Protein AF-A0A970IH38-F1 (afdb_monomer_lite)

Foldseek 3Di:
DVVVVVVVLVVLLCVLVVCVVVVHAAEAEEEDDADALVVCVVLVHHSQLNDDDPDLVSLVVQLPDVSSLVVLLVVLLCVCVSHVSRAAYEYELDDRHDDDLLSSLVSCCSRVQVSCVVVVDDHAYEYEQVVHAPVNNCVRPVVSHPDLRYAYEEAQQQADLLAQLAACVCVVVVSCVVHDLVSHAYAYEYHDLADQQFAADDLLSLLSNLVNQDDPRYPYYDYDYPPDDFAADDWWDDDPLAPDGGSCVLNVRVVVSNVVCNVPSPDDPVVQLVVQCVVLNVQQSVLLRLLRHLLSNLSNLLCQAADDRHSQCAHNLFCQHQPPGHQALQSQLPGAGRPPQFEGYLLRVLVCVVVVHDRTGCYLVNSLVSLVVSLVSLVVSLVSSQVSAPPVDDGHSRVVSSLSSLLSNLSSLLSSLSNQLSNLLSNCQAPVDVVSLVSSLVSLVSSLVSLVSSLVSQVNTTDWDQDPSNRDTDTSVVCSVSSVVNSVVSVPRHHPDDPPPPDDD

Sequence (505 aa):
SAQEIERFGEVFRFIFHYAKNLGIRTYLITWNLRISPAIARGLGLPAELGRQSHDPRSIALRQHQDIVKEYFREAIKTLLLAYPDLTGLGTSNSEELVGSPEEREEWVADTYLEAIRELGVYVPFIHRTNMSNGIIAKRLFLDKYPTEEKYISWKYSNAHMYSHPEPQFEALWHPWDGMDMTQTRVLYTVRNDDFHNLRGGDPAFISAYIKGMKKPYVHGFYWGSDGYLWAGEWQHVPHKHVEWDYAFQKHWMQFETLGRLSYNPDLDESLWLAKHRERYGAAAGEPVYRALQAGTRILCAANRQHWLNYDYQWHPESLLSATTGFKTIREFMDCPAMPGVGTLGIRETVDLRLSGGDVTGETPDDIFRSIEADLDVIATGIASIETGASSLGLHGELLCTLEDIRAWRELGGYYLCKFRAAMDLVRYERTGEPDTREAALRQLGNALIHWRALSAIGASHYLPYRMSRVGMTFGWSYYIDEVENDIRIAERIEPLIAPAGGAGG

Structure (mmCIF, N/CA/C/O backbone):
data_AF-A0A970IH38-F1
#
_entry.id   AF-A0A970IH38-F1
#
loop_
_atom_site.group_PDB
_atom_site.id
_atom_site.type_symbol
_atom_site.label_atom_id
_atom_site.label_alt_id
_atom_site.label_comp_id
_atom_site.label_asym_id
_atom_site.label_entity_id
_atom_site.label_seq_id
_atom_site.pdbx_PDB_ins_code
_atom_site.Cartn_x
_atom_site.Cartn_y
_atom_site.Cartn_z
_atom_site.occupancy
_atom_site.B_iso_or_equiv
_atom_site.auth_seq_id
_atom_site.auth_comp_id
_atom_site.auth_asym_id
_atom_site.auth_atom_id
_atom_site.pdbx_PDB_model_num
ATOM 1 N N . SER A 1 1 ? -12.305 -20.746 26.129 1.00 77.88 1 SER A N 1
ATOM 2 C CA . SER A 1 1 ? -12.719 -21.136 27.497 1.00 77.88 1 SER A CA 1
ATOM 3 C C . SER A 1 1 ? -13.131 -19.890 28.282 1.00 77.88 1 SER A C 1
ATOM 5 O O . SER A 1 1 ? -12.880 -18.788 27.806 1.00 77.88 1 SER A O 1
ATOM 7 N N . ALA A 1 2 ? -13.757 -20.021 29.461 1.00 86.00 2 ALA A N 1
ATOM 8 C CA . ALA A 1 2 ? -14.059 -18.859 30.314 1.00 86.00 2 ALA A CA 1
ATOM 9 C C . ALA A 1 2 ? -12.784 -18.075 30.692 1.00 86.00 2 ALA A C 1
ATOM 11 O O . ALA A 1 2 ? -12.772 -16.851 30.623 1.00 86.00 2 ALA A O 1
ATOM 12 N N . GLN A 1 3 ? -11.688 -18.793 30.960 1.00 91.56 3 GLN A N 1
ATOM 13 C CA . GLN A 1 3 ? -10.368 -18.212 31.232 1.00 91.56 3 GLN A CA 1
ATOM 14 C C . GLN A 1 3 ? -9.832 -17.379 30.062 1.00 91.56 3 GLN A C 1
ATOM 16 O O . GLN A 1 3 ? -9.239 -16.328 30.270 1.00 91.56 3 GLN A O 1
ATOM 21 N N . GLU A 1 4 ? -10.040 -17.814 28.815 1.00 91.88 4 GLU A N 1
ATOM 22 C CA . GLU A 1 4 ? -9.621 -17.020 27.655 1.00 91.88 4 GLU A CA 1
ATOM 23 C C . GLU A 1 4 ? -10.426 -15.726 27.521 1.00 91.88 4 GLU A C 1
ATOM 25 O O . GLU A 1 4 ? -9.841 -14.693 27.211 1.00 91.88 4 GLU A O 1
ATOM 30 N N . ILE A 1 5 ? -11.740 -15.765 27.773 1.00 88.56 5 ILE A N 1
ATOM 31 C CA . ILE A 1 5 ? -12.598 -14.570 27.742 1.00 88.56 5 ILE A CA 1
ATOM 32 C C . ILE A 1 5 ? -12.146 -13.573 28.811 1.00 88.56 5 ILE A C 1
ATOM 34 O O . ILE A 1 5 ? -12.000 -12.391 28.514 1.00 88.56 5 ILE A O 1
ATOM 38 N N . GLU A 1 6 ? -11.882 -14.050 30.027 1.00 92.88 6 GLU A N 1
ATOM 39 C CA . GLU A 1 6 ? -11.371 -13.224 31.121 1.00 92.88 6 GLU A CA 1
ATOM 40 C C . GLU A 1 6 ? -10.017 -12.604 30.766 1.00 92.88 6 GLU A C 1
ATOM 42 O O . GLU A 1 6 ? -9.873 -11.383 30.814 1.00 92.88 6 GLU A O 1
ATOM 47 N N . ARG A 1 7 ? -9.072 -13.419 30.279 1.00 96.00 7 ARG A N 1
ATOM 48 C CA . ARG A 1 7 ? -7.750 -12.959 29.838 1.00 96.00 7 ARG A CA 1
ATOM 49 C C . ARG A 1 7 ? -7.844 -11.887 28.753 1.00 96.00 7 ARG A C 1
ATOM 51 O O . ARG A 1 7 ? -7.168 -10.868 28.835 1.00 96.00 7 ARG A O 1
ATOM 58 N N . PHE A 1 8 ? -8.670 -12.086 27.723 1.00 94.00 8 PHE A N 1
ATOM 59 C CA . PHE A 1 8 ? -8.866 -11.064 26.690 1.00 94.00 8 PHE A CA 1
ATOM 60 C C . PHE A 1 8 ? -9.560 -9.818 27.250 1.00 94.00 8 PHE A C 1
ATOM 62 O O . PHE A 1 8 ? -9.194 -8.702 26.885 1.00 94.00 8 PHE A O 1
ATOM 69 N N . GLY A 1 9 ? -10.504 -9.992 28.177 1.00 94.81 9 GLY A N 1
ATOM 70 C CA . GLY A 1 9 ? -11.103 -8.909 28.949 1.00 94.81 9 GLY A CA 1
ATOM 71 C C . GLY A 1 9 ? -10.053 -8.024 29.620 1.00 94.81 9 GLY A C 1
ATOM 72 O O . GLY A 1 9 ? -10.069 -6.808 29.437 1.00 94.81 9 GLY A O 1
ATOM 73 N N . GLU A 1 10 ? -9.111 -8.626 30.343 1.00 96.31 10 GLU A N 1
ATOM 74 C CA . GLU A 1 10 ? -8.001 -7.923 30.996 1.00 96.31 10 GLU A CA 1
ATOM 75 C C . GLU A 1 10 ? -7.076 -7.229 29.995 1.00 96.31 10 GLU A C 1
ATOM 77 O O . GLU A 1 10 ? -6.758 -6.054 30.175 1.00 96.31 10 GLU A O 1
ATOM 82 N N . VAL A 1 11 ? -6.701 -7.913 28.910 1.00 96.25 11 VAL A N 1
ATOM 83 C CA . VAL A 1 11 ? -5.833 -7.351 27.864 1.00 96.25 11 VAL A CA 1
ATOM 84 C C . VAL A 1 11 ? -6.448 -6.097 27.246 1.00 96.25 11 VAL A C 1
ATOM 86 O O . VAL A 1 11 ? -5.781 -5.069 27.161 1.00 96.25 11 VAL A O 1
ATOM 89 N N . PHE A 1 12 ? -7.720 -6.135 26.845 1.00 96.56 12 PHE A N 1
ATOM 90 C CA . PHE A 1 12 ? -8.360 -4.971 26.227 1.00 96.56 12 PHE A CA 1
ATOM 91 C C . PHE A 1 12 ? -8.585 -3.829 27.222 1.00 96.56 12 PHE A C 1
ATOM 93 O O . PHE A 1 12 ? -8.362 -2.673 26.865 1.00 96.56 12 PHE A O 1
ATOM 100 N N . ARG A 1 13 ? -8.933 -4.125 28.485 1.00 97.31 13 ARG A N 1
ATOM 101 C CA . ARG A 1 13 ? -8.986 -3.090 29.535 1.00 97.31 13 ARG A CA 1
ATOM 102 C C . ARG A 1 13 ? -7.627 -2.424 29.716 1.00 97.31 13 ARG A C 1
ATOM 104 O O . ARG A 1 13 ? -7.567 -1.199 29.751 1.00 97.31 13 ARG A O 1
ATOM 111 N N . PHE A 1 14 ? -6.550 -3.209 29.772 1.00 97.75 14 PHE A N 1
ATOM 112 C CA . PHE A 1 14 ? -5.192 -2.683 29.864 1.00 97.75 14 PHE A CA 1
ATOM 113 C C . PHE A 1 14 ? -4.844 -1.799 28.663 1.00 97.75 14 PHE A C 1
ATOM 115 O O . PHE A 1 14 ? -4.412 -0.669 28.864 1.00 97.75 14 PHE A O 1
ATOM 122 N N . ILE A 1 15 ? -5.074 -2.268 27.430 1.00 96.69 15 ILE A N 1
ATOM 123 C CA . ILE A 1 15 ? -4.755 -1.514 26.206 1.00 96.69 15 ILE A CA 1
ATOM 124 C C . ILE A 1 15 ? -5.479 -0.167 26.190 1.00 96.69 15 ILE A C 1
ATOM 126 O O . ILE A 1 15 ? -4.840 0.865 25.986 1.00 96.69 15 ILE A O 1
ATOM 130 N N . PHE A 1 16 ? -6.795 -0.158 26.418 1.00 98.06 16 PHE A N 1
ATOM 131 C CA . PHE A 1 16 ? -7.580 1.074 26.361 1.00 98.06 16 PHE A CA 1
ATOM 132 C C . PHE A 1 16 ? -7.209 2.040 27.487 1.00 98.06 16 PHE A C 1
ATOM 134 O O . PHE A 1 16 ? -7.007 3.227 27.230 1.00 98.06 16 PHE A O 1
ATOM 141 N N . HIS A 1 17 ? -7.034 1.531 28.709 1.00 98.12 17 HIS A N 1
ATOM 142 C CA . HIS A 1 17 ? -6.626 2.342 29.851 1.00 98.12 17 HIS A CA 1
ATOM 143 C C . HIS A 1 17 ? -5.226 2.943 29.661 1.00 98.12 17 HIS A C 1
ATOM 145 O O . HIS A 1 17 ? -5.011 4.138 29.869 1.00 98.12 17 HIS A O 1
ATOM 151 N N . TYR A 1 18 ? -4.266 2.130 29.218 1.00 98.19 18 TYR A N 1
ATOM 152 C CA . TYR A 1 18 ? -2.896 2.569 28.984 1.00 98.19 18 TYR A CA 1
ATOM 153 C C . TYR A 1 18 ? -2.820 3.602 27.855 1.00 98.19 18 TYR A C 1
ATOM 155 O O . TYR A 1 18 ? -2.196 4.648 28.025 1.00 98.19 18 TYR A O 1
ATOM 163 N N . ALA A 1 19 ? -3.521 3.367 26.741 1.00 98.19 19 ALA A N 1
ATOM 164 C CA . ALA A 1 19 ? -3.612 4.323 25.641 1.00 98.19 19 ALA A CA 1
ATOM 165 C C . ALA A 1 19 ? -4.193 5.668 26.104 1.00 98.19 19 ALA A C 1
ATOM 167 O O . ALA A 1 19 ? -3.610 6.716 25.827 1.00 98.19 19 ALA A O 1
ATOM 168 N N . LYS A 1 20 ? -5.279 5.646 26.887 1.00 97.69 20 LYS A N 1
ATOM 169 C CA . LYS A 1 20 ? -5.891 6.853 27.455 1.00 97.69 20 LYS A CA 1
ATOM 170 C C . LYS A 1 20 ? -4.908 7.651 28.316 1.00 97.69 20 LYS A C 1
ATOM 172 O O . LYS A 1 20 ? -4.823 8.867 28.157 1.00 97.69 20 LYS A O 1
ATOM 177 N N . ASN A 1 21 ? -4.127 6.983 29.169 1.00 98.00 21 ASN A N 1
ATOM 178 C CA . ASN A 1 21 ? -3.109 7.632 30.009 1.00 98.00 21 ASN A CA 1
ATOM 179 C C . ASN A 1 21 ? -1.966 8.268 29.195 1.00 98.00 21 ASN A C 1
ATOM 181 O O . ASN A 1 21 ? -1.299 9.176 29.687 1.00 98.00 21 ASN A O 1
ATOM 185 N N . LEU A 1 22 ? -1.761 7.825 27.952 1.00 97.81 22 LEU A N 1
ATOM 186 C CA . LEU A 1 22 ? -0.812 8.406 26.998 1.00 97.81 22 LEU A CA 1
ATOM 187 C C . LEU A 1 22 ? -1.441 9.469 26.080 1.00 97.81 22 LEU A C 1
ATOM 189 O O . LEU A 1 22 ? -0.765 9.987 25.194 1.00 97.81 22 LEU A O 1
ATOM 193 N N . GLY A 1 23 ? -2.729 9.786 26.247 1.00 97.44 23 GLY A N 1
ATOM 194 C CA . GLY A 1 23 ? -3.457 10.687 25.347 1.00 97.44 23 GLY A CA 1
ATOM 195 C C . GLY A 1 23 ? -3.765 10.080 23.971 1.00 97.44 23 GLY A C 1
ATOM 196 O O . GLY A 1 23 ? -4.094 10.810 23.038 1.00 97.44 23 GLY A O 1
ATOM 197 N N . ILE A 1 24 ? -3.674 8.754 23.828 1.00 97.50 24 ILE A N 1
ATOM 198 C CA . ILE A 1 24 ? -3.978 8.022 22.596 1.00 97.50 24 ILE A CA 1
ATOM 199 C C . ILE A 1 24 ? -5.442 7.588 22.622 1.00 97.50 24 ILE A C 1
ATOM 201 O O . ILE A 1 24 ? -5.897 6.891 23.529 1.00 97.50 24 ILE A O 1
ATOM 205 N N . ARG A 1 25 ? -6.182 7.970 21.583 1.00 96.81 25 ARG A N 1
ATOM 206 C CA . ARG A 1 25 ? -7.590 7.603 21.418 1.00 96.81 25 ARG A CA 1
ATOM 207 C C . ARG A 1 25 ? -7.702 6.278 20.683 1.00 96.81 25 ARG A C 1
ATOM 209 O O . ARG A 1 25 ? -7.132 6.117 19.608 1.00 96.81 25 ARG A O 1
ATOM 216 N N . THR A 1 26 ? -8.456 5.345 21.248 1.00 97.69 26 THR A N 1
ATOM 217 C CA . THR A 1 26 ? -8.621 3.997 20.694 1.00 97.69 26 THR A CA 1
ATOM 218 C C . THR A 1 26 ? -9.992 3.838 20.054 1.00 97.69 26 THR A C 1
ATOM 220 O O . THR A 1 26 ? -11.013 4.196 20.640 1.00 97.69 26 THR A O 1
ATOM 223 N N . TYR A 1 27 ? -10.008 3.302 18.836 1.00 97.44 27 TYR A N 1
ATOM 224 C CA . TYR A 1 27 ? -11.228 3.011 18.091 1.00 97.44 27 TYR A CA 1
ATOM 225 C C . TYR A 1 27 ? -11.288 1.522 17.779 1.00 97.44 27 TYR A C 1
ATOM 227 O O . TYR A 1 27 ? -10.298 0.943 17.330 1.00 97.44 27 TYR A O 1
ATOM 235 N N . LEU A 1 28 ? -12.457 0.915 17.975 1.00 96.69 28 LEU A N 1
ATOM 236 C CA . LEU A 1 28 ? -12.734 -0.443 17.517 1.00 96.69 28 LEU A CA 1
ATOM 237 C C . LEU A 1 28 ? -13.631 -0.371 16.281 1.00 96.69 28 LEU A C 1
ATOM 239 O O . LEU A 1 28 ? -14.754 0.122 16.358 1.00 96.69 28 LEU A O 1
ATOM 243 N N . ILE A 1 29 ? -13.119 -0.843 15.141 1.00 95.12 29 ILE A N 1
ATOM 244 C CA . ILE A 1 29 ? -13.827 -0.816 13.857 1.00 95.12 29 ILE A CA 1
ATOM 245 C C . ILE A 1 29 ? -14.214 -2.237 13.448 1.00 95.12 29 ILE A C 1
ATOM 247 O O . ILE A 1 29 ? -13.352 -3.111 13.362 1.00 95.12 29 ILE A O 1
ATOM 251 N N . THR A 1 30 ? -15.496 -2.460 13.165 1.00 94.25 30 THR A N 1
ATOM 252 C CA . THR A 1 30 ? -16.046 -3.771 12.788 1.00 94.25 30 THR A CA 1
ATOM 253 C C . THR A 1 30 ? -16.505 -3.837 11.327 1.00 94.25 30 THR A C 1
ATOM 255 O O . THR A 1 30 ? -16.752 -2.824 10.671 1.00 94.25 30 THR A O 1
ATOM 258 N N . TRP A 1 31 ? -16.650 -5.064 10.825 1.00 92.00 31 TRP A N 1
ATOM 259 C CA . TRP A 1 31 ? -17.312 -5.383 9.557 1.00 92.00 31 TRP A CA 1
ATOM 260 C C . TRP A 1 31 ? -18.603 -6.155 9.830 1.00 92.00 31 TRP A C 1
ATOM 262 O O . TRP A 1 31 ? -18.696 -6.875 10.826 1.00 92.00 31 TRP A O 1
ATOM 272 N N . ASN A 1 32 ? -19.575 -6.039 8.928 1.00 93.69 32 ASN A N 1
ATOM 273 C CA . ASN A 1 32 ? -20.896 -6.648 9.046 1.00 93.69 32 ASN A CA 1
ATOM 274 C C . ASN A 1 32 ? -21.276 -7.434 7.776 1.00 93.69 32 ASN A C 1
ATOM 276 O O . ASN A 1 32 ? -20.867 -7.098 6.677 1.00 93.69 32 ASN A O 1
ATOM 280 N N . LEU A 1 33 ? -22.083 -8.483 7.837 1.00 92.25 33 LEU A N 1
ATOM 281 C CA . LEU A 1 33 ? -22.626 -9.141 9.013 1.00 92.25 33 LEU A CA 1
ATOM 282 C C . LEU A 1 33 ? -21.925 -10.492 9.180 1.00 92.25 33 LEU A C 1
ATOM 284 O O . LEU A 1 33 ? -22.239 -11.465 8.488 1.00 92.25 33 LEU A O 1
ATOM 288 N N . ARG A 1 34 ? -20.996 -10.556 10.142 1.00 90.94 34 ARG A N 1
ATOM 289 C CA . ARG A 1 34 ? -20.313 -11.795 10.532 1.00 90.94 34 ARG A CA 1
ATOM 290 C C . ARG A 1 34 ? -20.699 -12.215 11.945 1.00 90.94 34 ARG A C 1
ATOM 292 O O . ARG A 1 34 ? -20.423 -11.510 12.909 1.00 90.94 34 ARG A O 1
ATOM 299 N N . ILE A 1 35 ? -21.280 -13.405 12.056 1.00 93.44 35 ILE A N 1
ATOM 300 C CA . ILE A 1 35 ? -21.461 -14.143 13.312 1.00 93.44 35 ILE A CA 1
ATOM 301 C C . ILE A 1 35 ? -20.767 -15.498 13.184 1.00 93.44 35 ILE A C 1
ATOM 303 O O . ILE A 1 35 ? -20.595 -15.999 12.078 1.00 93.44 35 ILE A O 1
ATOM 307 N N . SER A 1 36 ? -20.367 -16.104 14.300 1.00 94.38 36 SER A N 1
ATOM 308 C CA . SER A 1 36 ? -19.770 -17.444 14.290 1.00 94.38 36 SER A CA 1
ATOM 309 C C . SER A 1 36 ? -20.845 -18.539 14.329 1.00 94.38 36 SER A C 1
ATOM 311 O O . SER A 1 36 ? -21.964 -18.288 14.791 1.00 94.38 36 SER A O 1
ATOM 313 N N . PRO A 1 37 ? -20.526 -19.796 13.958 1.00 96.31 37 PRO A N 1
ATOM 314 C CA . PRO A 1 37 ? -21.461 -20.911 14.117 1.00 96.31 37 PRO A CA 1
ATOM 315 C C . PRO A 1 37 ? -21.884 -21.136 15.575 1.00 96.31 37 PRO A C 1
ATOM 317 O O . PRO A 1 37 ? -22.966 -21.657 15.836 1.00 96.31 37 PRO A O 1
ATOM 320 N N . ALA A 1 38 ? -21.032 -20.761 16.536 1.00 95.12 38 ALA A N 1
ATOM 321 C CA . ALA A 1 38 ? -21.354 -20.826 17.958 1.00 95.12 38 ALA A CA 1
ATOM 322 C C . ALA A 1 38 ? -22.383 -19.760 18.359 1.00 95.12 38 ALA A C 1
ATOM 324 O O . ALA A 1 38 ? -23.325 -20.089 19.076 1.00 95.12 38 ALA A O 1
ATOM 325 N N . ILE A 1 39 ? -22.246 -18.529 17.849 1.00 95.81 39 ILE A N 1
ATOM 326 C CA . ILE A 1 39 ? -23.234 -17.459 18.050 1.00 95.81 39 ILE A CA 1
ATOM 327 C C . ILE A 1 39 ? -24.571 -17.867 17.430 1.00 95.81 39 ILE A C 1
ATOM 329 O O . ILE A 1 39 ? -25.583 -17.820 18.115 1.00 95.81 39 ILE A O 1
ATOM 333 N N . ALA A 1 40 ? -24.574 -18.355 16.183 1.00 96.94 40 ALA A N 1
ATOM 334 C CA . ALA A 1 40 ? -25.799 -18.808 15.524 1.00 96.94 40 ALA A CA 1
ATOM 335 C C . ALA A 1 40 ? -26.553 -19.852 16.370 1.00 96.94 40 ALA A C 1
ATOM 337 O O . ALA A 1 40 ? -27.727 -19.657 16.674 1.00 96.94 40 ALA A O 1
ATOM 338 N N . ARG A 1 41 ? -25.862 -20.896 16.858 1.00 97.50 41 ARG A N 1
ATOM 339 C CA . ARG A 1 41 ? -26.472 -21.888 17.766 1.00 97.50 41 ARG A CA 1
ATOM 340 C C . ARG A 1 41 ? -26.983 -21.273 19.067 1.00 97.50 41 ARG A C 1
ATOM 342 O O . ARG A 1 41 ? -28.055 -21.652 19.524 1.00 97.50 41 ARG A O 1
ATOM 349 N N . GLY A 1 42 ? -26.225 -20.350 19.661 1.00 96.75 42 GLY A N 1
ATOM 350 C CA . GLY A 1 42 ? -26.616 -19.657 20.892 1.00 96.75 42 GLY A CA 1
ATOM 351 C C . GLY A 1 42 ? -27.890 -18.823 20.738 1.00 96.75 42 GLY A C 1
ATOM 352 O O . GLY A 1 42 ? -28.660 -18.715 21.685 1.00 96.75 42 GLY A O 1
ATOM 353 N N . LEU A 1 43 ? -28.148 -18.307 19.534 1.00 97.06 43 LEU A N 1
ATOM 354 C CA . LEU A 1 43 ? -29.373 -17.586 19.177 1.00 97.06 43 LEU A CA 1
ATOM 355 C C . LEU A 1 43 ? -30.524 -18.515 18.744 1.00 97.06 43 LEU A C 1
ATOM 357 O O . LEU A 1 43 ? -31.567 -18.033 18.312 1.00 97.06 43 LEU A O 1
ATOM 361 N N . GLY A 1 44 ? -30.346 -19.841 18.816 1.00 96.88 44 GLY A N 1
ATOM 362 C CA . GLY A 1 44 ? -31.341 -20.818 18.360 1.00 96.88 44 GLY A CA 1
ATOM 363 C C . GLY A 1 44 ? -31.420 -20.978 16.836 1.00 96.88 44 GLY A C 1
ATOM 364 O O . GLY A 1 44 ? -32.397 -21.523 16.328 1.00 96.88 44 GLY A O 1
ATOM 365 N N . LEU A 1 45 ? -30.406 -20.516 16.099 1.00 96.56 45 LEU A N 1
ATOM 366 C CA . LEU A 1 45 ? -30.333 -20.586 14.640 1.00 96.56 45 LEU A CA 1
ATOM 367 C C . LEU A 1 45 ? -29.460 -21.765 14.160 1.00 96.56 45 LEU A C 1
ATOM 369 O O . LEU A 1 45 ? -28.571 -22.224 14.888 1.00 96.56 45 LEU A O 1
ATOM 373 N N . PRO A 1 46 ? -29.641 -22.237 12.908 1.00 95.88 46 PRO A N 1
ATOM 374 C CA . PRO A 1 46 ? -28.737 -23.210 12.297 1.00 95.88 46 PRO A CA 1
ATOM 375 C C . PRO A 1 46 ? -27.285 -22.715 12.283 1.00 95.88 46 PRO A C 1
ATOM 377 O O . PRO A 1 46 ? -27.004 -21.575 11.907 1.00 95.88 46 PRO A O 1
ATOM 380 N N . ALA A 1 47 ? -26.343 -23.586 12.651 1.00 96.25 47 ALA A N 1
ATOM 381 C CA . ALA A 1 47 ? -24.920 -23.248 12.753 1.00 96.25 47 ALA A CA 1
ATOM 382 C C . ALA A 1 47 ? -24.319 -22.780 11.412 1.00 96.25 47 ALA A C 1
ATOM 384 O O . ALA A 1 47 ? -23.360 -22.008 11.388 1.00 96.25 47 ALA A O 1
ATOM 385 N N . GLU A 1 48 ? -24.886 -23.247 10.301 1.00 93.88 48 GLU A N 1
ATOM 386 C CA . GLU A 1 48 ? -24.543 -22.903 8.923 1.00 93.88 48 GLU A CA 1
ATOM 387 C C . GLU A 1 48 ? -24.681 -21.405 8.649 1.00 93.88 48 GLU A C 1
ATOM 389 O O . GLU A 1 48 ? -23.890 -20.866 7.878 1.00 93.88 48 GLU A O 1
ATOM 394 N N . LEU A 1 49 ? -25.620 -20.718 9.315 1.00 92.81 49 LEU A N 1
ATOM 395 C CA . LEU A 1 49 ? -25.784 -19.270 9.174 1.00 92.81 49 LEU A CA 1
ATOM 396 C C . LEU A 1 49 ? -24.591 -18.486 9.733 1.00 92.81 49 LEU A C 1
ATOM 398 O O . LEU A 1 49 ? -24.410 -17.330 9.375 1.00 92.81 49 LEU A O 1
ATOM 402 N N . GLY A 1 50 ? -23.762 -19.098 10.582 1.00 92.44 50 GLY A N 1
ATOM 403 C CA . GLY A 1 50 ? -22.523 -18.496 11.073 1.00 92.44 50 GLY A CA 1
ATOM 404 C C . GLY A 1 50 ? -21.277 -18.839 10.257 1.00 92.44 50 GLY A C 1
ATOM 405 O O . GLY A 1 50 ? -20.169 -18.545 10.699 1.00 92.44 50 GLY A O 1
ATOM 406 N N . ARG A 1 51 ? -21.403 -19.517 9.109 1.00 91.50 51 ARG A N 1
ATOM 407 C CA . ARG A 1 51 ? -20.261 -19.753 8.212 1.00 91.50 51 ARG A CA 1
ATOM 408 C C . ARG A 1 51 ? -20.087 -18.563 7.272 1.00 91.50 51 ARG A C 1
ATOM 410 O O . ARG A 1 51 ? -21.068 -18.010 6.780 1.00 91.50 51 ARG A O 1
ATOM 417 N N . GLN A 1 52 ? -18.832 -18.214 6.993 1.00 87.75 52 GLN A N 1
ATOM 418 C CA . GLN A 1 52 ? -18.508 -17.242 5.952 1.00 87.75 52 GLN A CA 1
ATOM 419 C C . GLN A 1 52 ? -19.113 -17.698 4.619 1.00 87.75 52 GLN A C 1
ATOM 421 O O . GLN A 1 52 ? -19.029 -18.874 4.260 1.00 87.75 52 GLN A O 1
ATOM 426 N N . SER A 1 53 ? -19.728 -16.765 3.898 1.00 85.31 53 SER A N 1
ATOM 427 C CA . SER A 1 53 ? -20.380 -17.035 2.620 1.00 85.31 53 SER A CA 1
ATOM 428 C C . SER A 1 53 ? -20.275 -15.824 1.708 1.00 85.31 53 SER A C 1
ATOM 430 O O . SER A 1 53 ? -20.423 -14.693 2.165 1.00 85.31 53 SER A O 1
ATOM 432 N N . HIS A 1 54 ? -20.058 -16.083 0.420 1.00 85.75 54 HIS A N 1
ATOM 433 C CA . HIS A 1 54 ? -20.136 -15.085 -0.648 1.00 85.75 54 HIS A CA 1
ATOM 434 C C . HIS A 1 54 ? -21.445 -15.195 -1.449 1.00 85.75 54 HIS A C 1
ATOM 436 O O . HIS A 1 54 ? -21.653 -14.421 -2.377 1.00 85.75 54 HIS A O 1
ATOM 442 N N . ASP A 1 55 ? -22.326 -16.147 -1.113 1.00 90.56 55 ASP A N 1
ATOM 443 C CA . ASP A 1 55 ? -23.640 -16.280 -1.748 1.00 90.56 55 ASP A CA 1
ATOM 444 C C . ASP A 1 55 ? -24.632 -15.276 -1.136 1.00 90.56 55 ASP A C 1
ATOM 446 O O . ASP A 1 55 ? -24.943 -15.381 0.058 1.00 90.56 55 ASP A O 1
ATOM 450 N N . PRO A 1 56 ? -25.193 -14.344 -1.932 1.00 92.00 56 PRO A N 1
ATOM 451 C CA . PRO A 1 56 ? -26.110 -13.338 -1.417 1.00 92.00 56 PRO A CA 1
ATOM 452 C C . PRO A 1 56 ? -27.349 -13.914 -0.733 1.00 92.00 56 PRO A C 1
ATOM 454 O O . PRO A 1 56 ? -27.849 -13.323 0.220 1.00 92.00 56 PRO A O 1
ATOM 457 N N . ARG A 1 57 ? -27.831 -15.086 -1.168 1.00 91.62 57 ARG A N 1
ATOM 458 C CA . ARG A 1 57 ? -29.006 -15.730 -0.561 1.00 91.62 57 ARG A CA 1
ATOM 459 C C . ARG A 1 57 ? -28.699 -16.196 0.858 1.00 91.62 57 ARG A C 1
ATOM 461 O O . ARG A 1 57 ? -29.453 -15.904 1.781 1.00 91.62 57 ARG A O 1
ATOM 468 N N . SER A 1 58 ? -27.562 -16.862 1.047 1.00 90.25 58 SER A N 1
ATOM 469 C CA . SER A 1 58 ? -27.063 -17.252 2.369 1.00 90.25 58 SER A CA 1
ATOM 470 C C . SER A 1 58 ? -26.838 -16.052 3.302 1.00 90.25 58 SER A C 1
ATOM 472 O O . SER A 1 58 ? -27.140 -16.144 4.494 1.00 90.25 58 SER A O 1
ATOM 474 N N . ILE A 1 59 ? -26.341 -14.927 2.776 1.00 94.44 59 ILE A N 1
ATOM 475 C CA . ILE A 1 59 ? -26.161 -13.686 3.546 1.00 94.44 59 ILE A CA 1
ATOM 476 C C . ILE A 1 59 ? -27.514 -13.098 3.972 1.00 94.44 59 ILE A C 1
ATOM 478 O O . ILE A 1 59 ? -27.724 -12.824 5.156 1.00 94.44 59 ILE A O 1
ATOM 482 N N . ALA A 1 60 ? -28.464 -12.987 3.040 1.00 94.56 60 ALA A N 1
ATOM 483 C CA . ALA A 1 60 ? -29.799 -12.458 3.311 1.00 94.56 60 ALA A CA 1
ATOM 484 C C . ALA A 1 60 ? -30.522 -13.234 4.429 1.00 94.56 60 ALA A C 1
ATOM 486 O O . ALA A 1 60 ? -31.147 -12.628 5.300 1.00 94.56 60 ALA A O 1
ATOM 487 N N . LEU A 1 61 ? -30.377 -14.567 4.466 1.00 93.75 61 LEU A N 1
ATOM 488 C CA . LEU A 1 61 ? -31.019 -15.422 5.474 1.00 93.75 61 LEU A CA 1
ATOM 489 C C . LEU A 1 61 ? -30.675 -15.056 6.922 1.00 93.75 61 LEU A C 1
ATOM 491 O O . LEU A 1 61 ? -31.509 -15.296 7.793 1.00 93.75 61 LEU A O 1
ATOM 495 N N . ARG A 1 62 ? -29.479 -14.510 7.191 1.00 93.06 62 ARG A N 1
ATOM 496 C CA . ARG A 1 62 ? -29.086 -14.028 8.531 1.00 93.06 62 ARG A CA 1
ATOM 497 C C . ARG A 1 62 ? -29.292 -12.527 8.713 1.00 93.06 62 ARG A C 1
ATOM 499 O O . ARG A 1 62 ? -29.625 -12.103 9.812 1.00 93.06 62 ARG A O 1
ATOM 506 N N . GLN A 1 63 ? -29.127 -11.733 7.655 1.00 95.38 63 GLN A N 1
ATOM 507 C CA . GLN A 1 63 ? -29.325 -10.280 7.689 1.00 95.38 63 GLN A CA 1
ATOM 508 C C . GLN A 1 63 ? -30.743 -9.886 8.109 1.00 95.38 63 GLN A C 1
ATOM 510 O O . GLN A 1 63 ? -30.909 -8.933 8.869 1.00 95.38 63 GLN A O 1
ATOM 515 N N . HIS A 1 64 ? -31.749 -10.636 7.653 1.00 94.31 64 HIS A N 1
ATOM 516 C CA . HIS A 1 64 ? -33.160 -10.363 7.938 1.00 94.31 64 HIS A CA 1
ATOM 517 C C . HIS A 1 64 ? -33.693 -11.056 9.204 1.00 94.31 64 HIS A C 1
ATOM 519 O O . HIS A 1 64 ? -34.900 -11.083 9.418 1.00 94.31 64 HIS A O 1
ATOM 525 N N . GLN A 1 65 ? -32.825 -11.630 10.043 1.00 95.44 65 GLN A N 1
ATOM 526 C CA . GLN A 1 65 ? -33.237 -12.195 11.330 1.00 95.44 65 GLN A CA 1
ATOM 527 C C . GLN A 1 65 ? -33.218 -11.106 12.403 1.00 95.44 65 GLN A C 1
ATOM 529 O O . GLN A 1 65 ? -32.147 -10.608 12.760 1.00 95.44 65 GLN A O 1
ATOM 534 N N . ASP A 1 66 ? -34.375 -10.791 12.984 1.00 96.88 66 ASP A N 1
ATOM 535 C CA . ASP A 1 66 ? -34.468 -9.785 14.052 1.00 96.88 66 ASP A CA 1
ATOM 536 C C . ASP A 1 66 ? -33.606 -10.151 15.264 1.00 96.88 66 ASP A C 1
ATOM 538 O O . ASP A 1 66 ? -32.928 -9.293 15.823 1.00 96.88 66 ASP A O 1
ATOM 542 N N . ILE A 1 67 ? -33.527 -11.442 15.609 1.00 97.94 67 ILE A N 1
ATOM 543 C CA . ILE A 1 67 ? -32.673 -11.916 16.707 1.00 97.94 67 ILE A CA 1
ATOM 544 C C . ILE A 1 67 ? -31.180 -11.645 16.456 1.00 97.94 67 ILE A C 1
ATOM 546 O O . ILE A 1 67 ? -30.416 -11.448 17.399 1.00 97.94 67 ILE A O 1
ATOM 550 N N . VAL A 1 68 ? -30.743 -11.597 15.193 1.00 97.38 68 VAL A N 1
ATOM 551 C CA . VAL A 1 68 ? -29.356 -11.253 14.852 1.00 97.38 68 VAL A CA 1
ATOM 552 C C . VAL A 1 68 ? -29.130 -9.752 15.013 1.00 97.38 68 VAL A C 1
ATOM 554 O O . VAL A 1 68 ? -28.110 -9.365 15.577 1.00 97.38 68 VAL A O 1
ATOM 557 N N . LYS A 1 69 ? -30.077 -8.904 14.587 1.00 97.69 69 LYS A N 1
ATOM 558 C CA . LYS A 1 69 ? -30.009 -7.456 14.849 1.00 97.69 69 LYS A CA 1
ATOM 559 C C . LYS A 1 69 ? -29.966 -7.174 16.354 1.00 97.69 69 LYS A C 1
ATOM 561 O O . LYS A 1 69 ? -29.102 -6.427 16.805 1.00 97.69 69 LYS A O 1
ATOM 566 N N . GLU A 1 70 ? -30.831 -7.832 17.125 1.00 98.25 70 GLU A N 1
ATOM 567 C CA . GLU A 1 70 ? -30.868 -7.737 18.589 1.00 98.25 70 GLU A CA 1
ATOM 568 C C . GLU A 1 70 ? -29.529 -8.135 19.217 1.00 98.25 70 GLU A C 1
ATOM 570 O O . GLU A 1 70 ? -28.974 -7.395 20.025 1.00 98.25 70 GLU A O 1
ATOM 575 N N . TYR A 1 71 ? -28.953 -9.260 18.779 1.00 98.12 71 TYR A N 1
ATOM 576 C CA . TYR A 1 71 ? -27.638 -9.706 19.233 1.00 98.12 71 TYR A CA 1
ATOM 577 C C . TYR A 1 71 ? -26.553 -8.644 19.016 1.00 98.12 71 TYR A C 1
ATOM 579 O O . TYR A 1 71 ? -25.764 -8.389 19.923 1.00 98.12 71 TYR A O 1
ATOM 587 N N . PHE A 1 72 ? -26.502 -8.007 17.840 1.00 98.06 72 PHE A N 1
ATOM 588 C CA . PHE A 1 72 ? -25.537 -6.933 17.588 1.00 98.06 72 PHE A CA 1
ATOM 589 C C . PHE A 1 72 ? -25.811 -5.707 18.461 1.00 98.06 72 PHE A C 1
ATOM 591 O O . PHE A 1 72 ? -24.861 -5.149 19.012 1.00 98.06 72 PHE A O 1
ATOM 598 N N . ARG A 1 73 ? -27.083 -5.323 18.637 1.00 98.38 73 ARG A N 1
ATOM 599 C CA . ARG A 1 73 ? -27.480 -4.214 19.514 1.00 98.38 73 ARG A CA 1
ATOM 600 C C . ARG A 1 73 ? -26.963 -4.452 20.939 1.00 98.38 73 ARG A C 1
ATOM 602 O O . ARG A 1 73 ? -26.222 -3.628 21.471 1.00 98.38 73 ARG A O 1
ATOM 609 N N . GLU A 1 74 ? -27.233 -5.622 21.516 1.00 98.44 74 GLU A N 1
ATOM 610 C CA . GLU A 1 74 ? -26.757 -6.011 22.852 1.00 98.44 74 GLU A CA 1
ATOM 611 C C . GLU A 1 74 ? -25.234 -6.174 22.941 1.00 98.44 74 GLU A C 1
ATOM 613 O O . GLU A 1 74 ? -24.625 -5.777 23.937 1.00 98.44 74 GLU A O 1
ATOM 618 N N . ALA A 1 75 ? -24.581 -6.705 21.904 1.00 97.44 75 ALA A N 1
ATOM 619 C CA . ALA A 1 75 ? -23.127 -6.851 21.873 1.00 97.44 75 ALA A CA 1
ATOM 620 C C . ALA A 1 75 ? -22.416 -5.490 21.898 1.00 97.44 75 ALA A C 1
ATOM 622 O O . ALA A 1 75 ? -21.428 -5.324 22.613 1.00 97.44 75 ALA A O 1
ATOM 623 N N . ILE A 1 76 ? -22.936 -4.502 21.164 1.00 98.00 76 ILE A N 1
ATOM 624 C CA . ILE A 1 76 ? -22.407 -3.132 21.146 1.00 98.00 76 ILE A CA 1
ATOM 625 C C . ILE A 1 76 ? -22.612 -2.469 22.506 1.00 98.00 76 ILE A C 1
ATOM 627 O O . ILE A 1 76 ? -21.673 -1.875 23.043 1.00 98.00 76 ILE A O 1
ATOM 631 N N . LYS A 1 77 ? -23.802 -2.621 23.105 1.00 98.38 77 LYS A N 1
ATOM 632 C CA . LYS A 1 77 ? -24.062 -2.092 24.448 1.00 98.38 77 LYS A CA 1
ATOM 633 C C . LYS A 1 77 ? -23.120 -2.705 25.482 1.00 98.38 77 LYS A C 1
ATOM 635 O O . LYS A 1 77 ? -22.484 -1.991 26.255 1.00 98.38 77 LYS A O 1
ATOM 640 N N . THR A 1 78 ? -22.968 -4.026 25.435 1.00 97.06 78 THR A N 1
ATOM 641 C CA . THR A 1 78 ? -22.069 -4.777 26.317 1.00 97.06 78 THR A CA 1
ATOM 642 C C . THR A 1 78 ? -20.615 -4.346 26.140 1.00 97.06 78 THR A C 1
ATOM 644 O O . THR A 1 78 ? -19.924 -4.154 27.136 1.00 97.06 78 THR A O 1
ATOM 647 N N . LEU A 1 79 ? -20.145 -4.144 24.904 1.00 96.81 79 LEU A N 1
ATOM 648 C CA . LEU A 1 79 ? -18.791 -3.661 24.619 1.00 96.81 79 LEU A CA 1
ATOM 649 C C . LEU A 1 79 ? -18.531 -2.309 25.298 1.00 96.81 79 LEU A C 1
ATOM 651 O O . LEU A 1 79 ? -17.542 -2.159 26.013 1.00 96.81 79 LEU A O 1
ATOM 655 N N . LEU A 1 80 ? -19.426 -1.340 25.107 1.00 96.88 80 LEU A N 1
ATOM 656 C CA . LEU A 1 80 ? -19.260 0.009 25.652 1.00 96.88 80 LEU A CA 1
ATOM 657 C C . LEU A 1 80 ? -19.306 0.030 27.186 1.00 96.88 80 LEU A C 1
ATOM 659 O O . LEU A 1 80 ? -18.529 0.744 27.815 1.00 96.88 80 LEU A O 1
ATOM 663 N N . LEU A 1 81 ? -20.163 -0.793 27.797 1.00 96.38 81 LEU A N 1
ATOM 664 C CA . LEU A 1 81 ? -20.236 -0.929 29.254 1.00 96.38 81 LEU A CA 1
ATOM 665 C C . LEU A 1 81 ? -19.020 -1.667 29.840 1.00 96.38 81 LEU A C 1
ATOM 667 O O . LEU A 1 81 ? -18.555 -1.326 30.926 1.00 96.38 81 LEU A O 1
ATOM 671 N N . ALA A 1 82 ? -18.493 -2.673 29.136 1.00 95.38 82 ALA A N 1
ATOM 672 C CA . ALA A 1 82 ? -17.360 -3.474 29.599 1.00 95.38 82 ALA A CA 1
ATOM 673 C C . ALA A 1 82 ? -16.011 -2.743 29.497 1.00 95.38 82 ALA A C 1
ATOM 675 O O . ALA A 1 82 ? -15.081 -3.068 30.246 1.00 95.38 82 ALA A O 1
ATOM 676 N N . TYR A 1 83 ? -15.901 -1.773 28.583 1.00 97.00 83 TYR A N 1
ATOM 677 C CA . TYR A 1 83 ? -14.666 -1.053 28.274 1.00 97.00 83 TYR A CA 1
ATOM 678 C C . TYR A 1 83 ? -14.876 0.471 28.283 1.00 97.00 83 TYR A C 1
ATOM 680 O O . TYR A 1 83 ? -14.818 1.103 27.231 1.00 97.00 83 TYR A O 1
ATOM 688 N N . PRO A 1 84 ? -15.052 1.100 29.460 1.00 95.56 84 PRO A N 1
ATOM 689 C CA . PRO A 1 84 ? -15.333 2.538 29.561 1.00 95.56 84 PRO A CA 1
ATOM 690 C C . PRO A 1 84 ? -14.191 3.449 29.072 1.00 95.56 84 PRO A C 1
ATOM 692 O O . PRO A 1 84 ? -14.414 4.633 28.831 1.00 95.56 84 PRO A O 1
ATOM 695 N N . ASP A 1 85 ? -12.970 2.919 28.931 1.00 97.62 85 ASP A N 1
ATOM 696 C CA . ASP A 1 85 ? -11.818 3.648 28.382 1.00 97.62 85 ASP A CA 1
ATOM 697 C C . ASP A 1 85 ? -11.668 3.496 26.852 1.00 97.62 85 ASP A C 1
ATOM 699 O O . ASP A 1 85 ? -10.810 4.153 26.256 1.00 97.62 85 ASP A O 1
ATOM 703 N N . LEU A 1 86 ? -12.500 2.674 26.192 1.00 97.94 86 LEU A N 1
ATOM 704 C CA . LEU A 1 86 ? -12.578 2.638 24.729 1.00 97.94 86 LEU A CA 1
ATOM 705 C C . LEU A 1 86 ? -13.108 3.985 24.232 1.00 97.94 86 LEU A C 1
ATOM 707 O O . LEU A 1 86 ? -14.195 4.416 24.607 1.00 97.94 86 LEU A O 1
ATOM 711 N N . THR A 1 87 ? -12.338 4.664 23.382 1.00 97.81 87 THR A N 1
ATOM 712 C CA . THR A 1 87 ? -12.661 6.049 23.025 1.00 97.81 87 THR A CA 1
ATOM 713 C C . THR A 1 87 ? -13.756 6.165 21.979 1.00 97.81 87 THR A C 1
ATOM 715 O O . THR A 1 87 ? -14.514 7.124 22.027 1.00 97.81 87 THR A O 1
ATOM 718 N N . GLY A 1 88 ? -13.821 5.259 21.008 1.00 97.56 88 GLY A N 1
ATOM 719 C CA . GLY A 1 88 ? -14.776 5.363 19.914 1.00 97.56 88 GLY A CA 1
ATOM 720 C C . GLY A 1 88 ? -15.029 4.043 19.207 1.00 97.56 88 GLY A C 1
ATOM 721 O O . GLY A 1 88 ? -14.323 3.050 19.402 1.00 97.56 88 GLY A O 1
ATOM 722 N N . LEU A 1 89 ? -16.044 4.052 18.353 1.00 97.75 89 LEU A N 1
ATOM 723 C CA . LEU A 1 89 ? -16.416 2.919 17.517 1.00 97.75 89 LEU A CA 1
ATOM 724 C C . LEU A 1 89 ? -16.291 3.278 16.043 1.00 97.75 89 LEU A C 1
ATOM 726 O O . LEU A 1 89 ? -16.216 4.438 15.647 1.00 97.75 89 LEU A O 1
ATOM 730 N N . GLY A 1 90 ? -16.286 2.259 15.208 1.00 96.81 90 GLY A N 1
ATOM 731 C CA . GLY A 1 90 ? -16.510 2.431 13.793 1.00 96.81 90 GLY A CA 1
ATOM 732 C C . GLY A 1 90 ? -17.071 1.170 13.183 1.00 96.81 90 GLY A C 1
ATOM 733 O O . GLY A 1 90 ? -17.003 0.083 13.757 1.00 96.81 90 GLY A O 1
ATOM 734 N N . THR A 1 91 ? -17.637 1.313 11.999 1.00 96.19 91 THR A N 1
ATOM 735 C CA . THR A 1 91 ? -18.155 0.162 11.276 1.00 96.19 91 THR A CA 1
ATOM 736 C C . THR A 1 91 ? -18.205 0.419 9.778 1.00 96.19 91 THR A C 1
ATOM 738 O O . THR A 1 91 ? -17.863 1.506 9.308 1.00 96.19 91 THR A O 1
ATOM 741 N N . SER A 1 92 ? -18.609 -0.597 9.027 1.00 93.44 92 SER A N 1
ATOM 742 C CA . SER A 1 92 ? -18.999 -0.484 7.623 1.00 93.44 92 SER A CA 1
ATOM 743 C C . SER A 1 92 ? -20.251 -1.313 7.372 1.00 93.44 92 SER A C 1
ATOM 745 O O . SER A 1 92 ? -20.445 -2.348 8.009 1.00 93.44 92 SER A O 1
ATOM 747 N N . ASN A 1 93 ? -21.075 -0.926 6.404 1.00 92.06 93 ASN A N 1
ATOM 748 C CA . ASN A 1 93 ? -22.209 -1.738 5.950 1.00 92.06 93 ASN A CA 1
ATOM 749 C C . ASN A 1 93 ? -21.775 -2.853 4.959 1.00 92.06 93 ASN A C 1
ATOM 751 O O . ASN A 1 93 ? -22.459 -3.157 3.982 1.00 92.06 93 ASN A O 1
ATOM 755 N N . SER A 1 94 ? -20.602 -3.445 5.205 1.00 89.38 94 SER A N 1
ATOM 756 C CA . SER A 1 94 ? -19.928 -4.451 4.379 1.00 89.38 94 SER A CA 1
ATOM 757 C C . SER A 1 94 ? -19.084 -5.383 5.271 1.00 89.38 94 SER A C 1
ATOM 759 O O . SER A 1 94 ? -18.837 -5.067 6.433 1.00 89.38 94 SER A O 1
ATOM 761 N N . GLU A 1 95 ? -18.621 -6.564 4.852 1.00 86.50 95 GLU A N 1
ATOM 762 C CA . GLU A 1 95 ? -18.608 -7.166 3.507 1.00 86.50 95 GLU A CA 1
ATOM 763 C C . GLU A 1 95 ? -19.742 -8.180 3.252 1.00 86.50 95 GLU A C 1
ATOM 765 O O . GLU A 1 95 ? -19.909 -8.646 2.131 1.00 86.50 95 GLU A O 1
ATOM 770 N N . GLU A 1 96 ? -20.526 -8.522 4.274 1.00 92.88 96 GLU A N 1
ATOM 771 C CA . GLU A 1 96 ? -21.573 -9.553 4.237 1.00 92.88 96 GLU A CA 1
ATOM 772 C C . GLU A 1 96 ? -22.938 -8.957 4.601 1.00 92.88 96 GLU A C 1
ATOM 774 O O . GLU A 1 96 ? -23.662 -9.471 5.451 1.00 92.88 96 GLU A O 1
ATOM 779 N N . LEU A 1 97 ? -23.268 -7.839 3.964 1.00 94.06 97 LEU A N 1
ATOM 780 C CA . LEU A 1 97 ? -24.611 -7.275 3.902 1.00 94.06 97 LEU A CA 1
ATOM 781 C C . LEU A 1 97 ? -24.978 -7.138 2.421 1.00 94.06 97 LEU A C 1
ATOM 783 O O . LEU A 1 97 ? -24.155 -6.711 1.611 1.00 94.06 97 LEU A O 1
ATOM 787 N N . VAL A 1 98 ? -26.198 -7.520 2.063 1.00 94.62 98 VAL A N 1
ATOM 788 C CA . VAL A 1 98 ? -26.712 -7.564 0.688 1.00 94.62 98 VAL A CA 1
ATOM 789 C C . VAL A 1 98 ? -27.960 -6.702 0.541 1.00 94.62 98 VAL A C 1
ATOM 791 O O . VAL A 1 98 ? -28.549 -6.283 1.536 1.00 94.62 98 VAL A O 1
ATOM 794 N N . GLY A 1 99 ? -28.348 -6.437 -0.706 1.00 93.75 99 GLY A N 1
ATOM 795 C CA . GLY A 1 99 ? -29.463 -5.552 -1.032 1.00 93.75 99 GLY A CA 1
ATOM 796 C C . GLY A 1 99 ? -29.006 -4.165 -1.482 1.00 93.75 99 GLY A C 1
ATOM 797 O O . GLY A 1 99 ? -27.842 -3.957 -1.850 1.00 93.75 99 GLY A O 1
ATOM 798 N N . SER A 1 100 ? -29.935 -3.215 -1.481 1.00 95.12 100 SER A N 1
ATOM 799 C CA . SER A 1 100 ? -29.668 -1.822 -1.836 1.00 95.12 100 SER A CA 1
ATOM 800 C C . SER A 1 100 ? -28.689 -1.165 -0.846 1.00 95.12 100 SER A C 1
ATOM 802 O O . SER A 1 100 ? -28.483 -1.655 0.269 1.00 95.12 100 SER A O 1
ATOM 804 N N . PRO A 1 101 ? -28.016 -0.062 -1.223 1.00 94.00 101 PRO A N 1
ATOM 805 C CA . PRO A 1 101 ? -27.257 0.744 -0.268 1.00 94.00 101 PRO A CA 1
ATOM 806 C C . PRO A 1 101 ? -28.084 1.139 0.966 1.00 94.00 101 PRO A C 1
ATOM 808 O O . PRO A 1 101 ? -27.561 1.090 2.075 1.00 94.00 101 PRO A O 1
ATOM 811 N N . GLU A 1 102 ? -29.362 1.477 0.782 1.00 96.06 102 GLU A N 1
ATOM 812 C CA . GLU A 1 102 ? -30.301 1.801 1.854 1.00 96.06 102 GLU A CA 1
ATOM 813 C C . GLU A 1 102 ? -30.540 0.621 2.796 1.00 96.06 102 GLU A C 1
ATOM 815 O O . GLU A 1 102 ? -30.346 0.779 3.993 1.00 96.06 102 GLU A O 1
ATOM 820 N N . GLU A 1 103 ? -30.871 -0.567 2.280 1.00 95.88 103 GLU A N 1
ATOM 821 C CA . GLU A 1 103 ? -31.157 -1.753 3.108 1.00 95.88 103 GLU A CA 1
ATOM 822 C C . GLU A 1 103 ? -29.958 -2.146 3.984 1.00 95.88 103 GLU A C 1
ATOM 824 O O . GLU A 1 103 ? -30.108 -2.547 5.142 1.00 95.88 103 GLU A O 1
ATOM 829 N N . ARG A 1 104 ? -28.743 -2.024 3.438 1.00 96.12 104 ARG A N 1
ATOM 830 C CA . ARG A 1 104 ? -27.504 -2.326 4.168 1.00 96.12 104 ARG A CA 1
ATOM 831 C C . ARG A 1 104 ? -27.220 -1.291 5.251 1.00 96.12 104 ARG A C 1
ATOM 833 O O . ARG A 1 104 ? -26.758 -1.647 6.332 1.00 96.12 104 ARG A O 1
ATOM 840 N N . GLU A 1 105 ? -27.490 -0.023 4.969 1.00 96.88 105 GLU A N 1
ATOM 841 C CA . GLU A 1 105 ? -27.283 1.069 5.916 1.00 96.88 105 GLU A CA 1
ATOM 842 C C . GLU A 1 105 ? -28.356 1.102 7.014 1.00 96.88 105 GLU A C 1
ATOM 844 O O . GLU A 1 105 ? -28.040 1.334 8.178 1.00 96.88 105 GLU A O 1
ATOM 849 N N . GLU A 1 106 ? -29.609 0.788 6.682 1.00 96.94 106 GLU A N 1
ATOM 850 C CA . GLU A 1 106 ? -30.693 0.600 7.650 1.00 96.94 106 GLU A CA 1
ATOM 851 C C . GLU A 1 106 ? -30.349 -0.493 8.659 1.00 96.94 106 GLU A C 1
ATOM 853 O O . GLU A 1 106 ? -30.553 -0.303 9.852 1.00 96.94 106 GLU A O 1
ATOM 858 N N . TRP A 1 107 ? -29.728 -1.593 8.222 1.00 97.56 107 TRP A N 1
ATOM 859 C CA . TRP A 1 107 ? -29.251 -2.619 9.150 1.00 97.56 107 TRP A CA 1
ATOM 860 C C . TRP A 1 107 ? -28.228 -2.066 10.158 1.00 97.56 107 TRP A C 1
ATOM 862 O O . TRP A 1 107 ? -28.272 -2.412 11.341 1.00 97.56 107 TRP A O 1
ATOM 872 N N . VAL A 1 108 ? -27.316 -1.190 9.718 1.00 97.12 108 VAL A N 1
ATOM 873 C CA . VAL A 1 108 ? -26.326 -0.546 10.599 1.00 97.12 108 VAL A CA 1
ATOM 874 C C . VAL A 1 108 ? -26.996 0.458 11.540 1.00 97.12 108 VAL A C 1
ATOM 876 O O . VAL A 1 108 ? -26.635 0.524 12.716 1.00 97.12 108 VAL A O 1
ATOM 879 N N . ALA A 1 109 ? -28.002 1.197 11.069 1.00 97.56 109 ALA A N 1
ATOM 880 C CA . ALA A 1 109 ? -28.796 2.087 11.909 1.00 97.56 109 ALA A CA 1
ATOM 881 C C . ALA A 1 109 ? -29.575 1.303 12.987 1.00 97.56 109 ALA A C 1
ATOM 883 O O . ALA A 1 109 ? -29.430 1.588 14.174 1.00 97.56 109 ALA A O 1
ATOM 884 N N . ASP A 1 110 ? -30.291 0.247 12.599 1.00 97.94 110 ASP A N 1
ATOM 885 C CA . ASP A 1 110 ? -31.095 -0.609 13.485 1.00 97.94 110 ASP A CA 1
ATOM 886 C C . ASP A 1 110 ? -30.276 -1.338 14.563 1.00 97.94 110 ASP A C 1
ATOM 888 O O . ASP A 1 110 ? -30.845 -1.916 15.494 1.00 97.94 110 ASP A O 1
ATOM 892 N N . THR A 1 111 ? -28.949 -1.375 14.424 1.00 97.94 111 THR A N 1
ATOM 893 C CA . THR A 1 111 ? -28.034 -2.068 15.338 1.00 97.94 111 THR A CA 1
ATOM 894 C C . THR A 1 111 ? -27.113 -1.092 16.065 1.00 97.94 111 THR A C 1
ATOM 896 O O . THR A 1 111 ? -27.246 -0.902 17.270 1.00 97.94 111 THR A O 1
ATOM 899 N N . TYR A 1 112 ? -26.193 -0.429 15.366 1.00 98.00 112 TYR A N 1
ATOM 900 C CA . TYR A 1 112 ? -25.213 0.458 15.994 1.00 98.00 112 TYR A CA 1
ATOM 901 C C . TYR A 1 112 ? -25.851 1.749 16.500 1.00 98.00 112 TYR A C 1
ATOM 903 O O . TYR A 1 112 ? -25.647 2.111 17.659 1.00 98.00 112 TYR A O 1
ATOM 911 N N . LEU A 1 113 ? -26.625 2.443 15.658 1.00 97.62 113 LEU A N 1
ATOM 912 C CA . LEU A 1 113 ? -27.201 3.737 16.034 1.00 97.62 113 LEU A CA 1
ATOM 913 C C . LEU A 1 113 ? -28.213 3.579 17.175 1.00 97.62 113 LEU A C 1
ATOM 915 O O . LEU A 1 113 ? -28.144 4.333 18.147 1.00 97.62 113 LEU A O 1
ATOM 919 N N . GLU A 1 114 ? -29.095 2.583 17.095 1.00 98.12 114 GLU A N 1
ATOM 920 C CA . GLU A 1 114 ? -30.073 2.324 18.156 1.00 98.12 114 GLU A CA 1
ATOM 921 C C . GLU A 1 114 ? -29.407 1.879 19.470 1.00 98.12 114 GLU A C 1
ATOM 923 O O . GLU A 1 114 ? -29.743 2.427 20.516 1.00 98.12 114 GLU A O 1
ATOM 928 N N . ALA A 1 115 ? -28.379 1.016 19.446 1.00 98.25 115 ALA A N 1
ATOM 929 C CA . ALA A 1 115 ? -27.631 0.652 20.660 1.00 98.25 115 ALA A CA 1
ATOM 930 C C . ALA A 1 115 ? -27.051 1.876 21.390 1.00 98.25 115 ALA A C 1
ATOM 932 O O . ALA A 1 115 ? -27.110 1.979 22.617 1.00 98.25 115 ALA A O 1
ATOM 933 N N . ILE A 1 116 ? -26.479 2.812 20.631 1.00 97.44 116 ILE A N 1
ATOM 934 C CA . ILE A 1 116 ? -25.841 4.014 21.178 1.00 97.44 116 ILE A CA 1
ATOM 935 C C . ILE A 1 116 ? -26.890 4.993 21.716 1.00 97.44 116 ILE A C 1
ATOM 937 O O . ILE A 1 116 ? -26.678 5.601 22.767 1.00 97.44 116 ILE A O 1
ATOM 941 N N . ARG A 1 117 ? -28.035 5.117 21.037 1.00 96.50 117 ARG A N 1
ATOM 942 C CA . ARG A 1 117 ? -29.172 5.924 21.502 1.00 96.50 117 ARG A CA 1
ATOM 943 C C . ARG A 1 117 ? -29.784 5.376 22.782 1.00 96.50 117 ARG A C 1
ATOM 945 O O . ARG A 1 117 ? -30.010 6.153 23.704 1.00 96.50 117 ARG A O 1
ATOM 952 N N . GLU A 1 118 ? -30.007 4.066 22.851 1.00 97.56 118 GLU A N 1
ATOM 953 C CA . GLU A 1 118 ? -30.539 3.390 24.038 1.00 97.56 118 GLU A CA 1
ATOM 954 C C . GLU A 1 118 ? -29.626 3.568 25.256 1.00 97.56 118 GLU A C 1
ATOM 956 O O . GLU A 1 118 ? -30.112 3.806 26.359 1.00 97.56 118 GLU A O 1
ATOM 961 N N . LEU A 1 119 ? -28.303 3.489 25.066 1.00 96.50 119 LEU A N 1
ATOM 962 C CA . LEU A 1 119 ? -27.345 3.730 26.147 1.00 96.50 119 LEU A CA 1
ATOM 963 C C . LEU A 1 119 ? -27.203 5.206 26.532 1.00 96.50 119 LEU A C 1
ATOM 965 O O . LEU A 1 119 ? -26.798 5.495 27.657 1.00 96.50 119 LEU A O 1
ATOM 969 N N . GLY A 1 120 ? -27.474 6.136 25.614 1.00 95.00 120 GLY A N 1
ATOM 970 C CA . GLY A 1 120 ? -27.329 7.572 25.861 1.00 95.00 120 GLY A CA 1
ATOM 971 C C . GLY A 1 120 ? -25.885 8.010 26.143 1.00 95.00 120 GLY A C 1
ATOM 972 O O . GLY A 1 120 ? -25.663 8.954 26.901 1.00 95.00 120 GLY A O 1
ATOM 973 N N . VAL A 1 121 ? -24.896 7.319 25.567 1.00 92.56 121 VAL A N 1
ATOM 974 C CA . VAL A 1 121 ? -23.465 7.578 25.800 1.00 92.56 121 VAL A CA 1
ATOM 975 C C . VAL A 1 121 ? -22.842 8.445 24.706 1.00 92.56 121 VAL A C 1
ATOM 977 O O . VAL A 1 121 ? -23.186 8.347 23.528 1.00 92.56 121 VAL A O 1
ATOM 980 N N . TYR A 1 122 ? -21.862 9.270 25.083 1.00 95.62 122 TYR A N 1
ATOM 981 C CA . TYR A 1 122 ? -21.014 9.967 24.117 1.00 95.62 122 TYR A CA 1
ATOM 982 C C . TYR A 1 122 ? -19.960 9.003 23.566 1.00 95.62 122 TYR A C 1
ATOM 984 O O . TYR A 1 122 ? -19.036 8.618 24.281 1.00 95.62 122 TYR A O 1
ATOM 992 N N . VAL A 1 123 ? -20.088 8.627 22.292 1.00 96.88 123 VAL A N 1
ATOM 993 C CA . VAL A 1 123 ? -19.133 7.749 21.603 1.00 96.88 123 VAL A CA 1
ATOM 994 C C . VAL A 1 123 ? -18.817 8.327 20.221 1.00 96.88 123 VAL A C 1
ATOM 996 O O . VAL A 1 123 ? -19.689 8.345 19.356 1.00 96.88 123 VAL A O 1
ATOM 999 N N . PRO A 1 124 ? -17.596 8.824 19.989 1.00 97.50 124 PRO A N 1
ATOM 1000 C CA . PRO A 1 124 ? -17.079 9.158 18.669 1.00 97.50 124 PRO A CA 1
ATOM 1001 C C . PRO A 1 124 ? -17.203 8.002 17.671 1.00 97.50 124 PRO A C 1
ATOM 1003 O O . PRO A 1 124 ? -16.995 6.844 18.046 1.00 97.50 124 PRO A O 1
ATOM 1006 N N . PHE A 1 125 ? -17.499 8.304 16.403 1.00 98.06 125 PHE A N 1
ATOM 1007 C CA . PHE A 1 125 ? -17.788 7.272 15.401 1.00 98.06 125 PHE A CA 1
ATOM 1008 C C . PHE A 1 125 ? -17.044 7.442 14.076 1.00 98.06 125 PHE A C 1
ATOM 1010 O O . PHE A 1 125 ? -16.977 8.538 13.525 1.00 98.06 125 PHE A O 1
ATOM 1017 N N . ILE A 1 126 ? -16.553 6.338 13.511 1.00 97.69 126 ILE A N 1
ATOM 1018 C CA . ILE A 1 126 ? -15.972 6.282 12.163 1.00 97.69 126 ILE A CA 1
ATOM 1019 C C . ILE A 1 126 ? -16.834 5.374 11.281 1.00 97.69 126 ILE A C 1
ATOM 1021 O O . ILE A 1 126 ? -16.786 4.149 11.395 1.00 97.69 126 ILE A O 1
ATOM 1025 N N . HIS A 1 127 ? -17.599 5.964 10.365 1.00 96.75 127 HIS A N 1
ATOM 1026 C CA . HIS A 1 127 ? -18.389 5.221 9.389 1.00 96.75 127 HIS A CA 1
ATOM 1027 C C . HIS A 1 127 ? -17.588 5.024 8.098 1.00 96.75 127 HIS A C 1
ATOM 1029 O O . HIS A 1 127 ? -17.410 5.947 7.300 1.00 96.75 127 HIS A O 1
ATOM 1035 N N . ARG A 1 128 ? -17.064 3.817 7.885 1.00 94.50 128 ARG A N 1
ATOM 1036 C CA . ARG A 1 128 ? -16.265 3.482 6.702 1.00 94.50 128 ARG A CA 1
ATOM 1037 C C . ARG A 1 128 ? -17.167 3.223 5.503 1.00 94.50 128 ARG A C 1
ATOM 1039 O O . ARG A 1 128 ? -18.093 2.422 5.586 1.00 94.50 128 ARG A O 1
ATOM 1046 N N . THR A 1 129 ? -16.838 3.824 4.362 1.00 88.44 129 THR A N 1
ATOM 1047 C CA . THR A 1 129 ? -17.636 3.700 3.132 1.00 88.44 129 THR A CA 1
ATOM 1048 C C . THR A 1 129 ? -17.069 2.698 2.119 1.00 88.44 129 THR A C 1
ATOM 1050 O O . THR A 1 129 ? -17.467 2.677 0.957 1.00 88.44 129 THR A O 1
ATOM 1053 N N . ASN A 1 130 ? -16.160 1.814 2.545 1.00 80.69 130 ASN A N 1
ATOM 1054 C CA . ASN A 1 130 ? -15.638 0.741 1.696 1.00 80.69 130 ASN A CA 1
ATOM 1055 C C . ASN A 1 130 ? -16.774 -0.204 1.251 1.00 80.69 130 ASN A C 1
ATOM 1057 O O . ASN A 1 130 ? -17.426 -0.814 2.099 1.00 80.69 130 ASN A O 1
ATOM 1061 N N . MET A 1 131 ? -16.981 -0.330 -0.068 1.00 76.12 131 MET A N 1
ATOM 1062 C CA . MET A 1 131 ? -18.113 -1.049 -0.693 1.00 76.12 131 MET A CA 1
ATOM 1063 C C . MET A 1 131 ? -19.503 -0.504 -0.305 1.00 76.12 131 MET A C 1
ATOM 1065 O O . MET A 1 131 ? -20.511 -1.214 -0.355 1.00 76.12 131 MET A O 1
ATOM 1069 N N . SER A 1 132 ? -19.547 0.773 0.072 1.00 80.38 132 SER A N 1
ATOM 1070 C CA . SER A 1 132 ? -20.720 1.483 0.576 1.00 80.38 132 SER A CA 1
ATOM 1071 C C . SER A 1 132 ? -21.002 2.750 -0.239 1.00 80.38 132 SER A C 1
ATOM 1073 O O . SER A 1 132 ? -20.327 3.033 -1.226 1.00 80.38 132 SER A O 1
ATOM 1075 N N . ASN A 1 133 ? -21.984 3.537 0.199 1.00 87.81 133 ASN A N 1
ATOM 1076 C CA . ASN A 1 133 ? -22.317 4.840 -0.354 1.00 87.81 133 ASN A CA 1
ATOM 1077 C C . ASN A 1 133 ? -22.279 5.904 0.757 1.00 87.81 133 ASN A C 1
ATOM 1079 O O . ASN A 1 133 ? -23.056 5.842 1.710 1.00 87.81 133 ASN A O 1
ATOM 1083 N N . GLY A 1 134 ? -21.384 6.889 0.629 1.00 89.00 134 GLY A N 1
ATOM 1084 C CA . GLY A 1 134 ? -21.201 7.937 1.637 1.00 89.00 134 GLY A CA 1
ATOM 1085 C C . GLY A 1 134 ? -22.418 8.841 1.832 1.00 89.00 134 GLY A C 1
ATOM 1086 O O . GLY A 1 134 ? -22.686 9.249 2.958 1.00 89.00 134 GLY A O 1
ATOM 1087 N N . ILE A 1 135 ? -23.185 9.114 0.773 1.00 91.94 135 ILE A N 1
ATOM 1088 C CA . ILE A 1 135 ? -24.405 9.937 0.828 1.00 91.94 135 ILE A CA 1
ATOM 1089 C C . ILE A 1 135 ? -25.475 9.219 1.650 1.00 91.94 135 ILE A C 1
ATOM 1091 O O . ILE A 1 135 ? -26.109 9.816 2.520 1.00 91.94 135 ILE A O 1
ATOM 1095 N N . ILE A 1 136 ? -25.638 7.917 1.412 1.00 93.62 136 ILE A N 1
ATOM 1096 C CA . ILE A 1 136 ? -26.594 7.084 2.144 1.00 93.62 136 ILE A CA 1
ATOM 1097 C C . ILE A 1 136 ? -26.175 6.935 3.607 1.00 93.62 136 ILE A C 1
ATOM 1099 O O . ILE A 1 136 ? -27.004 7.164 4.487 1.00 93.62 136 ILE A O 1
ATOM 1103 N N . ALA A 1 137 ? -24.892 6.667 3.870 1.00 93.62 137 ALA A N 1
ATOM 1104 C CA . ALA A 1 137 ? -24.352 6.611 5.227 1.00 93.62 137 ALA A CA 1
ATOM 1105 C C . ALA A 1 137 ? -24.532 7.935 5.981 1.00 93.62 137 ALA A C 1
ATOM 1107 O O . ALA A 1 137 ? -24.915 7.956 7.152 1.00 93.62 137 ALA A O 1
ATOM 1108 N N . LYS A 1 138 ? -24.334 9.072 5.303 1.00 93.44 138 LYS A N 1
ATOM 1109 C CA . LYS A 1 138 ? -24.611 10.380 5.895 1.00 93.44 138 LYS A CA 1
ATOM 1110 C C . LYS A 1 138 ? -26.086 10.520 6.275 1.00 93.44 138 LYS A C 1
ATOM 1112 O O . LYS A 1 138 ? -26.394 10.744 7.443 1.00 93.44 138 LYS A O 1
ATOM 1117 N N . ARG A 1 139 ? -26.984 10.320 5.308 1.00 93.88 139 ARG A N 1
ATOM 1118 C CA . ARG A 1 139 ? -28.432 10.526 5.458 1.00 93.88 139 ARG A CA 1
ATOM 1119 C C . ARG A 1 139 ? -29.070 9.595 6.491 1.00 93.88 139 ARG A C 1
ATOM 1121 O O . ARG A 1 139 ? -29.934 10.016 7.261 1.00 93.88 139 ARG A O 1
ATOM 1128 N N . LEU A 1 140 ? -28.727 8.308 6.460 1.00 95.94 140 LEU A N 1
ATOM 1129 C CA . LEU A 1 140 ? -29.405 7.294 7.270 1.00 95.94 140 LEU A CA 1
ATOM 1130 C C . LEU A 1 140 ? -28.748 7.076 8.633 1.00 95.94 140 LEU A C 1
ATOM 1132 O O . LEU A 1 140 ? -29.475 6.723 9.562 1.00 95.94 140 LEU A O 1
ATOM 1136 N N . PHE A 1 141 ? -27.447 7.347 8.771 1.00 96.00 141 PHE A N 1
ATOM 1137 C CA . PHE A 1 141 ? -26.699 7.110 10.004 1.00 96.00 141 PHE A CA 1
ATOM 1138 C C . PHE A 1 141 ? -26.108 8.391 10.600 1.00 96.00 141 PHE A C 1
ATOM 1140 O O . PHE A 1 141 ? -26.498 8.788 11.698 1.00 96.00 141 PHE A O 1
ATOM 1147 N N . LEU A 1 142 ? -25.186 9.068 9.907 1.00 95.44 142 LEU A N 1
ATOM 1148 C CA . LEU A 1 142 ? -24.393 10.141 10.526 1.00 95.44 142 LEU A CA 1
ATOM 1149 C C . LEU A 1 142 ? -25.233 11.360 10.913 1.00 95.44 142 LEU A C 1
ATOM 1151 O O . LEU A 1 142 ? -25.084 11.850 12.028 1.00 95.44 142 LEU A O 1
ATOM 1155 N N . ASP A 1 143 ? -26.156 11.823 10.073 1.00 94.94 143 ASP A N 1
ATOM 1156 C CA . ASP A 1 143 ? -27.025 12.970 10.393 1.00 94.94 143 ASP A CA 1
ATOM 1157 C C . ASP A 1 143 ? -27.925 12.692 11.605 1.00 94.94 143 ASP A C 1
ATOM 1159 O O . ASP A 1 143 ? -28.341 13.602 12.317 1.00 94.94 143 ASP A O 1
ATOM 1163 N N . LYS A 1 144 ? -28.175 11.411 11.879 1.00 96.06 144 LYS A N 1
ATOM 1164 C CA . LYS A 1 144 ? -28.989 10.923 12.991 1.00 96.06 144 LYS A CA 1
ATOM 1165 C C . LYS A 1 144 ? -28.171 10.561 14.236 1.00 96.06 144 LYS A C 1
ATOM 1167 O O . LYS A 1 144 ? -28.762 10.298 15.289 1.00 96.06 144 LYS A O 1
ATOM 1172 N N . TYR A 1 145 ? -26.845 10.516 14.116 1.00 97.00 145 TYR A N 1
ATOM 1173 C CA . TYR A 1 145 ? -25.929 10.087 15.166 1.00 97.00 145 TYR A CA 1
ATOM 1174 C C . TYR A 1 145 ? -25.779 11.167 16.254 1.00 97.00 145 TYR A C 1
ATOM 1176 O O . TYR A 1 145 ? -25.586 12.337 15.909 1.00 97.00 145 TYR A O 1
ATOM 1184 N N . PRO A 1 146 ? -25.841 10.809 17.554 1.00 94.38 146 PRO A N 1
ATOM 1185 C CA . PRO A 1 146 ? -26.071 11.763 18.647 1.00 94.38 146 PRO A CA 1
ATOM 1186 C C . PRO A 1 146 ? -24.872 12.652 19.015 1.00 94.38 146 PRO A C 1
ATOM 1188 O O . PRO A 1 146 ? -24.996 13.493 19.902 1.00 94.38 146 PRO A O 1
ATOM 1191 N N . THR A 1 147 ? -23.714 12.482 18.373 1.00 90.81 147 THR A N 1
ATOM 1192 C CA . THR A 1 147 ? -22.510 13.284 18.638 1.00 90.81 147 THR A CA 1
ATOM 1193 C C . THR A 1 147 ? -22.022 14.004 17.381 1.00 90.81 147 THR A C 1
ATOM 1195 O O . THR A 1 147 ? -22.250 13.554 16.258 1.00 90.81 147 THR A O 1
ATOM 1198 N N . GLU A 1 148 ? -21.313 15.117 17.573 1.00 90.69 148 GLU A N 1
ATOM 1199 C CA . GLU A 1 148 ? -20.628 15.861 16.499 1.00 90.69 148 GLU A CA 1
ATOM 1200 C C . GLU A 1 148 ? -19.306 15.205 16.076 1.00 90.69 148 GLU A C 1
ATOM 1202 O O . GLU A 1 148 ? -18.740 15.480 15.013 1.00 90.69 148 GLU A O 1
ATOM 1207 N N . GLU A 1 149 ? -18.771 14.328 16.923 1.00 95.44 149 GLU A N 1
ATOM 1208 C CA . GLU A 1 149 ? -17.527 13.632 16.650 1.00 95.44 149 GLU A CA 1
ATOM 1209 C C . GLU A 1 149 ? -17.759 12.342 15.872 1.00 95.44 149 GLU A C 1
ATOM 1211 O O . GLU A 1 149 ? -17.580 11.228 16.358 1.00 95.44 149 GLU A O 1
ATOM 1216 N N . LYS A 1 150 ? -18.170 12.526 14.626 1.00 96.44 150 LYS A N 1
ATOM 1217 C CA . LYS A 1 150 ? -18.479 11.457 13.690 1.00 96.44 150 LYS A CA 1
ATOM 1218 C C . LYS A 1 150 ? -17.832 11.748 12.347 1.00 96.44 150 LYS A C 1
ATOM 1220 O O . LYS A 1 150 ? -17.813 12.895 11.903 1.00 96.44 150 LYS A O 1
ATOM 1225 N N . TYR A 1 151 ? -17.294 10.712 11.720 1.00 97.25 151 TYR A N 1
ATOM 1226 C CA . TYR A 1 151 ? -16.498 10.837 10.508 1.00 97.25 151 TYR A CA 1
ATOM 1227 C C . TYR A 1 151 ? -16.966 9.850 9.445 1.00 97.25 151 TYR A C 1
ATOM 1229 O O . TYR A 1 151 ? -17.228 8.685 9.747 1.00 97.25 151 TYR A O 1
ATOM 1237 N N . ILE A 1 152 ? -16.989 10.289 8.189 1.00 96.31 152 ILE A N 1
ATOM 1238 C CA . ILE A 1 152 ? -16.940 9.381 7.042 1.00 96.31 152 ILE A CA 1
ATOM 1239 C C . ILE A 1 152 ? -15.487 8.964 6.849 1.00 96.31 152 ILE A C 1
ATOM 1241 O O . ILE A 1 152 ? -14.601 9.818 6.849 1.00 96.31 152 ILE A O 1
ATOM 1245 N N . SER A 1 153 ? -15.225 7.674 6.637 1.00 96.19 153 SER A N 1
ATOM 1246 C CA . SER A 1 153 ? -13.912 7.234 6.173 1.00 96.19 153 SER A CA 1
ATOM 1247 C C . SER A 1 153 ? -13.921 6.712 4.750 1.00 96.19 153 SER A C 1
ATOM 1249 O O . SER A 1 153 ? -14.710 5.829 4.416 1.00 96.19 153 SER A O 1
ATOM 1251 N N . TRP A 1 154 ? -13.000 7.238 3.941 1.00 95.50 154 TRP A N 1
ATOM 1252 C CA . TRP A 1 154 ? -12.885 6.991 2.506 1.00 95.50 154 TRP A CA 1
ATOM 1253 C C . TRP A 1 154 ? -11.420 6.768 2.100 1.00 95.50 154 TRP A C 1
ATOM 1255 O O . TRP A 1 154 ? -10.521 7.338 2.715 1.00 95.50 154 TRP A O 1
ATOM 1265 N N . LYS A 1 155 ? -11.151 5.911 1.109 1.00 94.88 155 LYS A N 1
ATOM 1266 C CA . LYS A 1 155 ? -9.779 5.534 0.718 1.00 94.88 155 LYS A CA 1
ATOM 1267 C C . LYS A 1 155 ? -9.138 6.599 -0.176 1.00 94.88 155 LYS A C 1
ATOM 1269 O O . LYS A 1 155 ? -9.548 6.729 -1.319 1.00 94.88 155 LYS A O 1
ATOM 1274 N N . TYR A 1 156 ? -8.097 7.283 0.305 1.00 96.31 156 TYR A N 1
ATOM 1275 C CA . TYR A 1 156 ? -7.443 8.366 -0.451 1.00 96.31 156 TYR A CA 1
ATOM 1276 C C . TYR A 1 156 ? -6.732 7.885 -1.727 1.00 96.31 156 TYR A C 1
ATOM 1278 O O . TYR A 1 156 ? -6.823 8.526 -2.767 1.00 96.31 156 TYR A O 1
ATOM 1286 N N . SER A 1 157 ? -6.066 6.730 -1.655 1.00 96.25 157 SER A N 1
ATOM 1287 C CA . SER A 1 157 ? -5.230 6.143 -2.718 1.00 96.25 157 SER A CA 1
ATOM 1288 C C . SER A 1 157 ? -5.573 4.673 -2.992 1.00 96.25 157 SER A C 1
ATOM 1290 O O . SER A 1 157 ? -4.724 3.867 -3.365 1.00 96.25 157 SER A O 1
ATOM 1292 N N . ASN A 1 158 ? -6.833 4.291 -2.766 1.00 94.81 158 ASN A N 1
ATOM 1293 C CA . ASN A 1 158 ? -7.256 2.891 -2.721 1.00 94.81 158 ASN A CA 1
ATOM 1294 C C . ASN A 1 158 ? -6.395 2.016 -1.790 1.00 94.81 158 ASN A C 1
ATOM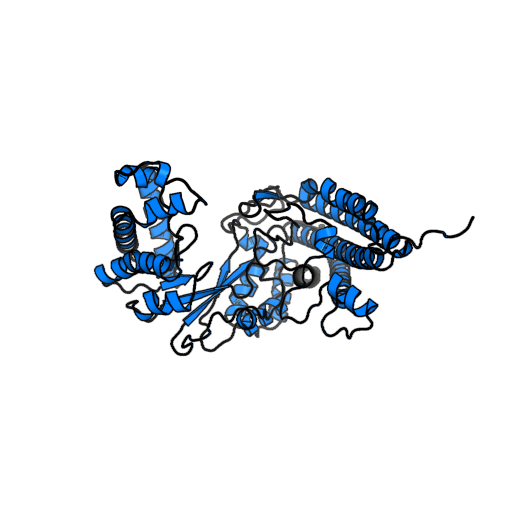 1296 O O . ASN A 1 158 ? -6.445 2.204 -0.574 1.00 94.81 158 ASN A O 1
ATOM 1300 N N . ALA A 1 159 ? -5.710 1.008 -2.342 1.00 94.69 159 ALA A N 1
ATOM 1301 C CA . ALA A 1 159 ? -4.832 0.084 -1.634 1.00 94.69 159 ALA A CA 1
ATOM 1302 C C . ALA A 1 159 ? -3.345 0.500 -1.679 1.00 94.69 159 ALA A C 1
ATOM 1304 O O . ALA A 1 159 ? -2.552 -0.034 -0.909 1.00 94.69 159 ALA A O 1
ATOM 1305 N N . HIS A 1 160 ? -2.985 1.472 -2.527 1.00 96.38 160 HIS A N 1
ATOM 1306 C CA . HIS A 1 160 ? -1.600 1.733 -2.929 1.00 96.38 160 HIS A CA 1
ATOM 1307 C C . HIS A 1 160 ? -1.179 3.169 -2.613 1.00 96.38 160 HIS A C 1
ATOM 1309 O O . HIS A 1 160 ? -1.237 4.058 -3.472 1.00 96.38 160 HIS A O 1
ATOM 1315 N N . MET A 1 161 ? -0.765 3.428 -1.369 1.00 96.50 161 MET A N 1
ATOM 1316 C CA . MET A 1 161 ? -0.265 4.751 -0.986 1.00 96.50 161 MET A CA 1
ATOM 1317 C C . MET A 1 161 ? 1.018 5.128 -1.722 1.00 96.50 161 MET A C 1
ATOM 1319 O O . MET A 1 161 ? 1.207 6.307 -2.003 1.00 96.50 161 MET A O 1
ATOM 1323 N N . TYR A 1 162 ? 1.888 4.166 -2.037 1.00 97.50 162 TYR A N 1
ATOM 1324 C CA . TYR A 1 162 ? 3.156 4.413 -2.718 1.00 97.50 162 TYR A CA 1
ATOM 1325 C C . TYR A 1 162 ? 2.946 4.389 -4.231 1.00 97.50 162 TYR A C 1
ATOM 1327 O O . TYR A 1 162 ? 3.379 3.476 -4.926 1.00 97.50 162 TYR A O 1
ATOM 1335 N N . SER A 1 163 ? 2.224 5.389 -4.737 1.00 96.75 163 SER A N 1
ATOM 1336 C CA . SER A 1 163 ? 1.874 5.527 -6.155 1.00 96.75 163 SER A CA 1
ATOM 1337 C C . SER A 1 163 ? 2.093 6.956 -6.655 1.00 96.75 163 SER A C 1
ATOM 1339 O O . SER A 1 163 ? 3.069 7.244 -7.354 1.00 96.75 163 SER A O 1
ATOM 1341 N N . HIS A 1 164 ? 1.230 7.878 -6.233 1.00 97.56 164 HIS A N 1
ATOM 1342 C CA . HIS A 1 164 ? 1.316 9.308 -6.515 1.00 97.56 164 HIS A CA 1
ATOM 1343 C C . HIS A 1 164 ? 0.984 10.108 -5.243 1.00 97.56 164 HIS A C 1
ATOM 1345 O O . HIS A 1 164 ? 0.078 9.704 -4.510 1.00 97.56 164 HIS A O 1
ATOM 1351 N N . PRO A 1 165 ? 1.676 11.230 -4.953 1.00 96.94 165 PRO A N 1
ATOM 1352 C CA . PRO A 1 165 ? 1.391 12.043 -3.770 1.00 96.94 165 PRO A CA 1
ATOM 1353 C C . PRO A 1 165 ? -0.009 12.688 -3.812 1.00 96.94 165 PRO A C 1
ATOM 1355 O O . PRO A 1 165 ? -0.610 12.947 -2.778 1.00 96.94 165 PRO A O 1
ATOM 1358 N N . GLU A 1 166 ? -0.555 12.916 -5.005 1.00 96.88 166 GLU A N 1
ATOM 1359 C CA . GLU A 1 166 ? -1.858 13.562 -5.205 1.00 96.88 166 GLU A CA 1
ATOM 1360 C C . GLU A 1 166 ? -2.773 12.690 -6.086 1.00 96.88 166 GLU A C 1
ATOM 1362 O O . GLU A 1 166 ? -2.958 12.987 -7.270 1.00 96.88 166 GLU A O 1
ATOM 1367 N N . PRO A 1 167 ? -3.290 11.555 -5.580 1.00 97.19 167 PRO A N 1
ATOM 1368 C CA . PRO A 1 167 ? -4.232 10.722 -6.320 1.00 97.19 167 PRO A CA 1
ATOM 1369 C C . PRO A 1 167 ? -5.524 11.490 -6.639 1.00 97.19 167 PRO A C 1
ATOM 1371 O O . PRO A 1 167 ? -6.086 12.174 -5.785 1.00 97.19 167 PRO A O 1
ATOM 1374 N N . GLN A 1 168 ? -6.045 11.323 -7.858 1.00 97.00 168 GLN A N 1
ATOM 1375 C CA . GLN A 1 168 ? -7.235 12.047 -8.336 1.00 97.00 168 GLN A CA 1
ATOM 1376 C C . GLN A 1 168 ? -8.552 11.277 -8.151 1.00 97.00 168 GLN A C 1
ATOM 1378 O O . GLN A 1 168 ? -9.586 11.659 -8.692 1.00 97.00 168 GLN A O 1
ATOM 1383 N N . PHE A 1 169 ? -8.554 10.196 -7.370 1.00 96.31 169 PHE A N 1
ATOM 1384 C CA . PHE A 1 169 ? -9.708 9.299 -7.238 1.00 96.31 169 PHE A CA 1
ATOM 1385 C C . PHE A 1 169 ? -10.981 9.973 -6.733 1.00 96.31 169 PHE A C 1
ATOM 1387 O O . PHE A 1 169 ? -12.079 9.591 -7.123 1.00 96.31 169 PHE A O 1
ATOM 1394 N N . GLU A 1 170 ? -10.850 10.994 -5.892 1.00 93.56 170 GLU A N 1
ATOM 1395 C CA . GLU A 1 170 ? -12.013 11.735 -5.421 1.00 93.56 170 GLU A CA 1
ATOM 1396 C C . GLU A 1 170 ? -12.660 12.532 -6.558 1.00 93.56 170 GLU A C 1
ATOM 1398 O O . GLU A 1 170 ? -13.878 12.518 -6.703 1.00 93.56 170 GLU A O 1
ATOM 1403 N N . ALA A 1 171 ? -11.844 13.172 -7.400 1.00 94.56 171 ALA A N 1
ATOM 1404 C CA . ALA A 1 171 ? -12.327 13.882 -8.577 1.00 94.56 171 ALA A CA 1
ATOM 1405 C C . ALA A 1 171 ? -12.907 12.918 -9.623 1.00 94.56 171 ALA A C 1
ATOM 1407 O O . ALA A 1 171 ? -13.854 13.274 -10.307 1.00 94.56 171 ALA A O 1
ATOM 1408 N N . LEU A 1 172 ? -12.361 11.702 -9.731 1.00 95.81 172 LEU A N 1
ATOM 1409 C CA . LEU A 1 172 ? -12.797 10.697 -10.704 1.00 95.81 172 LEU A CA 1
ATOM 1410 C C . LEU A 1 172 ? -14.076 9.956 -10.297 1.00 95.81 172 LEU A C 1
ATOM 1412 O O . LEU A 1 172 ? -14.854 9.565 -11.163 1.00 95.81 172 LEU A O 1
ATOM 1416 N N . TRP A 1 173 ? -14.273 9.683 -9.005 1.00 92.94 173 TRP A N 1
ATOM 1417 C CA . TRP A 1 173 ? -15.412 8.880 -8.537 1.00 92.94 173 TRP A CA 1
ATOM 1418 C C . TRP A 1 173 ? -16.535 9.701 -7.932 1.00 92.94 173 TRP A C 1
ATOM 1420 O O . TRP A 1 173 ? -17.561 9.124 -7.577 1.00 92.94 173 TRP A O 1
ATOM 1430 N N . HIS A 1 174 ? -16.343 11.012 -7.793 1.00 92.50 174 HIS A N 1
ATOM 1431 C CA . HIS A 1 174 ? -17.378 11.923 -7.323 1.00 92.50 174 HIS A CA 1
ATOM 1432 C C . HIS A 1 174 ? -18.068 11.454 -6.019 1.00 92.50 174 HIS A C 1
ATOM 1434 O O . HIS A 1 174 ? -19.296 11.495 -5.915 1.00 92.50 174 HIS A O 1
ATOM 1440 N N . PRO A 1 175 ? -17.322 10.986 -4.989 1.00 90.44 175 PRO A N 1
ATOM 1441 C CA . PRO A 1 175 ? -17.921 10.362 -3.804 1.00 90.44 175 PRO A CA 1
ATOM 1442 C C . PRO A 1 175 ? -18.737 11.344 -2.946 1.00 90.44 175 PRO A C 1
ATOM 1444 O O . PRO A 1 175 ? -19.455 10.917 -2.039 1.00 90.44 175 PRO A O 1
ATOM 1447 N N . TRP A 1 176 ? -18.609 12.645 -3.220 1.00 90.75 176 TRP A N 1
ATOM 1448 C CA . TRP A 1 176 ? -19.218 13.744 -2.477 1.00 90.75 176 TRP A CA 1
ATOM 1449 C C . TRP A 1 176 ? -20.344 14.453 -3.240 1.00 90.75 176 TRP A C 1
ATOM 1451 O O . TRP A 1 176 ? -20.911 15.407 -2.711 1.00 90.75 176 TRP A O 1
ATOM 1461 N N . ASP A 1 177 ? -20.678 14.033 -4.462 1.00 91.44 177 ASP A N 1
ATOM 1462 C CA . ASP A 1 177 ? -21.699 14.712 -5.264 1.00 91.44 177 ASP A CA 1
ATOM 1463 C C . ASP A 1 177 ? -23.052 14.730 -4.537 1.00 91.44 177 ASP A C 1
ATOM 1465 O O . ASP A 1 177 ? -23.587 13.700 -4.132 1.00 91.44 177 ASP A O 1
ATOM 1469 N N . GLY A 1 178 ? -23.608 15.928 -4.335 1.00 88.44 178 GLY A N 1
ATOM 1470 C CA . GLY A 1 178 ? -24.850 16.120 -3.579 1.00 88.44 178 GLY A CA 1
ATOM 1471 C C . GLY A 1 178 ? -24.708 16.042 -2.052 1.00 88.44 178 GLY A C 1
ATOM 1472 O O . GLY A 1 178 ? -25.719 16.104 -1.353 1.00 88.44 178 GLY A O 1
ATOM 1473 N N . MET A 1 179 ? -23.489 15.931 -1.515 1.00 91.31 179 MET A N 1
ATOM 1474 C CA . MET A 1 179 ? -23.205 15.962 -0.080 1.00 91.31 179 MET A CA 1
ATOM 1475 C C . MET A 1 179 ? -22.785 17.364 0.382 1.00 91.31 179 MET A C 1
ATOM 1477 O O . MET A 1 179 ? -21.898 17.984 -0.203 1.00 91.31 179 MET A O 1
ATOM 1481 N N . ASP A 1 180 ? -23.365 17.854 1.481 1.00 91.50 180 ASP A N 1
ATOM 1482 C CA . ASP A 1 180 ? -22.871 19.071 2.134 1.00 91.50 180 ASP A CA 1
ATOM 1483 C C . ASP A 1 180 ? -21.566 18.781 2.892 1.00 91.50 180 ASP A C 1
ATOM 1485 O O . ASP A 1 180 ? -21.558 18.256 4.013 1.00 91.50 180 ASP A O 1
ATOM 1489 N N . MET A 1 181 ? -20.446 19.134 2.263 1.00 93.38 181 MET A N 1
ATOM 1490 C CA . MET A 1 181 ? -19.111 18.960 2.834 1.00 93.38 181 MET A CA 1
ATOM 1491 C C . MET A 1 181 ? -18.767 19.997 3.909 1.00 93.38 181 MET A C 1
ATOM 1493 O O . MET A 1 181 ? -17.788 19.809 4.623 1.00 93.38 181 MET A O 1
ATOM 1497 N N . THR A 1 182 ? -19.563 21.057 4.090 1.00 92.19 182 THR A N 1
ATOM 1498 C CA . THR A 1 182 ? -19.353 22.023 5.186 1.00 92.19 182 THR A CA 1
ATOM 1499 C C . THR A 1 182 ? -19.769 21.456 6.545 1.00 92.19 182 THR A C 1
ATOM 1501 O O . THR A 1 182 ? -19.260 21.885 7.578 1.00 92.19 182 THR A O 1
ATOM 1504 N N . GLN A 1 183 ? -20.644 20.446 6.535 1.00 90.06 183 GLN A N 1
ATOM 1505 C CA . GLN A 1 183 ? -21.133 19.730 7.717 1.00 90.06 183 GLN A CA 1
ATOM 1506 C C . GLN A 1 183 ? -20.640 18.278 7.785 1.00 90.06 183 GLN A C 1
ATOM 1508 O O . GLN A 1 183 ? -21.127 17.484 8.592 1.00 90.06 183 GLN A O 1
ATOM 1513 N N . THR A 1 184 ? -19.705 17.894 6.916 1.00 93.50 184 THR A N 1
ATOM 1514 C CA . THR A 1 184 ? -19.196 16.523 6.841 1.00 93.50 184 THR A CA 1
ATOM 1515 C C . THR A 1 184 ? -17.729 16.493 7.220 1.00 93.50 184 THR A C 1
ATOM 1517 O O . THR A 1 184 ? -16.931 17.291 6.742 1.00 93.50 184 THR A O 1
ATOM 1520 N N . ARG A 1 185 ? -17.366 15.538 8.076 1.00 96.62 185 ARG A N 1
ATOM 1521 C CA . ARG A 1 185 ? -15.997 15.345 8.551 1.00 96.62 185 ARG A CA 1
ATOM 1522 C C . ARG A 1 185 ? -15.453 14.054 7.958 1.00 96.62 185 ARG A C 1
ATOM 1524 O O . ARG A 1 185 ? -16.070 13.002 8.112 1.00 96.62 185 ARG A O 1
ATOM 1531 N N . VAL A 1 186 ? -14.307 14.121 7.292 1.00 96.69 186 VAL A N 1
ATOM 1532 C CA . VAL A 1 186 ? -13.691 12.973 6.614 1.00 96.69 186 VAL A CA 1
ATOM 1533 C C . VAL A 1 186 ? -12.403 12.555 7.318 1.00 96.69 186 VAL A C 1
ATOM 1535 O O . VAL A 1 186 ? -11.577 13.397 7.670 1.00 96.69 186 VAL A O 1
ATOM 1538 N N . LEU A 1 187 ? -12.218 11.244 7.487 1.00 97.38 187 LEU A N 1
ATOM 1539 C CA . LEU A 1 187 ? -10.933 10.618 7.798 1.00 97.38 187 LEU A CA 1
ATOM 1540 C C . LEU A 1 187 ? -10.500 9.739 6.632 1.00 97.38 187 LEU A C 1
ATOM 1542 O O . LEU A 1 187 ? -11.151 8.733 6.338 1.00 97.38 187 LEU A O 1
ATOM 1546 N N . TYR A 1 188 ? -9.383 10.050 5.987 1.00 97.56 188 TYR A N 1
ATOM 1547 C CA . TYR A 1 188 ? -8.899 9.163 4.937 1.00 97.56 188 TYR A CA 1
ATOM 1548 C C . TYR A 1 188 ? -8.444 7.813 5.509 1.00 97.56 188 TYR A C 1
ATOM 1550 O O . TYR A 1 188 ? -7.721 7.742 6.499 1.00 97.56 188 TYR A O 1
ATOM 1558 N N . THR A 1 189 ? -8.854 6.722 4.867 1.00 95.94 189 THR A N 1
ATOM 1559 C CA . THR A 1 189 ? -8.153 5.442 4.979 1.00 95.94 189 THR A CA 1
ATOM 1560 C C . THR A 1 189 ? -6.957 5.496 4.036 1.00 95.94 189 THR A C 1
ATOM 1562 O O . THR A 1 189 ? -7.133 5.689 2.832 1.00 95.94 189 THR A O 1
ATOM 1565 N N . VAL A 1 190 ? -5.758 5.273 4.560 1.00 96.75 190 VAL A N 1
ATOM 1566 C CA . VAL A 1 190 ? -4.535 5.118 3.770 1.00 96.75 190 VAL A CA 1
ATOM 1567 C C . VAL A 1 190 ? -4.047 3.689 3.908 1.00 96.75 190 VAL A C 1
ATOM 1569 O O . VAL A 1 190 ? -3.952 3.159 5.016 1.00 96.75 190 VAL A O 1
ATOM 1572 N N . ARG A 1 191 ? -3.744 3.066 2.774 1.00 94.56 191 ARG A N 1
ATOM 1573 C CA . ARG A 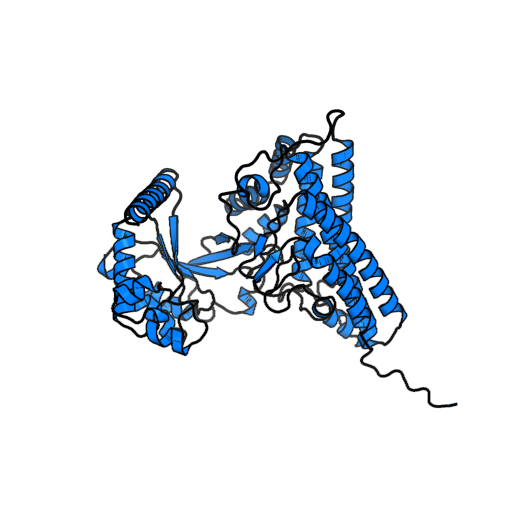1 191 ? -3.314 1.677 2.703 1.00 94.56 191 ARG A CA 1
ATOM 1574 C C . ARG A 1 191 ? -1.906 1.581 2.148 1.00 94.56 191 ARG A C 1
ATOM 1576 O O . ARG A 1 191 ? -1.640 2.135 1.091 1.00 94.56 191 ARG A O 1
ATOM 1583 N N . ASN A 1 192 ? -1.028 0.911 2.884 1.00 94.56 192 ASN A N 1
ATOM 1584 C CA . ASN A 1 192 ? 0.199 0.354 2.336 1.00 94.56 192 ASN A CA 1
ATOM 1585 C C . ASN A 1 192 ? -0.051 -1.134 2.108 1.00 94.56 192 ASN A C 1
ATOM 1587 O O . ASN A 1 192 ? 0.233 -1.932 2.993 1.00 94.56 192 ASN A O 1
ATOM 1591 N N . ASP A 1 193 ? -0.611 -1.475 0.954 1.00 94.25 193 ASP A N 1
ATOM 1592 C CA . ASP A 1 193 ? -0.638 -2.847 0.442 1.00 94.25 193 ASP A CA 1
ATOM 1593 C C . ASP A 1 193 ? 0.387 -2.978 -0.709 1.00 94.25 193 ASP A C 1
ATOM 1595 O O . ASP A 1 193 ? 0.169 -3.695 -1.685 1.00 94.25 193 ASP A O 1
ATOM 1599 N N . ASP A 1 194 ? 1.487 -2.215 -0.611 1.00 95.00 194 ASP A N 1
ATOM 1600 C CA . ASP A 1 194 ? 2.512 -2.079 -1.647 1.00 95.00 194 ASP A CA 1
ATOM 1601 C C . ASP A 1 194 ? 3.743 -2.948 -1.364 1.00 95.00 194 ASP A C 1
ATOM 1603 O O . ASP A 1 194 ? 4.215 -3.663 -2.252 1.00 95.00 194 ASP A O 1
ATOM 1607 N N . PHE A 1 195 ? 4.271 -2.868 -0.134 1.00 94.44 195 PHE A N 1
ATOM 1608 C CA . PHE A 1 195 ? 5.446 -3.625 0.306 1.00 94.44 195 PHE A CA 1
ATOM 1609 C C . PHE A 1 195 ? 5.549 -3.753 1.834 1.00 94.44 195 PHE A C 1
ATOM 1611 O O . PHE A 1 195 ? 5.206 -2.825 2.584 1.00 94.44 195 PHE A O 1
ATOM 1618 N N . HIS A 1 196 ? 6.078 -4.894 2.290 1.00 91.88 196 HIS A N 1
ATOM 1619 C CA . HIS A 1 196 ? 6.248 -5.233 3.708 1.00 91.88 196 HIS A CA 1
ATOM 1620 C C . HIS A 1 196 ? 7.569 -5.936 4.044 1.00 91.88 196 HIS A C 1
ATOM 1622 O O . HIS A 1 196 ? 8.019 -5.827 5.183 1.00 91.88 196 HIS A O 1
ATOM 1628 N N . ASN A 1 197 ? 8.219 -6.625 3.098 1.00 93.50 197 ASN A N 1
ATOM 1629 C CA . ASN A 1 197 ? 9.511 -7.243 3.391 1.00 93.50 197 ASN A CA 1
ATOM 1630 C C . ASN A 1 197 ? 10.617 -6.184 3.431 1.00 93.50 197 ASN A C 1
ATOM 1632 O O . ASN A 1 197 ? 11.373 -6.141 4.396 1.00 93.50 197 ASN A O 1
ATOM 1636 N N . LEU A 1 198 ? 10.722 -5.317 2.425 1.00 95.69 198 LEU A N 1
ATOM 1637 C CA . LEU A 1 198 ? 11.846 -4.383 2.320 1.00 95.69 198 LEU A CA 1
ATOM 1638 C C . LEU A 1 198 ? 11.689 -3.149 3.224 1.00 95.69 198 LEU A C 1
ATOM 1640 O O . LEU A 1 198 ? 10.604 -2.577 3.356 1.00 95.69 198 LEU A O 1
ATOM 1644 N N . ARG A 1 199 ? 12.793 -2.674 3.820 1.00 96.12 199 ARG A N 1
ATOM 1645 C CA . ARG A 1 199 ? 12.859 -1.316 4.395 1.00 96.12 199 ARG A CA 1
ATOM 1646 C C . ARG A 1 199 ? 12.706 -0.278 3.287 1.00 96.12 199 ARG A C 1
ATOM 1648 O O . ARG A 1 199 ? 13.239 -0.453 2.199 1.00 96.12 199 ARG A O 1
ATOM 1655 N N . GLY A 1 200 ? 12.035 0.831 3.570 1.00 96.19 200 GLY A N 1
ATOM 1656 C CA . GLY A 1 200 ? 11.850 1.912 2.604 1.00 96.19 200 GLY A CA 1
ATOM 1657 C C . GLY A 1 200 ? 11.205 3.138 3.235 1.00 96.19 200 GLY A C 1
ATOM 1658 O O . GLY A 1 200 ? 10.754 3.103 4.380 1.00 96.19 200 GLY A O 1
ATOM 1659 N N . GLY A 1 201 ? 11.157 4.226 2.480 1.00 95.56 201 GLY A N 1
ATOM 1660 C CA . GLY A 1 201 ? 10.538 5.480 2.876 1.00 95.56 201 GLY A CA 1
ATOM 1661 C C . GLY A 1 201 ? 11.071 6.644 2.051 1.00 95.56 201 GLY A C 1
ATOM 1662 O O . GLY A 1 201 ? 12.260 6.718 1.761 1.00 95.56 201 GLY A O 1
ATOM 1663 N N . ASP A 1 202 ? 10.195 7.588 1.719 1.00 98.00 202 ASP A N 1
ATOM 1664 C CA . ASP A 1 202 ? 10.587 8.854 1.104 1.00 98.00 202 ASP A CA 1
ATOM 1665 C C . ASP A 1 202 ? 9.882 10.020 1.816 1.00 98.00 202 ASP A C 1
ATOM 1667 O O . ASP A 1 202 ? 8.688 10.238 1.593 1.00 98.00 202 ASP A O 1
ATOM 1671 N N . PRO A 1 203 ? 10.575 10.776 2.695 1.00 98.19 203 PRO A N 1
ATOM 1672 C CA . PRO A 1 203 ? 9.960 11.883 3.417 1.00 98.19 203 PRO A CA 1
ATOM 1673 C C . PRO A 1 203 ? 9.431 12.983 2.493 1.00 98.19 203 PRO A C 1
ATOM 1675 O O . PRO A 1 203 ? 8.443 13.628 2.838 1.00 98.19 203 PRO A O 1
ATOM 1678 N N . ALA A 1 204 ? 10.039 13.186 1.318 1.00 98.12 204 ALA A N 1
ATOM 1679 C CA . ALA A 1 204 ? 9.555 14.162 0.347 1.00 98.12 204 ALA A CA 1
ATOM 1680 C C . ALA A 1 204 ? 8.219 13.709 -0.258 1.00 98.12 204 ALA A C 1
ATOM 1682 O O . ALA A 1 204 ? 7.270 14.493 -0.308 1.00 98.12 204 ALA A O 1
ATOM 1683 N N . PHE A 1 205 ? 8.108 12.424 -0.619 1.00 98.44 205 PHE A N 1
ATOM 1684 C CA . PHE A 1 205 ? 6.843 11.827 -1.052 1.00 98.44 205 PHE A CA 1
ATOM 1685 C C . PHE A 1 205 ? 5.772 11.935 0.038 1.00 98.44 205 PHE A C 1
ATOM 1687 O O . PHE A 1 205 ? 4.675 12.413 -0.232 1.00 98.44 205 PHE A O 1
ATOM 1694 N N . ILE A 1 206 ? 6.086 11.542 1.280 1.00 98.25 206 ILE A N 1
ATOM 1695 C CA . ILE A 1 206 ? 5.129 11.604 2.395 1.00 98.25 206 ILE A CA 1
ATOM 1696 C C . ILE A 1 206 ? 4.700 13.053 2.667 1.00 98.25 206 ILE A C 1
ATOM 1698 O O . ILE A 1 206 ? 3.513 13.299 2.858 1.00 98.25 206 ILE A O 1
ATOM 1702 N N . SER A 1 207 ? 5.619 14.023 2.631 1.00 98.50 207 SER A N 1
ATOM 1703 C CA . SER A 1 207 ? 5.293 15.451 2.763 1.00 98.50 207 SER A CA 1
ATOM 1704 C C . SER A 1 207 ? 4.285 15.895 1.701 1.00 98.50 207 SER A C 1
ATOM 1706 O O . SER A 1 207 ? 3.241 16.459 2.042 1.00 98.50 207 SER A O 1
ATOM 1708 N N . ALA A 1 208 ? 4.559 15.595 0.427 1.00 98.50 208 ALA A N 1
ATOM 1709 C CA . ALA A 1 208 ? 3.663 15.918 -0.680 1.00 98.50 208 ALA A CA 1
ATOM 1710 C C . ALA A 1 208 ? 2.306 15.208 -0.540 1.00 98.50 208 ALA A C 1
ATOM 1712 O O . ALA A 1 208 ? 1.265 15.833 -0.715 1.00 98.50 208 ALA A O 1
ATOM 1713 N N . TYR A 1 209 ? 2.307 13.943 -0.119 1.00 98.19 209 TYR A N 1
ATOM 1714 C CA . TYR A 1 209 ? 1.104 13.139 0.083 1.00 98.19 209 TYR A CA 1
ATOM 1715 C C . TYR A 1 209 ? 0.199 13.681 1.199 1.00 98.19 209 TYR A C 1
ATOM 1717 O O . TYR A 1 209 ? -1.012 13.807 1.023 1.00 98.19 209 TYR A O 1
ATOM 1725 N N . ILE A 1 210 ? 0.775 14.094 2.333 1.00 97.94 210 ILE A N 1
ATOM 1726 C CA . ILE A 1 210 ? 0.020 14.749 3.412 1.00 97.94 210 ILE A CA 1
ATOM 1727 C C . ILE A 1 210 ? -0.519 16.113 2.966 1.00 97.94 210 ILE A C 1
ATOM 1729 O O . ILE A 1 210 ? -1.661 16.458 3.281 1.00 97.94 210 ILE A O 1
ATOM 1733 N N . LYS A 1 211 ? 0.263 16.890 2.208 1.00 97.81 211 LYS A N 1
ATOM 1734 C CA . LYS A 1 211 ? -0.197 18.169 1.644 1.00 97.81 211 LYS A CA 1
ATOM 1735 C C . LYS A 1 211 ? -1.358 17.966 0.668 1.00 97.81 211 LYS A C 1
ATOM 1737 O O . LYS A 1 211 ? -2.342 18.696 0.767 1.00 97.81 211 LYS A O 1
ATOM 1742 N N . GLY A 1 212 ? -1.293 16.940 -0.179 1.00 96.62 212 GLY A N 1
ATOM 1743 C CA . GLY A 1 212 ? -2.351 16.564 -1.119 1.00 96.62 212 GLY A CA 1
ATOM 1744 C C . GLY A 1 212 ? -3.672 16.160 -0.452 1.00 96.62 212 GLY A C 1
ATOM 1745 O O . GLY A 1 212 ? -4.743 16.311 -1.042 1.00 96.62 212 GLY A O 1
ATOM 1746 N N . MET A 1 213 ? -3.638 15.677 0.795 1.00 96.25 213 MET A N 1
ATOM 1747 C CA . MET A 1 213 ? -4.852 15.360 1.560 1.00 96.25 213 MET A CA 1
ATOM 1748 C C . MET A 1 213 ? -5.576 16.596 2.098 1.00 96.25 213 MET A C 1
ATOM 1750 O O . MET A 1 213 ? -6.742 16.495 2.489 1.00 96.25 213 MET A O 1
ATOM 1754 N N . LYS A 1 214 ? -4.905 17.750 2.183 1.00 94.12 214 LYS A N 1
ATOM 1755 C CA . LYS A 1 214 ? -5.410 18.905 2.926 1.00 94.12 214 LYS A CA 1
ATOM 1756 C C . LYS A 1 214 ? -6.621 19.527 2.233 1.00 94.12 214 LYS A C 1
ATOM 1758 O O . LYS A 1 214 ? -6.499 20.217 1.225 1.00 94.12 214 LYS A O 1
ATOM 1763 N N . LYS A 1 215 ? -7.797 19.339 2.833 1.00 94.94 215 LYS A N 1
ATOM 1764 C CA . LYS A 1 215 ? -9.070 19.944 2.413 1.00 94.94 215 LYS A CA 1
ATOM 1765 C C . LYS A 1 215 ? -9.856 20.406 3.644 1.00 94.94 215 LYS A C 1
ATOM 1767 O O . LYS A 1 215 ? -9.653 19.831 4.713 1.00 94.94 215 LYS A O 1
ATOM 1772 N N . PRO A 1 216 ? -10.765 21.397 3.534 1.00 95.62 216 PRO A N 1
ATOM 1773 C CA . PRO A 1 216 ? -11.470 21.957 4.695 1.00 95.62 216 PRO A CA 1
ATOM 1774 C C . PRO A 1 216 ? -12.245 20.934 5.537 1.00 95.62 216 PRO A C 1
ATOM 1776 O O . PRO A 1 216 ? -12.373 21.106 6.743 1.00 95.62 216 PRO A O 1
ATOM 1779 N N . TYR A 1 217 ? -12.736 19.867 4.906 1.00 95.38 217 TYR A N 1
ATOM 1780 C CA . TYR A 1 217 ? -13.531 18.812 5.538 1.00 95.38 217 TYR A CA 1
ATOM 1781 C C . TYR A 1 217 ? -12.710 17.588 5.982 1.00 95.38 217 TYR A C 1
ATOM 1783 O O . TYR A 1 217 ? -13.266 16.639 6.536 1.00 95.38 217 TYR A O 1
ATOM 1791 N N . VAL A 1 218 ? -11.397 17.557 5.728 1.00 96.75 218 VAL A N 1
ATOM 1792 C CA . VAL A 1 218 ? -10.524 16.433 6.103 1.00 96.75 218 VAL A CA 1
ATOM 1793 C C . VAL A 1 218 ? -9.953 16.686 7.494 1.00 96.75 218 VAL A C 1
ATOM 1795 O O . VAL A 1 218 ? -9.220 17.645 7.714 1.00 96.75 218 VAL A O 1
ATOM 1798 N N . HIS A 1 219 ? -10.271 15.799 8.435 1.00 95.94 219 HIS A N 1
ATOM 1799 C CA . HIS A 1 219 ? -9.859 15.900 9.840 1.00 95.94 219 HIS A CA 1
ATOM 1800 C C . HIS A 1 219 ? -8.673 15.002 10.202 1.00 95.94 219 HIS A C 1
ATOM 1802 O O . HIS A 1 219 ? -8.235 15.000 11.351 1.00 95.94 219 HIS A O 1
ATOM 1808 N N . GLY A 1 220 ? -8.160 14.232 9.246 1.00 96.00 220 GLY A N 1
ATOM 1809 C CA . GLY A 1 220 ? -7.020 13.349 9.440 1.00 96.00 220 GLY A CA 1
ATOM 1810 C C . GLY A 1 220 ? -7.096 12.119 8.551 1.00 96.00 220 GLY A C 1
ATOM 1811 O O . GLY A 1 220 ? -7.895 12.038 7.616 1.00 96.00 220 GLY A O 1
ATOM 1812 N N . PHE A 1 221 ? -6.261 11.143 8.870 1.00 97.06 221 PHE A N 1
ATOM 1813 C CA . PHE A 1 221 ? -6.244 9.846 8.219 1.00 97.06 221 PHE A CA 1
ATOM 1814 C C . PHE A 1 221 ? -5.816 8.777 9.219 1.00 97.06 221 PHE A C 1
ATOM 1816 O O . PHE A 1 221 ? -5.244 9.080 10.266 1.00 97.06 221 PHE A O 1
ATOM 1823 N N . TYR A 1 222 ? -6.068 7.522 8.880 1.00 95.69 222 TYR A N 1
ATOM 1824 C CA . TYR A 1 222 ? -5.407 6.397 9.520 1.00 95.69 222 TYR A CA 1
ATOM 1825 C C . TYR A 1 222 ? -4.716 5.553 8.460 1.00 95.69 222 TYR A C 1
ATOM 1827 O O . TYR A 1 222 ? -5.220 5.369 7.350 1.00 95.69 222 TYR A O 1
ATOM 1835 N N . TRP A 1 223 ? -3.538 5.065 8.820 1.00 95.38 223 TRP A N 1
ATOM 1836 C CA . TRP A 1 223 ? -2.676 4.273 7.962 1.00 95.38 223 TRP A CA 1
ATOM 1837 C C . TRP A 1 223 ? -2.682 2.816 8.410 1.00 95.38 223 TRP A C 1
ATOM 1839 O O . TRP A 1 223 ? -2.712 2.531 9.607 1.00 95.38 223 TRP A O 1
ATOM 1849 N N . GLY A 1 224 ? -2.685 1.897 7.452 1.00 92.44 224 GLY A N 1
ATOM 1850 C CA . GLY A 1 224 ? -2.741 0.465 7.707 1.00 92.44 224 GLY A CA 1
ATOM 1851 C C . GLY A 1 224 ? -2.400 -0.361 6.481 1.00 92.44 224 GLY A C 1
ATOM 1852 O O . GLY A 1 224 ? -2.199 0.169 5.395 1.00 92.44 224 GLY A O 1
ATOM 1853 N N . SER A 1 225 ? -2.402 -1.670 6.667 1.00 88.19 225 SER A N 1
ATOM 1854 C CA . SER A 1 225 ? -2.208 -2.689 5.634 1.00 88.19 225 SER A CA 1
ATOM 1855 C C . SER A 1 225 ? -3.240 -3.803 5.813 1.00 88.19 225 SER A C 1
ATOM 1857 O O . SER A 1 225 ? -3.901 -3.889 6.856 1.00 88.19 225 SER A O 1
ATOM 1859 N N . ASP A 1 226 ? -3.463 -4.624 4.789 1.00 84.00 226 ASP A N 1
ATOM 1860 C CA . ASP A 1 226 ? -4.214 -5.871 4.914 1.00 84.00 226 ASP A CA 1
ATOM 1861 C C . ASP A 1 226 ? -3.275 -7.001 5.281 1.00 84.00 226 ASP A C 1
ATOM 1863 O O . ASP A 1 226 ? -2.302 -7.280 4.590 1.00 84.00 226 ASP A O 1
ATOM 1867 N N . GLY A 1 227 ? -3.608 -7.718 6.349 1.00 79.00 227 GLY A N 1
ATOM 1868 C CA . GLY A 1 227 ? -2.928 -8.968 6.669 1.00 79.00 227 GLY A CA 1
ATOM 1869 C C . GLY A 1 227 ? -1.468 -8.842 7.114 1.00 79.00 227 GLY A C 1
ATOM 1870 O O . GLY A 1 227 ? -0.835 -9.880 7.292 1.00 79.00 227 GLY A O 1
ATOM 1871 N N . TYR A 1 228 ? -0.943 -7.634 7.352 1.00 86.88 228 TYR A N 1
ATOM 1872 C CA . TYR A 1 228 ? 0.391 -7.437 7.924 1.00 86.88 228 TYR A CA 1
ATOM 1873 C C . TYR A 1 228 ? 0.314 -6.869 9.347 1.00 86.88 228 TYR A C 1
ATOM 1875 O O . TYR A 1 228 ? -0.290 -5.825 9.592 1.00 86.88 228 TYR A O 1
ATOM 1883 N N . LEU A 1 229 ? 0.900 -7.593 10.306 1.00 87.56 229 LEU A N 1
ATOM 1884 C CA . LEU A 1 229 ? 0.847 -7.274 11.732 1.00 87.56 229 LEU A CA 1
ATOM 1885 C C . LEU A 1 229 ? 2.170 -6.674 12.197 1.00 87.56 229 LEU A C 1
ATOM 1887 O O . LEU A 1 229 ? 3.199 -7.340 12.171 1.00 87.56 229 LEU A O 1
ATOM 1891 N N . TRP A 1 230 ? 2.121 -5.448 12.718 1.00 89.44 230 TRP A N 1
ATOM 1892 C CA . TRP A 1 230 ? 3.330 -4.743 13.155 1.00 89.44 230 TRP A CA 1
ATOM 1893 C C . TRP A 1 230 ? 3.808 -5.099 14.563 1.00 89.44 230 TRP A C 1
ATOM 1895 O O . TRP A 1 230 ? 4.925 -4.754 14.942 1.00 89.44 230 TRP A O 1
ATOM 1905 N N . ALA A 1 231 ? 2.966 -5.783 15.341 1.00 88.75 231 ALA A N 1
ATOM 1906 C CA . ALA A 1 231 ? 3.223 -6.160 16.732 1.00 88.75 231 ALA A CA 1
ATOM 1907 C C . ALA A 1 231 ? 4.157 -7.381 16.879 1.00 88.75 231 ALA A C 1
ATOM 1909 O O . ALA A 1 231 ? 4.130 -8.064 17.898 1.00 88.75 231 ALA A O 1
ATOM 1910 N N . GLY A 1 232 ? 4.982 -7.644 15.866 1.00 91.00 232 GLY A N 1
ATOM 1911 C CA . GLY A 1 232 ? 6.078 -8.608 15.884 1.00 91.00 232 GLY A CA 1
ATOM 1912 C C . GLY A 1 232 ? 6.846 -8.567 14.564 1.00 91.00 232 GLY A C 1
ATOM 1913 O O . GLY A 1 232 ? 6.349 -8.019 13.579 1.00 91.00 232 GLY A O 1
ATOM 1914 N N . GLU A 1 233 ? 8.060 -9.104 14.550 1.00 89.75 233 GLU A N 1
ATOM 1915 C CA . GLU A 1 233 ? 8.794 -9.436 13.329 1.00 89.75 233 GLU A CA 1
ATOM 1916 C C . GLU A 1 233 ? 8.529 -10.902 12.962 1.00 89.75 233 GLU A C 1
ATOM 1918 O O . GLU A 1 233 ? 8.926 -11.818 13.680 1.00 89.75 233 GLU A O 1
ATOM 1923 N N . TRP A 1 234 ? 7.830 -11.116 11.846 1.00 88.06 234 TRP A N 1
ATOM 1924 C CA . TRP A 1 234 ? 7.383 -12.444 11.400 1.00 88.06 234 TRP A CA 1
ATOM 1925 C C . TRP A 1 234 ? 7.960 -12.852 10.043 1.00 88.06 234 TRP A C 1
ATOM 1927 O O . TRP A 1 234 ? 7.797 -14.000 9.635 1.00 88.06 234 TRP A O 1
ATOM 1937 N N . GLN A 1 235 ? 8.572 -11.911 9.322 1.00 89.56 235 GLN A N 1
ATOM 1938 C CA . GLN A 1 235 ? 9.023 -12.099 7.946 1.00 89.56 235 GLN A CA 1
ATOM 1939 C C . GLN A 1 235 ? 10.535 -12.240 7.856 1.00 89.56 235 GLN A C 1
ATOM 1941 O O . GLN A 1 235 ? 11.009 -12.892 6.937 1.00 89.56 235 GLN A O 1
ATOM 1946 N N . HIS A 1 236 ? 11.314 -11.664 8.770 1.00 91.50 236 HIS A N 1
ATOM 1947 C CA . HIS A 1 236 ? 12.771 -11.800 8.742 1.00 91.50 236 HIS A CA 1
ATOM 1948 C C . HIS A 1 236 ? 13.209 -13.187 9.238 1.00 91.50 236 HIS A C 1
ATOM 1950 O O . HIS A 1 236 ? 12.692 -13.701 10.232 1.00 91.50 236 HIS A O 1
ATOM 1956 N N . VAL A 1 237 ? 14.181 -13.803 8.564 1.00 90.31 237 VAL A N 1
ATOM 1957 C CA . VAL A 1 237 ? 14.766 -15.083 8.993 1.00 90.31 237 VAL A CA 1
ATOM 1958 C C . VAL A 1 237 ? 15.458 -14.893 10.348 1.00 90.31 237 VAL A C 1
ATOM 1960 O O . VAL A 1 237 ? 16.319 -14.021 10.462 1.00 90.31 237 VAL A O 1
ATOM 1963 N N . PRO A 1 238 ? 15.159 -15.708 11.379 1.00 85.75 238 PRO A N 1
ATOM 1964 C CA . PRO A 1 238 ? 15.819 -15.583 12.674 1.00 85.75 238 PRO A CA 1
ATOM 1965 C C . PRO A 1 238 ? 17.345 -15.668 12.548 1.00 85.75 238 PRO A C 1
ATOM 1967 O O . PRO A 1 238 ? 17.897 -16.703 12.170 1.00 85.75 238 PRO A O 1
ATOM 1970 N N . HIS A 1 239 ? 18.034 -14.576 12.875 1.00 83.62 239 HIS A N 1
ATOM 1971 C CA . HIS A 1 239 ? 19.485 -14.478 12.765 1.00 83.62 239 HIS A CA 1
ATOM 1972 C C . HIS A 1 239 ? 20.066 -13.542 13.830 1.00 83.62 239 HIS A C 1
ATOM 1974 O O . HIS A 1 239 ? 19.396 -12.644 14.326 1.00 83.62 239 HIS A O 1
ATOM 1980 N N . LYS A 1 240 ? 21.356 -13.704 14.149 1.00 80.19 240 LYS A N 1
ATOM 1981 C CA . LYS A 1 240 ? 22.070 -12.897 15.158 1.00 80.19 240 LYS A CA 1
ATOM 1982 C C . LYS A 1 240 ? 22.168 -11.397 14.843 1.00 80.19 240 LYS A C 1
ATOM 1984 O O . LYS A 1 240 ? 22.535 -10.640 15.727 1.00 80.19 240 LYS A O 1
ATOM 1989 N N . HIS A 1 241 ? 21.911 -10.991 13.599 1.00 79.56 241 HIS A N 1
ATOM 1990 C CA . HIS A 1 241 ? 21.945 -9.582 13.175 1.00 79.56 241 HIS A CA 1
ATOM 1991 C C . HIS A 1 241 ? 20.589 -8.880 13.348 1.00 79.56 241 HIS A C 1
ATOM 1993 O O . HIS A 1 241 ? 20.478 -7.691 13.063 1.00 79.56 241 HIS A O 1
ATOM 1999 N N . VAL A 1 242 ? 19.546 -9.627 13.730 1.00 84.69 242 VAL A N 1
ATOM 2000 C CA . VAL A 1 242 ? 18.210 -9.086 13.978 1.00 84.69 242 VAL A CA 1
ATOM 2001 C C . VAL A 1 242 ? 18.207 -8.516 15.389 1.00 84.69 242 VAL A C 1
ATOM 2003 O O . VAL A 1 242 ? 18.243 -9.256 16.368 1.00 84.69 242 VAL A O 1
ATOM 2006 N N . GLU A 1 243 ? 18.207 -7.190 15.476 1.00 85.94 243 GLU A N 1
ATOM 2007 C CA . GLU A 1 243 ? 18.292 -6.426 16.730 1.00 85.94 243 GLU A CA 1
ATOM 2008 C C . GLU A 1 243 ? 16.957 -5.740 17.078 1.00 85.94 243 GLU A C 1
ATOM 2010 O O . GLU A 1 243 ? 16.911 -4.788 17.855 1.00 85.94 243 GLU A O 1
ATOM 2015 N N . TRP A 1 244 ? 15.858 -6.202 16.476 1.00 90.44 244 TRP A N 1
ATOM 2016 C CA . TRP A 1 244 ? 14.507 -5.686 16.681 1.00 90.44 244 TRP A CA 1
ATOM 2017 C C . TRP A 1 244 ? 13.516 -6.822 16.940 1.00 90.44 244 TRP A C 1
ATOM 2019 O O . TRP A 1 244 ? 13.655 -7.916 16.397 1.00 90.44 244 TRP A O 1
ATOM 2029 N N . ASP A 1 245 ? 12.484 -6.532 17.729 1.00 91.06 245 ASP A N 1
ATOM 2030 C CA . ASP A 1 245 ? 11.421 -7.482 18.077 1.00 91.06 245 ASP A CA 1
ATOM 2031 C C . ASP A 1 245 ? 10.153 -7.251 17.243 1.00 91.06 245 ASP A C 1
ATOM 2033 O O . ASP A 1 245 ? 9.355 -8.163 17.019 1.00 91.06 245 ASP A O 1
ATOM 2037 N N . TYR A 1 246 ? 9.953 -6.013 16.783 1.00 94.06 246 TYR A N 1
ATOM 2038 C CA . TYR A 1 246 ? 8.728 -5.575 16.128 1.00 94.06 246 TYR A CA 1
ATOM 2039 C C . TYR A 1 246 ? 8.996 -5.038 14.725 1.00 94.06 246 TYR A C 1
ATOM 2041 O O . TYR A 1 246 ? 9.927 -4.258 14.512 1.00 94.06 246 TYR A O 1
ATOM 2049 N N . ALA A 1 247 ? 8.109 -5.348 13.778 1.00 92.50 247 ALA A N 1
ATOM 2050 C CA . ALA A 1 247 ? 8.203 -4.821 12.421 1.00 92.50 247 ALA A CA 1
ATOM 2051 C C . ALA A 1 247 ? 8.243 -3.280 12.382 1.00 92.50 247 ALA A C 1
ATOM 2053 O O . ALA A 1 247 ? 8.972 -2.709 11.577 1.00 92.50 247 ALA A O 1
ATOM 2054 N N . PHE A 1 248 ? 7.553 -2.569 13.284 1.00 92.69 248 PHE A N 1
ATOM 2055 C CA . PHE A 1 248 ? 7.627 -1.099 13.305 1.00 92.69 248 PHE A CA 1
ATOM 2056 C C . PHE A 1 248 ? 9.026 -0.549 13.649 1.00 92.69 248 PHE A C 1
ATOM 2058 O O . PHE A 1 248 ? 9.333 0.586 13.293 1.00 92.69 248 PHE A O 1
ATOM 2065 N N . GLN A 1 249 ? 9.889 -1.328 14.316 1.00 94.00 249 GLN A N 1
ATOM 2066 C CA . GLN A 1 249 ? 11.278 -0.941 14.599 1.00 94.00 249 GLN A CA 1
ATOM 2067 C C . GLN A 1 249 ? 12.174 -1.121 13.369 1.00 94.00 249 GLN A C 1
ATOM 2069 O O . GLN A 1 249 ? 13.052 -0.291 13.123 1.00 94.00 249 GLN A O 1
ATOM 2074 N N . LYS A 1 250 ? 11.931 -2.176 12.583 1.00 93.69 250 LYS A N 1
ATOM 2075 C CA . LYS A 1 250 ? 12.550 -2.381 11.269 1.00 93.69 250 LYS A CA 1
ATOM 2076 C C . LYS A 1 250 ? 12.125 -1.294 10.286 1.00 93.69 250 LYS A C 1
ATOM 2078 O O . LYS A 1 250 ? 12.967 -0.656 9.664 1.00 93.69 250 LYS A O 1
ATOM 2083 N N . HIS A 1 251 ? 10.824 -1.034 10.206 1.00 94.31 251 HIS A N 1
ATOM 2084 C CA . HIS A 1 251 ? 10.217 -0.037 9.324 1.00 94.31 251 HIS A CA 1
ATOM 2085 C C . HIS A 1 251 ? 10.171 1.366 9.951 1.00 94.31 251 HIS A C 1
ATOM 2087 O O . HIS A 1 251 ? 9.324 2.181 9.584 1.00 94.31 251 HIS A O 1
ATOM 2093 N N . TRP A 1 252 ? 11.080 1.675 10.887 1.00 95.44 252 TRP A N 1
ATOM 2094 C CA . TRP A 1 252 ? 11.062 2.915 11.674 1.00 95.44 252 TRP A CA 1
ATOM 2095 C C . TRP A 1 252 ? 10.923 4.174 10.811 1.00 95.44 252 TRP A C 1
ATOM 2097 O O . TRP A 1 252 ? 10.226 5.106 11.203 1.00 95.44 252 TRP A O 1
ATOM 2107 N N . MET A 1 253 ? 11.546 4.188 9.627 1.00 95.56 253 MET A N 1
ATOM 2108 C CA . MET A 1 253 ? 11.507 5.317 8.705 1.00 95.56 253 MET A CA 1
ATOM 2109 C C . MET A 1 253 ? 10.076 5.613 8.240 1.00 95.56 253 MET A C 1
ATOM 2111 O O . MET A 1 253 ? 9.674 6.775 8.240 1.00 95.56 253 MET A O 1
ATOM 2115 N N . GLN A 1 254 ? 9.275 4.594 7.908 1.00 95.44 254 GLN A N 1
ATOM 2116 C CA . GLN A 1 254 ? 7.871 4.774 7.512 1.00 95.44 254 GLN A CA 1
ATOM 2117 C C . GLN A 1 254 ? 7.041 5.313 8.680 1.00 95.44 254 GLN A C 1
ATOM 2119 O O . GLN A 1 254 ? 6.334 6.306 8.528 1.00 95.44 254 GLN A O 1
ATOM 2124 N N . PHE A 1 255 ? 7.170 4.705 9.863 1.00 95.31 255 PHE A N 1
ATOM 2125 C CA . PHE A 1 255 ? 6.415 5.118 11.049 1.00 95.31 255 PHE A CA 1
ATOM 2126 C C . PHE A 1 255 ? 6.774 6.540 11.494 1.00 95.31 255 PHE A C 1
ATOM 2128 O O . PHE A 1 255 ? 5.888 7.339 11.801 1.00 95.31 255 PHE A O 1
ATOM 2135 N N . GLU A 1 256 ? 8.062 6.885 11.506 1.00 96.31 256 GLU A N 1
ATOM 2136 C CA . GLU A 1 256 ? 8.511 8.201 11.948 1.00 96.31 256 GLU A CA 1
ATOM 2137 C C . GLU A 1 256 ? 8.176 9.299 10.929 1.00 96.31 256 GLU A C 1
ATOM 2139 O O . GLU A 1 256 ? 7.747 10.383 11.330 1.00 96.31 256 GLU A O 1
ATOM 2144 N N . THR A 1 257 ? 8.307 9.030 9.625 1.00 97.19 257 THR A N 1
ATOM 2145 C CA . THR A 1 257 ? 7.905 9.992 8.585 1.00 97.19 257 THR A CA 1
ATOM 2146 C C . THR A 1 257 ? 6.402 10.234 8.605 1.00 97.19 257 THR A C 1
ATOM 2148 O O . THR A 1 257 ? 5.992 11.389 8.685 1.00 97.19 257 THR A O 1
ATOM 2151 N N . LEU A 1 258 ? 5.575 9.185 8.640 1.00 96.19 258 LEU A N 1
ATOM 2152 C CA . LEU A 1 258 ? 4.119 9.322 8.737 1.00 96.19 258 LEU A CA 1
ATOM 2153 C C . LEU A 1 258 ? 3.694 10.059 10.012 1.00 96.19 258 LEU A C 1
ATOM 2155 O O . LEU A 1 258 ? 2.858 10.960 9.949 1.00 96.19 258 LEU A O 1
ATOM 2159 N N . GLY A 1 259 ? 4.286 9.732 11.163 1.00 95.69 259 GLY A N 1
ATOM 2160 C CA . GLY A 1 259 ? 3.961 10.380 12.434 1.00 95.69 259 GLY A CA 1
ATOM 2161 C C . GLY A 1 259 ? 4.356 11.859 12.478 1.00 95.69 259 GLY A C 1
ATOM 2162 O O . GLY A 1 259 ? 3.560 12.705 12.874 1.00 95.69 259 GLY A O 1
ATOM 2163 N N . ARG A 1 260 ? 5.573 12.204 12.045 1.00 97.50 260 ARG A N 1
ATOM 2164 C CA . ARG A 1 260 ? 6.061 13.590 12.112 1.00 97.50 260 ARG A CA 1
ATOM 2165 C C . ARG A 1 260 ? 5.492 14.479 11.014 1.00 97.50 260 ARG A C 1
ATOM 2167 O O . ARG A 1 260 ? 5.132 15.618 11.302 1.00 97.50 260 ARG A O 1
ATOM 2174 N N . LEU A 1 261 ? 5.407 13.980 9.781 1.00 97.94 261 LEU A N 1
ATOM 2175 C CA . LEU A 1 261 ? 4.950 14.775 8.638 1.00 97.94 261 LEU A CA 1
ATOM 2176 C C . LEU A 1 261 ? 3.432 14.956 8.622 1.00 97.94 261 LEU A C 1
ATOM 2178 O O . LEU A 1 261 ? 2.961 15.960 8.099 1.00 97.94 261 LEU A O 1
ATOM 2182 N N . SER A 1 262 ? 2.664 14.054 9.247 1.00 96.12 262 SER A N 1
ATOM 2183 C CA . SER A 1 262 ? 1.232 14.295 9.487 1.00 96.12 262 SER A CA 1
ATOM 2184 C C . SER A 1 262 ? 0.977 15.445 10.465 1.00 96.12 262 SER A C 1
ATOM 2186 O O . SER A 1 262 ? -0.047 16.113 10.354 1.00 96.12 262 SER A O 1
ATOM 2188 N N . TYR A 1 263 ? 1.912 15.709 11.386 1.00 95.62 263 TYR A N 1
ATOM 2189 C CA . TYR A 1 263 ? 1.869 16.874 12.272 1.00 95.62 263 TYR A CA 1
ATOM 2190 C C . TYR A 1 263 ? 2.416 18.139 11.594 1.00 95.62 263 TYR A C 1
ATOM 2192 O O . TYR A 1 263 ? 1.779 19.189 11.633 1.00 95.62 263 TYR A O 1
ATOM 2200 N N . ASN A 1 264 ? 3.594 18.047 10.971 1.00 97.62 264 ASN A N 1
ATOM 2201 C CA . ASN A 1 264 ? 4.217 19.144 10.237 1.00 97.62 264 ASN A CA 1
ATOM 2202 C C . ASN A 1 264 ? 4.825 18.631 8.917 1.00 97.62 264 ASN A C 1
ATOM 2204 O O . ASN A 1 264 ? 5.925 18.074 8.942 1.00 97.62 264 ASN A O 1
ATOM 2208 N N . PRO A 1 265 ? 4.166 18.842 7.764 1.00 97.50 265 PRO A N 1
ATOM 2209 C CA . PRO A 1 265 ? 4.669 18.357 6.483 1.00 97.50 265 PRO A CA 1
ATOM 2210 C C . PRO A 1 265 ? 5.835 19.196 5.935 1.00 97.50 265 PRO A C 1
ATOM 2212 O O . PRO A 1 265 ? 6.399 18.830 4.910 1.00 97.50 265 PRO A O 1
ATOM 2215 N N . ASP A 1 266 ? 6.216 20.296 6.587 1.00 98.00 266 ASP A N 1
ATOM 2216 C CA . ASP A 1 266 ? 7.294 21.200 6.159 1.00 98.00 266 ASP A CA 1
ATOM 2217 C C . ASP A 1 266 ? 8.611 20.971 6.924 1.00 98.00 266 ASP A C 1
ATOM 2219 O O . ASP A 1 266 ? 9.485 21.837 6.942 1.00 98.00 266 ASP A O 1
ATOM 2223 N N . LEU A 1 267 ? 8.765 19.821 7.594 1.00 98.19 267 LEU A N 1
ATOM 2224 C CA . LEU A 1 267 ? 10.019 19.470 8.266 1.00 98.19 267 LEU A CA 1
ATOM 2225 C C . LEU A 1 267 ? 11.178 19.362 7.268 1.00 98.19 267 LEU A C 1
ATOM 2227 O O . LEU A 1 267 ? 11.069 18.706 6.233 1.00 98.19 267 LEU A O 1
ATOM 2231 N N . ASP A 1 268 ? 12.301 19.975 7.635 1.00 97.50 268 ASP A N 1
ATOM 2232 C CA . ASP A 1 268 ? 13.502 20.047 6.809 1.00 97.50 268 ASP A CA 1
ATOM 2233 C C . ASP A 1 268 ? 14.192 18.682 6.649 1.00 97.50 268 ASP A C 1
ATOM 2235 O O . ASP A 1 268 ? 14.211 17.852 7.565 1.00 97.50 268 ASP A O 1
ATOM 2239 N N . GLU A 1 269 ? 14.809 18.463 5.486 1.00 97.38 269 GLU A N 1
ATOM 2240 C CA . GLU A 1 269 ? 15.490 17.209 5.166 1.00 97.38 269 GLU A CA 1
ATOM 2241 C C . GLU A 1 269 ? 16.669 16.893 6.103 1.00 97.38 269 GLU A C 1
ATOM 2243 O O . GLU A 1 269 ? 16.965 15.721 6.361 1.00 97.38 269 GLU A O 1
ATOM 2248 N N . SER A 1 270 ? 17.311 17.917 6.672 1.00 98.00 270 SER A N 1
ATOM 2249 C CA . SER A 1 270 ? 18.416 17.750 7.622 1.00 98.00 270 SER A CA 1
ATOM 2250 C C . SER A 1 270 ? 18.048 16.882 8.827 1.00 98.00 270 SER A C 1
ATOM 2252 O O . SER A 1 270 ? 18.916 16.174 9.342 1.00 98.00 270 SER A O 1
ATOM 2254 N N . LEU A 1 271 ? 16.772 16.855 9.237 1.00 98.00 271 LEU A N 1
ATOM 2255 C CA . LEU A 1 271 ? 16.284 15.961 10.287 1.00 98.00 271 LEU A CA 1
ATOM 2256 C C . LEU A 1 271 ? 16.473 14.488 9.901 1.00 98.00 271 LEU A C 1
ATOM 2258 O O . LEU A 1 271 ? 16.959 13.692 10.706 1.00 98.00 271 LEU A O 1
ATOM 2262 N N . TRP A 1 272 ? 16.090 14.118 8.679 1.00 97.81 272 TRP A N 1
ATOM 2263 C CA . TRP A 1 272 ? 16.165 12.737 8.202 1.00 97.81 272 TRP A CA 1
ATOM 2264 C C . TRP A 1 272 ? 17.616 12.309 8.021 1.00 97.81 272 TRP A C 1
ATOM 2266 O O . TRP A 1 272 ? 17.993 11.232 8.482 1.00 97.81 272 TRP A O 1
ATOM 2276 N N . LEU A 1 273 ? 18.451 13.182 7.453 1.00 97.56 273 LEU A N 1
ATOM 2277 C CA . LEU A 1 273 ? 19.889 12.943 7.327 1.00 97.56 273 LEU A CA 1
ATOM 2278 C C . LEU A 1 273 ? 20.557 12.749 8.694 1.00 97.56 273 LEU A C 1
ATOM 2280 O O . LEU A 1 273 ? 21.329 11.806 8.865 1.00 97.56 273 LEU A O 1
ATOM 2284 N N . ALA A 1 274 ? 20.246 13.594 9.682 1.00 97.75 274 ALA A N 1
ATOM 2285 C CA . ALA A 1 274 ? 20.791 13.471 11.033 1.00 97.75 274 ALA A CA 1
ATOM 2286 C C . ALA A 1 274 ? 20.427 12.124 11.674 1.00 97.75 274 ALA A C 1
ATOM 2288 O O . ALA A 1 274 ? 21.303 11.442 12.201 1.00 97.75 274 ALA A O 1
ATOM 2289 N N . LYS A 1 275 ? 19.167 11.696 11.546 1.00 96.62 275 LYS A N 1
ATOM 2290 C CA . LYS A 1 275 ? 18.686 10.409 12.072 1.00 96.62 275 LYS A CA 1
ATOM 2291 C C . LYS A 1 275 ? 19.379 9.206 11.448 1.00 96.62 275 LYS A C 1
ATOM 2293 O O . LYS A 1 275 ? 19.763 8.280 12.156 1.00 96.62 275 LYS A O 1
ATOM 2298 N N . HIS A 1 276 ? 19.574 9.220 10.133 1.00 96.06 276 HIS A N 1
ATOM 2299 C CA . HIS A 1 276 ? 20.274 8.125 9.465 1.00 96.06 276 HIS A CA 1
ATOM 2300 C C . HIS A 1 276 ? 21.767 8.114 9.807 1.00 96.06 276 HIS A C 1
ATOM 2302 O O . HIS A 1 276 ? 22.341 7.041 9.964 1.00 96.06 276 HIS A O 1
ATOM 2308 N N . ARG A 1 277 ? 22.402 9.283 9.971 1.00 95.00 277 ARG A N 1
ATOM 2309 C CA . ARG A 1 277 ? 23.799 9.382 10.433 1.00 95.00 277 ARG A CA 1
ATOM 2310 C C . ARG A 1 277 ? 23.968 8.903 11.872 1.00 95.00 277 ARG A C 1
ATOM 2312 O O . ARG A 1 277 ? 24.973 8.271 12.172 1.00 95.00 277 ARG A O 1
ATOM 2319 N N . GLU A 1 278 ? 23.002 9.179 12.744 1.00 94.25 278 GLU A N 1
ATOM 2320 C CA . GLU A 1 278 ? 22.979 8.657 14.113 1.00 94.25 278 GLU A CA 1
ATOM 2321 C C . GLU A 1 278 ? 22.850 7.129 14.119 1.00 94.25 278 GLU A C 1
ATOM 2323 O O . GLU A 1 278 ? 23.607 6.452 14.809 1.00 94.25 278 GLU A O 1
ATOM 2328 N N . ARG A 1 279 ? 21.939 6.580 13.307 1.00 92.12 279 ARG A N 1
ATOM 2329 C CA . ARG A 1 279 ? 21.624 5.145 13.299 1.00 92.12 279 ARG A CA 1
ATOM 2330 C C . ARG A 1 279 ? 22.649 4.276 12.568 1.00 92.12 279 ARG A C 1
ATOM 2332 O O . ARG A 1 279 ? 22.971 3.192 13.036 1.00 92.12 279 ARG A O 1
ATOM 2339 N N . TYR A 1 280 ? 23.152 4.739 11.425 1.00 91.56 280 TYR A N 1
ATOM 2340 C CA . TYR A 1 280 ? 24.037 3.966 10.541 1.00 91.56 280 TYR A CA 1
ATOM 2341 C C . TYR A 1 280 ? 25.476 4.504 10.499 1.00 91.56 280 TYR A C 1
ATOM 2343 O O . TYR A 1 280 ? 26.330 3.953 9.809 1.00 91.56 280 TYR A O 1
ATOM 2351 N N . GLY A 1 281 ? 25.766 5.575 11.241 1.00 90.75 281 GLY A N 1
ATOM 2352 C CA . GLY A 1 281 ? 27.068 6.234 11.263 1.00 90.75 281 GLY A CA 1
ATOM 2353 C C . GLY A 1 281 ? 27.223 7.315 10.189 1.00 90.75 281 GLY A C 1
ATOM 2354 O O . GLY A 1 281 ? 26.535 7.336 9.167 1.00 90.75 281 GLY A O 1
ATOM 2355 N N . ALA A 1 282 ? 28.172 8.228 10.414 1.00 88.75 282 ALA A N 1
ATOM 2356 C CA . ALA A 1 282 ? 28.370 9.413 9.575 1.00 88.75 282 ALA A CA 1
ATOM 2357 C C . ALA A 1 282 ? 28.686 9.092 8.102 1.00 88.75 282 ALA A C 1
ATOM 2359 O O . ALA A 1 282 ? 28.277 9.848 7.225 1.00 88.75 282 ALA A O 1
ATOM 2360 N N . ALA A 1 283 ? 29.383 7.980 7.836 1.00 89.81 283 ALA A N 1
ATOM 2361 C CA . ALA A 1 283 ? 29.764 7.575 6.483 1.00 89.81 283 ALA A CA 1
ATOM 2362 C C . ALA A 1 283 ? 28.619 6.899 5.707 1.00 89.81 283 ALA A C 1
ATOM 2364 O O . ALA A 1 283 ? 28.470 7.146 4.514 1.00 89.81 283 ALA A O 1
ATOM 2365 N N . ALA A 1 284 ? 27.802 6.070 6.368 1.00 93.62 284 ALA A N 1
ATOM 2366 C CA . ALA A 1 284 ? 26.765 5.276 5.701 1.00 93.62 284 ALA A CA 1
ATOM 2367 C C . ALA A 1 284 ? 25.363 5.901 5.770 1.00 93.62 284 ALA A C 1
ATOM 2369 O O . ALA A 1 284 ? 24.527 5.601 4.923 1.00 93.62 284 ALA A O 1
ATOM 2370 N N . GLY A 1 285 ? 25.093 6.786 6.736 1.00 95.19 285 GLY A N 1
ATOM 2371 C CA . GLY A 1 285 ? 23.747 7.308 6.981 1.00 95.19 285 GLY A CA 1
ATOM 2372 C C . GLY A 1 285 ? 23.102 7.987 5.774 1.00 95.19 285 GLY A C 1
ATOM 2373 O O . GLY A 1 285 ? 21.971 7.672 5.417 1.00 95.19 285 GLY A O 1
ATOM 2374 N N . GLU A 1 286 ? 23.814 8.897 5.114 1.00 97.00 286 GLU A N 1
ATOM 2375 C CA . GLU A 1 286 ? 23.279 9.580 3.932 1.00 97.00 286 GLU A CA 1
ATOM 2376 C C . GLU A 1 286 ? 23.133 8.650 2.713 1.00 97.00 286 GLU A C 1
ATOM 2378 O O . GLU A 1 286 ? 22.042 8.624 2.141 1.00 97.00 286 GLU A O 1
ATOM 2383 N N . PRO A 1 287 ? 24.135 7.827 2.347 1.00 98.00 287 PRO A N 1
ATOM 2384 C CA . PRO A 1 287 ? 23.966 6.797 1.323 1.00 98.00 287 PRO A CA 1
ATOM 2385 C C . PRO A 1 287 ? 22.762 5.872 1.550 1.00 98.00 287 PRO A C 1
ATOM 2387 O O . PRO A 1 287 ? 21.994 5.639 0.618 1.00 98.00 287 PRO A O 1
ATOM 2390 N N . VAL A 1 288 ? 22.556 5.392 2.784 1.00 97.94 288 VAL A N 1
ATOM 2391 C CA . VAL A 1 288 ? 21.396 4.560 3.145 1.00 97.94 288 VAL A CA 1
ATOM 2392 C C . VAL A 1 288 ? 20.096 5.327 2.928 1.00 97.94 288 VAL A C 1
ATOM 2394 O O . VAL A 1 288 ? 19.195 4.824 2.262 1.00 97.94 288 VAL A O 1
ATOM 2397 N N . TYR A 1 289 ? 20.007 6.552 3.452 1.00 98.38 289 TYR A N 1
ATOM 2398 C CA . TYR A 1 289 ? 18.822 7.394 3.303 1.00 98.38 289 TYR A CA 1
ATOM 2399 C C . TYR A 1 289 ? 18.440 7.571 1.829 1.00 98.38 289 TYR A C 1
ATOM 2401 O O . TYR A 1 289 ? 17.319 7.254 1.437 1.00 98.38 289 TYR A O 1
ATOM 2409 N N . ARG A 1 290 ? 19.388 8.007 0.992 1.00 98.62 290 ARG A N 1
ATOM 2410 C CA . ARG A 1 290 ? 19.144 8.268 -0.433 1.00 98.62 290 ARG A CA 1
ATOM 2411 C C . ARG A 1 290 ? 18.736 7.008 -1.196 1.00 98.62 290 ARG A C 1
ATOM 2413 O O . ARG A 1 290 ? 17.812 7.069 -2.006 1.00 98.62 290 ARG A O 1
ATOM 2420 N N . ALA A 1 291 ? 19.385 5.878 -0.921 1.00 98.81 291 ALA A N 1
ATOM 2421 C CA . ALA A 1 291 ? 19.096 4.619 -1.599 1.00 98.81 291 ALA A CA 1
ATOM 2422 C C . ALA A 1 291 ? 17.713 4.049 -1.229 1.00 98.81 291 ALA A C 1
ATOM 2424 O O . ALA A 1 291 ? 16.993 3.579 -2.109 1.00 98.81 291 ALA A O 1
ATOM 2425 N N . LEU A 1 292 ? 17.292 4.146 0.039 1.00 98.62 292 LEU A N 1
ATOM 2426 C CA . LEU A 1 292 ? 15.948 3.727 0.464 1.00 98.62 292 LEU A CA 1
ATOM 2427 C C . LEU A 1 292 ? 14.841 4.616 -0.128 1.00 98.62 292 LEU A C 1
ATOM 2429 O O . LEU A 1 292 ? 13.784 4.104 -0.517 1.00 98.62 292 LEU A O 1
ATOM 2433 N N . GLN A 1 293 ? 15.086 5.929 -0.252 1.00 98.62 293 GLN A N 1
ATOM 2434 C CA . GLN A 1 293 ? 14.167 6.825 -0.964 1.00 98.62 293 GLN A CA 1
ATOM 2435 C C . GLN A 1 293 ? 14.023 6.409 -2.431 1.00 98.62 293 GLN A C 1
ATOM 2437 O O . GLN A 1 293 ? 12.905 6.276 -2.923 1.00 98.62 293 GLN A O 1
ATOM 2442 N N . ALA A 1 294 ? 15.144 6.166 -3.114 1.00 98.88 294 ALA A N 1
ATOM 2443 C CA . ALA A 1 294 ? 15.163 5.752 -4.513 1.00 98.88 294 ALA A CA 1
ATOM 2444 C C . ALA A 1 294 ? 14.409 4.430 -4.742 1.00 98.88 294 ALA A C 1
ATOM 2446 O O . ALA A 1 294 ? 13.563 4.357 -5.628 1.00 98.88 294 ALA A O 1
ATOM 2447 N N . GLY A 1 295 ? 14.609 3.419 -3.885 1.00 98.69 295 GLY A N 1
ATOM 2448 C CA . GLY A 1 295 ? 13.848 2.163 -3.957 1.00 98.69 295 GLY A CA 1
ATOM 2449 C C . GLY A 1 295 ? 12.335 2.372 -3.831 1.00 98.69 295 GLY A C 1
ATOM 2450 O O . GLY A 1 295 ? 11.550 1.826 -4.605 1.00 98.69 295 GLY A O 1
ATOM 2451 N N . THR A 1 296 ? 11.921 3.255 -2.919 1.00 98.38 296 THR A N 1
ATOM 2452 C CA . THR A 1 296 ? 10.503 3.608 -2.739 1.00 98.38 296 THR A CA 1
ATOM 2453 C C . THR A 1 296 ? 9.937 4.325 -3.970 1.00 98.38 296 THR A C 1
ATOM 2455 O O . THR A 1 296 ? 8.823 4.027 -4.399 1.00 98.38 296 THR A O 1
ATOM 2458 N N . ARG A 1 297 ? 10.697 5.247 -4.576 1.00 98.81 297 ARG A N 1
ATOM 2459 C CA . ARG A 1 297 ? 10.276 5.975 -5.786 1.00 98.81 297 ARG A CA 1
ATOM 2460 C C . ARG A 1 297 ? 10.146 5.079 -7.012 1.00 98.81 297 ARG A C 1
ATOM 2462 O O . ARG A 1 297 ? 9.198 5.265 -7.775 1.00 98.81 297 ARG A O 1
ATOM 2469 N N . ILE A 1 298 ? 11.013 4.077 -7.153 1.00 98.88 298 ILE A N 1
ATOM 2470 C CA . ILE A 1 298 ? 10.878 3.029 -8.174 1.00 98.88 298 ILE A CA 1
ATOM 2471 C C . ILE A 1 298 ? 9.526 2.323 -8.033 1.00 98.88 298 ILE A C 1
ATOM 2473 O O . ILE A 1 298 ? 8.819 2.158 -9.027 1.00 98.88 298 ILE A O 1
ATOM 2477 N N . LEU A 1 299 ? 9.128 1.952 -6.810 1.00 98.50 299 LEU A N 1
ATOM 2478 C CA . LEU A 1 299 ? 7.825 1.325 -6.576 1.00 98.50 299 LEU A CA 1
ATOM 2479 C C . LEU A 1 299 ? 6.664 2.272 -6.911 1.00 98.50 299 LEU A C 1
ATOM 2481 O O . LEU A 1 299 ? 5.702 1.856 -7.553 1.00 98.50 299 LEU A O 1
ATOM 2485 N N . CYS A 1 300 ? 6.778 3.557 -6.553 1.00 98.69 300 CYS A N 1
ATOM 2486 C CA . CYS A 1 300 ? 5.802 4.574 -6.948 1.00 98.69 300 CYS A CA 1
ATOM 2487 C C . CYS A 1 300 ? 5.659 4.662 -8.474 1.00 98.69 300 CYS A C 1
ATOM 2489 O O . CYS A 1 300 ? 4.540 4.712 -8.982 1.00 98.69 300 CYS A O 1
ATOM 2491 N N . ALA A 1 301 ? 6.772 4.664 -9.211 1.00 98.75 301 ALA A N 1
ATOM 2492 C CA . ALA A 1 301 ? 6.773 4.684 -10.672 1.00 98.75 301 ALA A CA 1
ATOM 2493 C C . ALA A 1 301 ? 6.138 3.411 -11.261 1.00 98.75 301 ALA A C 1
ATOM 2495 O O . ALA A 1 301 ? 5.314 3.498 -12.172 1.00 98.75 301 ALA A O 1
ATOM 2496 N N . ALA A 1 302 ? 6.437 2.241 -10.687 1.00 98.62 302 ALA A N 1
ATOM 2497 C CA . ALA A 1 302 ? 5.823 0.976 -11.085 1.00 98.62 302 ALA A CA 1
ATOM 2498 C C . ALA A 1 302 ? 4.298 0.988 -10.889 1.00 98.62 302 ALA A C 1
ATOM 2500 O O . ALA A 1 302 ? 3.568 0.627 -11.809 1.00 98.62 302 ALA A O 1
ATOM 2501 N N . ASN A 1 303 ? 3.814 1.473 -9.742 1.00 98.38 303 ASN A N 1
ATOM 2502 C CA . ASN A 1 303 ? 2.383 1.627 -9.478 1.00 98.38 303 ASN A CA 1
ATOM 2503 C C . ASN A 1 303 ? 1.705 2.617 -10.436 1.00 98.38 303 ASN A C 1
ATOM 2505 O O . ASN A 1 303 ? 0.580 2.375 -10.866 1.00 98.38 303 ASN A O 1
ATOM 2509 N N . ARG A 1 304 ? 2.367 3.721 -10.812 1.00 98.12 304 ARG A N 1
ATOM 2510 C CA . ARG A 1 304 ? 1.802 4.644 -11.813 1.00 98.12 304 ARG A CA 1
ATOM 2511 C C . ARG A 1 304 ? 1.700 4.015 -13.198 1.00 98.12 304 ARG A C 1
ATOM 2513 O O . ARG A 1 304 ? 0.718 4.268 -13.887 1.00 98.12 304 ARG A O 1
ATOM 2520 N N . GLN A 1 305 ? 2.666 3.189 -13.596 1.00 98.50 305 GLN A N 1
ATOM 2521 C CA . GLN A 1 305 ? 2.672 2.547 -14.913 1.00 98.50 305 GLN A CA 1
ATOM 2522 C C . GLN A 1 305 ? 1.755 1.318 -15.006 1.00 98.50 305 GLN A C 1
ATOM 2524 O O . GLN A 1 305 ? 1.221 1.049 -16.082 1.00 98.50 305 GLN A O 1
ATOM 2529 N N . HIS A 1 306 ? 1.600 0.575 -13.907 1.00 98.12 306 HIS A N 1
ATOM 2530 C CA . HIS A 1 306 ? 0.796 -0.642 -13.800 1.00 98.12 306 HIS A CA 1
ATOM 2531 C C . HIS A 1 306 ? -0.174 -0.513 -12.626 1.00 98.12 306 HIS A C 1
ATOM 2533 O O . HIS A 1 306 ? 0.181 -0.795 -11.480 1.00 98.12 306 HIS A O 1
ATOM 2539 N N . TRP A 1 307 ? -1.403 -0.087 -12.910 1.00 97.69 307 TRP A N 1
ATOM 2540 C CA . TRP A 1 307 ? -2.374 0.240 -11.876 1.00 97.69 307 TRP A CA 1
ATOM 2541 C C . TRP A 1 307 ? -3.553 -0.728 -11.831 1.00 97.69 307 TRP A C 1
ATOM 2543 O O . TRP A 1 307 ? -4.323 -0.874 -12.780 1.00 97.69 307 TRP A O 1
ATOM 2553 N N . LEU A 1 308 ? -3.775 -1.297 -10.649 1.00 96.38 308 LEU A N 1
ATOM 2554 C CA . LEU A 1 308 ? -5.035 -1.916 -10.250 1.00 96.38 308 LEU A CA 1
ATOM 2555 C C . LEU A 1 308 ? -5.423 -1.346 -8.886 1.00 96.38 308 LEU A C 1
ATOM 2557 O O . LEU A 1 308 ? -4.568 -0.958 -8.100 1.00 96.38 308 LEU A O 1
ATOM 2561 N N . ASN A 1 309 ? -6.722 -1.237 -8.610 1.00 94.31 309 ASN A N 1
ATOM 2562 C CA . ASN A 1 309 ? -7.172 -0.464 -7.452 1.00 94.31 309 ASN A CA 1
ATOM 2563 C C . ASN A 1 309 ? -6.892 -1.165 -6.119 1.00 94.31 309 ASN A C 1
ATOM 2565 O O . ASN A 1 309 ? -6.680 -0.486 -5.116 1.00 94.31 309 ASN A O 1
ATOM 2569 N N . TYR A 1 310 ? -6.989 -2.494 -6.067 1.00 93.38 310 TYR A N 1
ATOM 2570 C CA . TYR A 1 310 ? -7.093 -3.211 -4.800 1.00 93.38 310 TYR A CA 1
ATOM 2571 C C . TYR A 1 310 ? -5.964 -4.217 -4.570 1.00 93.38 310 TYR A C 1
ATOM 2573 O O . TYR A 1 310 ? -5.479 -4.867 -5.489 1.00 93.38 310 TYR A O 1
ATOM 2581 N N . ASP A 1 311 ? -5.649 -4.408 -3.295 1.00 90.00 311 ASP A N 1
ATOM 2582 C CA . ASP A 1 311 ? -4.638 -5.305 -2.727 1.00 90.00 311 ASP A CA 1
ATOM 2583 C C . ASP A 1 311 ? -4.743 -6.766 -3.188 1.00 90.00 311 ASP A C 1
ATOM 2585 O O . ASP A 1 311 ? -3.741 -7.442 -3.402 1.00 90.00 311 ASP A O 1
ATOM 2589 N N . TYR A 1 312 ? -5.959 -7.281 -3.376 1.00 92.25 312 TYR A N 1
ATOM 2590 C CA . TYR A 1 312 ? -6.149 -8.626 -3.929 1.00 92.25 312 TYR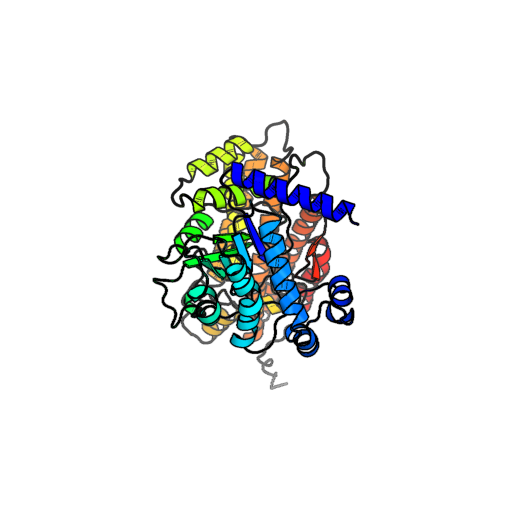 A CA 1
ATOM 2591 C C . TYR A 1 312 ? -5.906 -8.688 -5.446 1.00 92.25 312 TYR A C 1
ATOM 2593 O O . TYR A 1 312 ? -5.749 -9.777 -5.994 1.00 92.25 312 TYR A O 1
ATOM 2601 N N . GLN A 1 313 ? -5.913 -7.555 -6.149 1.00 95.12 313 GLN A N 1
ATOM 2602 C CA . GLN A 1 313 ? -5.698 -7.477 -7.597 1.00 95.12 313 GLN A CA 1
ATOM 2603 C C . GLN A 1 313 ? -4.228 -7.260 -7.948 1.00 95.12 313 GLN A C 1
ATOM 2605 O O . GLN A 1 313 ? -3.807 -7.678 -9.027 1.00 95.12 313 GLN A O 1
ATOM 2610 N N . TRP A 1 314 ? -3.474 -6.605 -7.065 1.00 95.06 314 TRP A N 1
ATOM 2611 C CA . TRP A 1 314 ? -2.097 -6.207 -7.305 1.00 95.06 314 TRP A CA 1
ATOM 2612 C C . TRP A 1 314 ? -1.347 -6.024 -5.992 1.00 95.06 314 TRP A C 1
ATOM 2614 O O . TRP A 1 314 ? -1.790 -5.277 -5.128 1.00 95.06 314 TRP A O 1
ATOM 2624 N N . HIS A 1 315 ? -0.206 -6.696 -5.852 1.00 96.25 315 HIS A N 1
ATOM 2625 C CA . HIS A 1 315 ? 0.756 -6.441 -4.787 1.00 96.25 315 HIS A CA 1
ATOM 2626 C C . HIS A 1 315 ? 2.143 -6.165 -5.398 1.00 96.25 315 HIS A C 1
ATOM 2628 O O . HIS A 1 315 ? 2.829 -7.110 -5.802 1.00 96.25 315 HIS A O 1
ATOM 2634 N N . PRO A 1 316 ? 2.566 -4.892 -5.476 1.00 96.62 316 PRO A N 1
ATOM 2635 C CA . PRO A 1 316 ? 3.791 -4.450 -6.146 1.00 96.62 316 PRO A CA 1
ATOM 2636 C C . PRO A 1 316 ? 5.083 -5.161 -5.728 1.00 96.62 316 PRO A C 1
ATOM 2638 O O . PRO A 1 316 ? 5.916 -5.479 -6.572 1.00 96.62 316 PRO A O 1
ATOM 2641 N N . GLU A 1 317 ? 5.297 -5.451 -4.447 1.00 96.94 317 GLU A N 1
ATOM 2642 C CA . GLU A 1 317 ? 6.547 -6.097 -4.015 1.00 96.94 317 GLU A CA 1
ATOM 2643 C C . GLU A 1 317 ? 6.674 -7.556 -4.505 1.00 96.94 317 GLU A C 1
ATOM 2645 O O . GLU A 1 317 ? 7.785 -8.059 -4.690 1.00 96.94 317 GLU A O 1
ATOM 2650 N N . SER A 1 318 ? 5.544 -8.237 -4.737 1.00 95.88 318 SER A N 1
ATOM 2651 C CA . SER A 1 318 ? 5.507 -9.664 -5.105 1.00 95.88 318 SER A CA 1
ATOM 2652 C C . SER A 1 318 ? 5.057 -9.940 -6.537 1.00 95.88 318 SER A C 1
ATOM 2654 O O . SER A 1 318 ? 5.276 -11.043 -7.035 1.00 95.88 318 SER A O 1
ATOM 2656 N N . LEU A 1 319 ? 4.418 -8.960 -7.177 1.00 97.31 319 LEU A N 1
ATOM 2657 C CA . LEU A 1 319 ? 3.687 -9.077 -8.435 1.00 97.31 319 LEU A CA 1
ATOM 2658 C C . LEU A 1 319 ? 2.513 -10.059 -8.390 1.00 97.31 319 LEU A C 1
ATOM 2660 O O . LEU A 1 319 ? 2.081 -10.559 -9.426 1.00 97.31 319 LEU A O 1
ATOM 2664 N N . LEU A 1 320 ? 1.986 -10.367 -7.208 1.00 96.81 320 LEU A N 1
ATOM 2665 C CA . LEU A 1 320 ? 0.916 -11.349 -7.077 1.00 96.81 320 LEU A CA 1
ATOM 2666 C C . LEU A 1 320 ? -0.469 -10.709 -7.075 1.00 96.81 320 LEU A C 1
ATOM 2668 O O . LEU A 1 320 ? -0.666 -9.554 -6.699 1.00 96.81 320 LEU A O 1
ATOM 2672 N N . SER A 1 321 ? -1.445 -11.521 -7.456 1.00 95.31 321 SER A N 1
ATOM 2673 C CA . SER A 1 321 ? -2.867 -11.225 -7.388 1.00 95.31 321 SER A CA 1
ATOM 2674 C C . SER A 1 321 ? -3.665 -12.488 -7.091 1.00 95.31 321 SER A C 1
ATOM 2676 O O . SER A 1 321 ? -3.276 -13.590 -7.473 1.00 95.31 321 SER A O 1
ATOM 2678 N N . ALA A 1 322 ? -4.810 -12.330 -6.438 1.00 93.88 322 ALA A N 1
ATOM 2679 C CA . ALA A 1 322 ? -5.728 -13.424 -6.150 1.00 93.88 322 ALA A CA 1
ATOM 2680 C C . ALA A 1 322 ? -6.389 -14.004 -7.402 1.00 93.88 322 ALA A C 1
ATOM 2682 O O . ALA A 1 322 ? -6.843 -15.145 -7.387 1.00 93.88 322 ALA A O 1
ATOM 2683 N N . THR A 1 323 ? -6.490 -13.212 -8.472 1.00 87.31 323 THR A N 1
ATOM 2684 C CA . THR A 1 323 ? -7.239 -13.584 -9.675 1.00 87.31 323 THR A CA 1
ATOM 2685 C C . THR A 1 323 ? -6.384 -14.305 -10.707 1.00 87.31 323 THR A C 1
ATOM 2687 O O . THR A 1 323 ? -6.866 -15.258 -11.312 1.00 87.31 323 THR A O 1
ATOM 2690 N N . THR A 1 324 ? -5.141 -13.865 -10.920 1.00 91.69 324 THR A N 1
ATOM 2691 C CA . THR A 1 324 ? -4.260 -14.408 -11.971 1.00 91.69 324 THR A CA 1
ATOM 2692 C C . THR A 1 324 ? -2.957 -14.989 -11.434 1.00 91.69 324 THR A C 1
ATOM 2694 O O . THR A 1 324 ? -2.200 -15.583 -12.192 1.00 91.69 324 THR A O 1
ATOM 2697 N N . GLY A 1 325 ? -2.702 -14.883 -10.129 1.00 95.56 325 GLY A N 1
ATOM 2698 C CA . GLY A 1 325 ? -1.413 -15.240 -9.558 1.00 95.56 325 GLY A CA 1
ATOM 2699 C C . GLY A 1 325 ? -0.358 -14.196 -9.901 1.00 95.56 325 GLY A C 1
ATOM 2700 O O . GLY A 1 325 ? -0.599 -13.001 -9.706 1.00 95.56 325 GLY A O 1
ATOM 2701 N N . PHE A 1 326 ? 0.804 -14.645 -10.374 1.00 97.62 326 PHE A N 1
ATOM 2702 C CA . PHE A 1 326 ? 1.899 -13.771 -10.789 1.00 97.62 326 PHE A CA 1
ATOM 2703 C C . PHE A 1 326 ? 1.525 -12.959 -12.034 1.00 97.62 326 PHE A C 1
ATOM 2705 O O . PHE A 1 326 ? 1.096 -13.525 -13.037 1.00 97.62 326 PHE A O 1
ATOM 2712 N N . LYS A 1 327 ? 1.703 -11.634 -11.982 1.00 97.69 327 LYS A N 1
ATOM 2713 C CA . LYS A 1 327 ? 1.399 -10.736 -13.098 1.00 97.69 327 LYS A CA 1
ATOM 2714 C C . LYS A 1 327 ? 2.357 -10.964 -14.253 1.00 97.69 327 LYS A C 1
ATOM 2716 O O . LYS A 1 327 ? 3.535 -10.619 -14.169 1.00 97.69 327 LYS A O 1
ATOM 2721 N N . THR A 1 328 ? 1.839 -11.513 -15.341 1.00 98.06 328 THR A N 1
ATOM 2722 C CA . THR A 1 328 ? 2.621 -11.900 -16.522 1.00 98.06 328 THR A CA 1
ATOM 2723 C C . THR A 1 328 ? 2.995 -10.703 -17.398 1.00 98.06 328 THR A C 1
ATOM 2725 O O . THR A 1 328 ? 2.427 -9.615 -17.290 1.00 98.06 328 THR A O 1
ATOM 2728 N N . ILE A 1 329 ? 3.919 -10.904 -18.336 1.00 98.44 329 ILE A N 1
ATOM 2729 C CA . ILE A 1 329 ? 4.296 -9.907 -19.342 1.00 98.44 329 ILE A CA 1
ATOM 2730 C C . ILE A 1 329 ? 3.098 -9.436 -20.174 1.00 98.44 329 ILE A C 1
ATOM 2732 O O . ILE A 1 329 ? 3.019 -8.259 -20.513 1.00 98.44 329 ILE A O 1
ATOM 2736 N N . ARG A 1 330 ? 2.123 -10.316 -20.437 1.00 97.12 330 ARG A N 1
ATOM 2737 C CA . ARG A 1 330 ? 0.891 -9.949 -21.148 1.00 97.12 330 ARG A CA 1
ATOM 2738 C C . ARG A 1 330 ? 0.071 -8.941 -20.349 1.00 97.12 330 ARG A C 1
ATOM 2740 O O . ARG A 1 330 ? -0.360 -7.937 -20.897 1.00 97.12 330 ARG A O 1
ATOM 2747 N N . GLU A 1 331 ? -0.080 -9.160 -19.046 1.00 97.50 331 GLU A N 1
ATOM 2748 C CA . GLU A 1 331 ? -0.746 -8.180 -18.182 1.00 97.50 331 GLU A CA 1
ATOM 2749 C C . GLU A 1 331 ? 0.021 -6.853 -18.150 1.00 97.50 331 GLU A C 1
ATOM 2751 O O . GLU A 1 331 ? -0.601 -5.802 -18.135 1.00 97.50 331 GLU A O 1
ATOM 2756 N N . PHE A 1 332 ? 1.355 -6.860 -18.210 1.00 98.38 332 PHE A N 1
ATOM 2757 C CA . PHE A 1 332 ? 2.149 -5.626 -18.280 1.00 98.38 332 PHE A CA 1
ATOM 2758 C C . PHE A 1 332 ? 1.995 -4.862 -19.603 1.00 98.38 332 PHE A C 1
ATOM 2760 O O . PHE A 1 332 ? 2.137 -3.643 -19.606 1.00 98.38 332 PHE A O 1
ATOM 2767 N N . MET A 1 333 ? 1.691 -5.545 -20.710 1.00 98.25 333 MET A N 1
ATOM 2768 C CA . MET A 1 333 ? 1.364 -4.892 -21.984 1.00 98.25 333 MET A CA 1
ATOM 2769 C C . MET A 1 333 ? 0.028 -4.141 -21.913 1.00 98.25 333 MET A C 1
ATOM 2771 O O . MET A 1 333 ? -0.108 -3.078 -22.516 1.00 98.25 333 MET A O 1
ATOM 2775 N N . ASP A 1 334 ? -0.943 -4.702 -21.187 1.00 95.69 334 ASP A N 1
ATOM 2776 C CA . ASP A 1 334 ? -2.354 -4.300 -21.241 1.00 95.69 334 ASP A CA 1
ATOM 2777 C C . ASP A 1 334 ? -2.842 -3.496 -20.029 1.00 95.69 334 ASP A C 1
ATOM 2779 O O . ASP A 1 334 ? -3.884 -2.843 -20.108 1.00 95.69 334 ASP A O 1
ATOM 2783 N N . CYS A 1 335 ? -2.137 -3.557 -18.898 1.00 95.44 335 CYS A N 1
ATOM 2784 C CA . CYS A 1 335 ? -2.576 -2.914 -17.664 1.00 95.44 335 CYS A CA 1
ATOM 2785 C C . CYS A 1 335 ? -2.632 -1.387 -17.834 1.00 95.44 335 CYS A C 1
ATOM 2787 O O . CYS A 1 335 ? -1.688 -0.795 -18.372 1.00 95.44 335 CYS A O 1
ATOM 2789 N N . PRO A 1 336 ? -3.718 -0.729 -17.388 1.00 96.69 336 PRO A N 1
ATOM 2790 C CA . PRO A 1 336 ? -3.799 0.721 -17.431 1.00 96.69 336 PRO A CA 1
ATOM 2791 C C . PRO A 1 336 ? -2.766 1.362 -16.497 1.00 96.69 336 PRO A C 1
ATOM 2793 O O . PRO A 1 336 ? -2.396 0.805 -15.461 1.00 96.69 336 PRO A O 1
ATOM 2796 N N . ALA A 1 337 ? -2.353 2.578 -16.845 1.00 97.94 337 ALA A N 1
ATOM 2797 C CA . ALA A 1 337 ? -1.661 3.457 -15.914 1.00 97.94 337 ALA A CA 1
ATOM 2798 C C . ALA A 1 337 ? -2.632 3.994 -14.844 1.00 97.94 337 ALA A C 1
ATOM 2800 O O . ALA A 1 337 ? -3.858 3.898 -14.969 1.00 97.94 337 ALA A O 1
ATOM 2801 N N . MET A 1 338 ? -2.082 4.573 -13.777 1.00 97.88 338 MET A N 1
ATOM 2802 C CA . MET A 1 338 ? -2.867 5.168 -12.700 1.00 97.88 338 MET A CA 1
ATOM 2803 C C . MET A 1 338 ? -3.746 6.303 -13.250 1.00 97.88 338 MET A C 1
ATOM 2805 O O . MET A 1 338 ? -3.237 7.247 -13.858 1.00 97.88 338 MET A O 1
ATOM 2809 N N . PRO A 1 339 ? -5.073 6.259 -13.040 1.00 97.38 339 PRO A N 1
ATOM 2810 C CA . PRO A 1 339 ? -5.967 7.197 -13.695 1.00 97.38 339 PRO A CA 1
ATOM 2811 C C . PRO A 1 339 ? -5.906 8.587 -13.051 1.00 97.38 339 PRO A C 1
ATOM 2813 O O . PRO A 1 339 ? -5.770 8.742 -11.835 1.00 97.38 339 PRO A O 1
ATOM 2816 N N . GLY A 1 340 ? -6.065 9.611 -13.889 1.00 96.81 340 GLY A N 1
ATOM 2817 C CA . GLY A 1 340 ? -6.212 11.011 -13.482 1.00 96.81 340 GLY A CA 1
ATOM 2818 C C . GLY A 1 340 ? -4.917 11.738 -13.115 1.00 96.81 340 GLY A C 1
ATOM 2819 O O . GLY A 1 340 ? -4.941 12.957 -13.025 1.00 96.81 340 GLY A O 1
ATOM 2820 N N . VAL A 1 341 ? -3.787 11.042 -12.959 1.00 96.69 341 VAL A N 1
ATOM 2821 C CA . VAL A 1 341 ? -2.487 11.673 -12.639 1.00 96.69 341 VAL A CA 1
ATOM 2822 C C . VAL A 1 341 ? -1.656 12.025 -13.880 1.00 96.69 341 VAL A C 1
ATOM 2824 O O . VAL A 1 341 ? -0.546 12.528 -13.756 1.00 96.69 341 VAL A O 1
ATOM 2827 N N . GLY A 1 342 ? -2.198 11.795 -15.080 1.00 96.62 342 GLY A N 1
ATOM 2828 C CA . GLY A 1 342 ? -1.556 12.157 -16.348 1.00 96.62 342 GLY A CA 1
ATOM 2829 C C . GLY A 1 342 ? -0.476 11.185 -16.831 1.00 96.62 342 GLY A C 1
ATOM 2830 O O . GLY A 1 342 ? 0.223 11.513 -17.784 1.00 96.62 342 GLY A O 1
ATOM 2831 N N . THR A 1 343 ? -0.334 10.013 -16.206 1.00 98.00 343 THR A N 1
ATOM 2832 C CA . THR A 1 343 ? 0.524 8.924 -16.697 1.00 98.00 343 THR A CA 1
ATOM 2833 C C . THR A 1 343 ? -0.199 8.140 -17.793 1.00 98.00 343 THR A C 1
ATOM 2835 O O . THR A 1 343 ? -1.369 7.791 -17.633 1.00 98.00 343 THR A O 1
ATOM 2838 N N . LEU A 1 344 ? 0.494 7.845 -18.893 1.00 98.00 344 LEU A N 1
ATOM 2839 C CA . LEU A 1 344 ? -0.041 7.080 -20.021 1.00 98.00 344 LEU A CA 1
ATOM 2840 C C . LEU A 1 344 ? 0.298 5.588 -19.916 1.00 98.00 344 LEU A C 1
ATOM 2842 O O . LEU A 1 344 ? 1.391 5.190 -19.498 1.00 98.00 344 LEU A O 1
ATOM 2846 N N . GLY A 1 345 ? -0.636 4.740 -20.349 1.00 98.12 345 GLY A N 1
ATOM 2847 C CA . GLY A 1 345 ? -0.411 3.297 -20.437 1.00 98.12 345 GLY A CA 1
ATOM 2848 C C . GLY A 1 345 ? 0.596 2.928 -21.534 1.00 98.12 345 GLY A C 1
ATOM 2849 O O . GLY A 1 345 ? 0.790 3.671 -22.501 1.00 98.12 345 GLY A O 1
ATOM 2850 N N . ILE A 1 346 ? 1.213 1.746 -21.430 1.00 98.56 346 ILE A N 1
ATOM 2851 C CA . ILE A 1 346 ? 2.161 1.249 -22.445 1.00 98.56 346 ILE A CA 1
ATOM 2852 C C . ILE A 1 346 ? 1.473 1.104 -23.802 1.00 98.56 346 ILE A C 1
ATOM 2854 O O . ILE A 1 346 ? 1.913 1.693 -24.792 1.00 98.56 346 ILE A O 1
ATOM 2858 N N . ARG A 1 347 ? 0.372 0.345 -23.843 1.00 97.69 347 ARG A N 1
ATOM 2859 C CA . ARG A 1 347 ? -0.391 0.126 -25.073 1.00 97.69 347 ARG A CA 1
ATOM 2860 C C . ARG A 1 347 ? -0.938 1.413 -25.664 1.00 97.69 347 ARG A C 1
ATOM 2862 O O . ARG A 1 347 ? -0.742 1.661 -26.847 1.00 97.69 347 ARG A O 1
ATOM 2869 N N . GLU A 1 348 ? -1.548 2.239 -24.822 1.00 97.19 348 GLU A N 1
ATOM 2870 C CA . GLU A 1 348 ? -2.053 3.561 -25.195 1.00 97.19 348 GLU A CA 1
ATOM 2871 C C . GLU A 1 348 ? -0.966 4.413 -25.864 1.00 97.19 348 GLU A C 1
ATOM 2873 O O . GLU A 1 348 ? -1.174 4.937 -26.955 1.00 97.19 348 GLU A O 1
ATOM 2878 N N . THR A 1 349 ? 0.222 4.492 -25.259 1.00 97.75 349 THR A N 1
ATOM 2879 C CA . THR A 1 349 ? 1.334 5.282 -25.802 1.00 97.75 349 THR A CA 1
ATOM 2880 C C . THR A 1 349 ? 1.791 4.767 -27.165 1.00 97.75 349 THR A C 1
ATOM 2882 O O . THR A 1 349 ? 2.055 5.561 -28.069 1.00 97.75 349 THR A O 1
ATOM 2885 N N . VAL A 1 350 ? 1.927 3.447 -27.331 1.00 97.50 350 VAL A N 1
ATOM 2886 C CA . VAL A 1 350 ? 2.344 2.864 -28.616 1.00 97.50 350 VAL A CA 1
ATOM 2887 C C . VAL A 1 350 ? 1.279 3.096 -29.686 1.00 97.50 350 VAL A C 1
ATOM 2889 O O . VAL A 1 350 ? 1.625 3.520 -30.788 1.00 97.50 350 VAL A O 1
ATOM 2892 N N . ASP A 1 351 ? 0.006 2.880 -29.357 1.00 96.31 351 ASP A N 1
ATOM 2893 C CA . ASP A 1 351 ? -1.108 3.049 -30.290 1.00 96.31 351 ASP A CA 1
ATOM 2894 C C . ASP A 1 351 ? -1.217 4.509 -30.766 1.00 96.31 351 ASP A C 1
ATOM 2896 O O . ASP A 1 351 ? -1.286 4.747 -31.973 1.00 96.31 351 ASP A O 1
ATOM 2900 N N . LEU A 1 352 ? -1.109 5.486 -29.854 1.00 96.69 352 LEU A N 1
ATOM 2901 C CA . LEU A 1 352 ? -1.082 6.916 -30.195 1.00 96.69 352 LEU A CA 1
ATOM 2902 C C . LEU A 1 352 ? 0.091 7.272 -31.114 1.00 96.69 352 LEU A C 1
ATOM 2904 O O . LEU A 1 352 ? -0.090 7.975 -32.109 1.00 96.69 352 LEU A O 1
ATOM 2908 N N . ARG A 1 353 ? 1.295 6.765 -30.820 1.00 96.00 353 ARG A N 1
ATOM 2909 C CA . ARG A 1 353 ? 2.490 7.021 -31.643 1.00 96.00 353 ARG A CA 1
ATOM 2910 C C . ARG A 1 353 ? 2.333 6.472 -33.058 1.00 96.00 353 ARG A C 1
ATOM 2912 O O . ARG A 1 353 ? 2.678 7.160 -34.014 1.00 96.00 353 ARG A O 1
ATOM 2919 N N . LEU A 1 354 ? 1.805 5.256 -33.199 1.00 95.12 354 LEU A N 1
ATOM 2920 C CA . LEU A 1 354 ? 1.611 4.621 -34.505 1.00 95.12 354 LEU A CA 1
ATOM 2921 C C . LEU A 1 354 ? 0.498 5.284 -35.321 1.00 95.12 354 LEU A C 1
ATOM 2923 O O . LEU A 1 354 ? 0.604 5.353 -36.544 1.00 95.12 354 LEU A O 1
ATOM 2927 N N . SER A 1 355 ? -0.543 5.809 -34.671 1.00 95.38 355 SER A N 1
ATOM 2928 C CA . SER A 1 355 ? -1.608 6.549 -35.353 1.00 95.38 355 SER A CA 1
ATOM 2929 C C . SER A 1 355 ? -1.255 8.010 -35.658 1.00 95.38 355 SER A C 1
ATOM 2931 O O . SER A 1 355 ? -2.089 8.721 -36.215 1.00 95.38 355 SER A O 1
ATOM 2933 N N . GLY A 1 356 ? -0.064 8.485 -35.271 1.00 94.12 356 GLY A N 1
ATOM 2934 C CA . GLY A 1 356 ? 0.330 9.894 -35.391 1.00 94.12 356 GLY A CA 1
ATOM 2935 C C . GLY A 1 356 ? -0.472 10.839 -34.488 1.00 94.12 356 GLY A C 1
ATOM 2936 O O . GLY A 1 356 ? -0.635 12.007 -34.828 1.00 94.12 356 GLY A O 1
ATOM 2937 N N . GLY A 1 357 ? -1.017 10.327 -33.381 1.00 92.25 357 GLY A N 1
ATOM 2938 C CA . GLY A 1 357 ? -1.727 11.114 -32.377 1.00 92.25 357 GLY A CA 1
ATOM 2939 C C . GLY A 1 357 ? -0.778 11.837 -31.420 1.00 92.25 357 GLY A C 1
ATOM 2940 O O . GLY A 1 357 ? 0.385 11.460 -31.263 1.00 92.25 357 GLY A O 1
ATOM 2941 N N . ASP A 1 358 ? -1.295 12.864 -30.747 1.00 90.88 358 ASP A N 1
ATOM 2942 C CA . ASP A 1 358 ? -0.534 13.618 -29.753 1.00 90.88 358 ASP A CA 1
ATOM 2943 C C . ASP A 1 358 ? -0.360 12.811 -28.460 1.00 90.88 358 ASP A C 1
ATOM 2945 O O . ASP A 1 358 ? -1.319 12.293 -27.886 1.00 90.88 358 ASP A O 1
ATOM 2949 N N . VAL A 1 359 ? 0.877 12.746 -27.968 1.00 92.69 359 VAL A N 1
ATOM 2950 C CA . VAL A 1 359 ? 1.226 12.107 -26.694 1.00 92.69 359 VAL A CA 1
ATOM 2951 C C . VAL A 1 359 ? 1.425 13.206 -25.652 1.00 92.69 359 VAL A C 1
ATOM 2953 O O . VAL A 1 359 ? 2.430 13.913 -25.682 1.00 92.69 359 VAL A O 1
ATOM 2956 N N . THR A 1 360 ? 0.459 13.366 -24.745 1.00 93.00 360 THR A N 1
ATOM 2957 C CA . THR A 1 360 ? 0.483 14.388 -23.682 1.00 93.00 360 THR A CA 1
ATOM 2958 C C . THR A 1 360 ? 0.414 13.724 -22.310 1.00 93.00 360 THR A C 1
ATOM 2960 O O . THR A 1 360 ? -0.512 12.961 -22.059 1.00 93.00 360 THR A O 1
ATOM 2963 N N . GLY A 1 361 ? 1.355 14.041 -21.418 1.00 95.94 361 GLY A N 1
ATOM 2964 C CA . GLY A 1 361 ? 1.437 13.461 -20.071 1.00 95.94 361 GLY A CA 1
ATOM 2965 C C . GLY A 1 361 ? 2.792 12.811 -19.779 1.00 95.94 361 GLY A C 1
ATOM 2966 O O . GLY A 1 361 ? 3.731 12.956 -20.559 1.00 95.94 361 GLY A O 1
ATOM 2967 N N . GLU A 1 362 ? 2.888 12.105 -18.650 1.00 98.06 362 GLU A N 1
ATOM 2968 C CA . GLU A 1 362 ? 4.039 11.262 -18.293 1.00 98.06 362 GLU A CA 1
ATOM 2969 C C . GLU A 1 362 ? 3.972 9.969 -19.118 1.00 98.06 362 GLU A C 1
ATOM 2971 O O . GLU A 1 362 ? 3.035 9.178 -18.992 1.00 98.06 362 GLU A O 1
ATOM 2976 N N . THR A 1 363 ? 4.945 9.759 -20.001 1.00 98.38 363 THR A N 1
ATOM 2977 C CA . THR A 1 363 ? 5.001 8.580 -20.874 1.00 98.38 363 THR A CA 1
ATOM 2978 C C . THR A 1 363 ? 5.717 7.406 -20.194 1.00 98.38 363 THR A C 1
ATOM 2980 O O . THR A 1 363 ? 6.511 7.619 -19.275 1.00 98.38 363 THR A O 1
ATOM 2983 N N . PRO A 1 364 ? 5.558 6.164 -20.688 1.00 98.50 364 PRO A N 1
ATOM 2984 C CA . PRO A 1 364 ? 6.384 5.040 -20.254 1.00 98.50 364 PRO A CA 1
ATOM 2985 C C . PRO A 1 364 ? 7.891 5.305 -20.346 1.00 98.50 364 PRO A C 1
ATOM 2987 O O . PRO A 1 364 ? 8.639 4.894 -19.467 1.00 98.50 364 PRO A O 1
ATOM 2990 N N . ASP A 1 365 ? 8.357 6.053 -21.353 1.00 98.44 365 ASP A N 1
ATOM 2991 C CA . ASP A 1 365 ? 9.774 6.422 -21.459 1.00 98.44 365 ASP A CA 1
ATOM 2992 C C . ASP A 1 365 ? 10.219 7.370 -20.326 1.00 98.44 365 ASP A C 1
ATOM 2994 O O . ASP A 1 365 ? 11.359 7.288 -19.865 1.00 98.44 365 ASP A O 1
ATOM 2998 N N . ASP A 1 366 ? 9.333 8.245 -19.835 1.00 98.62 366 ASP A N 1
ATOM 2999 C CA . ASP A 1 366 ? 9.587 9.072 -18.646 1.00 98.62 366 ASP A CA 1
ATOM 3000 C C . ASP A 1 366 ? 9.691 8.208 -17.388 1.00 98.62 366 ASP A C 1
ATOM 3002 O O . ASP A 1 366 ? 10.638 8.362 -16.612 1.00 98.62 366 ASP A O 1
ATOM 3006 N N . ILE A 1 367 ? 8.784 7.236 -17.239 1.00 98.75 367 ILE A N 1
ATOM 3007 C CA . ILE A 1 367 ? 8.843 6.245 -16.161 1.00 98.75 367 ILE A CA 1
ATOM 3008 C C . ILE A 1 367 ? 10.169 5.475 -16.211 1.00 98.75 367 ILE A C 1
ATOM 3010 O O . ILE A 1 367 ? 10.839 5.364 -15.185 1.00 98.75 367 ILE A O 1
ATOM 3014 N N . PHE A 1 368 ? 10.605 5.003 -17.383 1.00 98.81 368 PHE A N 1
ATOM 3015 C CA . PHE A 1 368 ? 11.862 4.255 -17.521 1.00 98.81 368 PHE A CA 1
ATOM 3016 C C . PHE A 1 368 ? 13.061 5.095 -17.097 1.00 98.81 368 PHE A C 1
ATOM 3018 O O . PHE A 1 368 ? 13.874 4.627 -16.304 1.00 98.81 368 PHE A O 1
ATOM 3025 N N . ARG A 1 369 ? 13.130 6.352 -17.555 1.00 98.88 369 ARG A N 1
ATOM 3026 C CA . ARG A 1 369 ? 14.195 7.285 -17.163 1.00 98.88 369 ARG A CA 1
ATOM 3027 C C . ARG A 1 369 ? 14.195 7.563 -15.664 1.00 98.88 369 ARG A C 1
ATOM 3029 O O . ARG A 1 369 ? 15.265 7.671 -15.073 1.00 98.88 369 ARG A O 1
ATOM 3036 N N . SER A 1 370 ? 13.016 7.666 -15.047 1.00 98.69 370 SER A N 1
ATOM 3037 C CA . SER A 1 370 ? 12.913 7.874 -13.599 1.00 98.69 370 SER A CA 1
ATOM 3038 C C . SER A 1 370 ? 13.444 6.668 -12.812 1.00 98.69 370 SER A C 1
ATOM 3040 O O . SER A 1 370 ? 14.257 6.846 -11.908 1.00 98.69 370 SER A O 1
ATOM 3042 N N . ILE A 1 371 ? 13.084 5.443 -13.220 1.00 98.88 371 ILE A N 1
ATOM 3043 C CA . ILE A 1 371 ? 13.591 4.205 -12.611 1.00 98.88 371 ILE A CA 1
ATOM 3044 C C . ILE A 1 371 ? 15.106 4.070 -12.814 1.00 98.88 371 ILE A C 1
ATOM 3046 O O . ILE A 1 371 ? 15.805 3.715 -11.871 1.00 98.88 371 ILE A O 1
ATOM 3050 N N . GLU A 1 372 ? 15.636 4.376 -14.002 1.00 98.88 372 GLU A N 1
ATOM 3051 C CA . GLU A 1 372 ? 17.085 4.359 -14.260 1.00 98.88 372 GLU A CA 1
ATOM 3052 C C . GLU A 1 372 ? 17.852 5.319 -13.351 1.00 98.88 372 GLU A C 1
ATOM 3054 O O . GLU A 1 372 ? 18.832 4.918 -12.726 1.0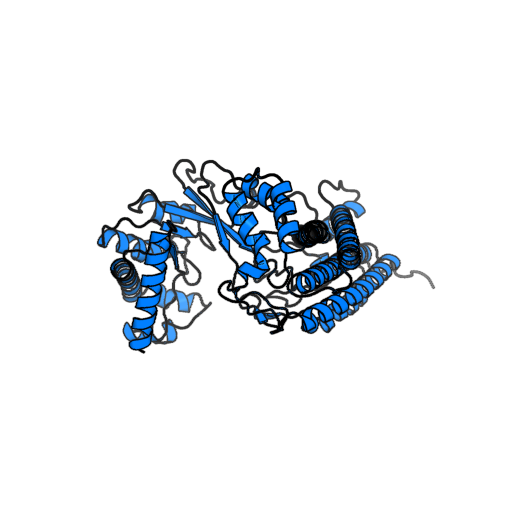0 98.88 372 GLU A O 1
ATOM 3059 N N . ALA A 1 373 ? 17.372 6.556 -13.211 1.00 98.88 373 ALA A N 1
ATOM 3060 C CA . ALA A 1 373 ? 17.996 7.539 -12.333 1.00 98.88 373 ALA A CA 1
ATOM 3061 C C . ALA A 1 373 ? 18.009 7.078 -10.864 1.00 98.88 373 ALA A C 1
ATOM 3063 O O . ALA A 1 373 ? 19.009 7.243 -10.165 1.00 98.88 373 ALA A O 1
ATOM 3064 N N . ASP A 1 374 ? 16.923 6.463 -10.388 1.00 98.88 374 ASP A N 1
ATOM 3065 C CA . ASP A 1 374 ? 16.864 5.919 -9.030 1.00 98.88 374 ASP A CA 1
ATOM 3066 C C . ASP A 1 374 ? 17.746 4.666 -8.856 1.00 98.88 374 ASP A C 1
ATOM 3068 O O . ASP A 1 374 ? 18.362 4.490 -7.801 1.00 98.88 374 ASP A O 1
ATOM 3072 N N . LEU A 1 375 ? 17.893 3.825 -9.886 1.00 98.94 375 LEU A N 1
ATOM 3073 C CA . LEU A 1 375 ? 18.842 2.705 -9.876 1.00 98.94 375 LEU A CA 1
ATOM 3074 C C . LEU A 1 375 ? 20.298 3.184 -9.778 1.00 98.94 375 LEU A C 1
ATOM 3076 O O . LEU A 1 375 ? 21.081 2.575 -9.044 1.00 98.94 375 LEU A O 1
ATOM 3080 N N . ASP A 1 376 ? 20.651 4.291 -10.434 1.00 98.88 376 ASP A N 1
ATOM 3081 C CA . ASP A 1 376 ? 21.981 4.906 -10.328 1.00 98.88 376 ASP A CA 1
ATOM 3082 C C . ASP A 1 376 ? 22.251 5.449 -8.914 1.00 98.88 376 ASP A C 1
ATOM 3084 O O . ASP A 1 376 ? 23.350 5.274 -8.365 1.00 98.88 376 ASP A O 1
ATOM 3088 N N . VAL A 1 377 ? 21.239 6.054 -8.278 1.00 98.88 377 VAL A N 1
ATOM 3089 C CA . VAL A 1 377 ? 21.311 6.483 -6.870 1.00 98.88 377 VAL A CA 1
ATOM 3090 C C . VAL A 1 377 ? 21.535 5.281 -5.954 1.00 98.88 377 VAL A C 1
ATOM 3092 O O . VAL A 1 377 ? 22.406 5.331 -5.083 1.00 98.88 377 VAL A O 1
ATOM 3095 N N . ILE A 1 378 ? 20.799 4.186 -6.163 1.00 98.88 378 ILE A N 1
ATOM 3096 C CA . ILE A 1 378 ? 20.959 2.949 -5.389 1.00 98.88 378 ILE A CA 1
ATOM 3097 C C . ILE A 1 378 ? 22.362 2.363 -5.579 1.00 98.88 378 ILE A C 1
ATOM 3099 O O . ILE A 1 378 ? 23.021 2.035 -4.593 1.00 98.88 378 ILE A O 1
ATOM 3103 N N . ALA A 1 379 ? 22.848 2.257 -6.817 1.00 98.75 379 ALA A N 1
ATOM 3104 C CA . ALA A 1 379 ? 24.172 1.715 -7.113 1.00 98.75 379 ALA A CA 1
ATOM 3105 C C . ALA A 1 379 ? 25.290 2.540 -6.451 1.00 98.75 379 ALA A C 1
ATOM 3107 O O . ALA A 1 379 ? 26.188 1.980 -5.818 1.00 98.75 379 ALA A O 1
ATOM 3108 N N . THR A 1 380 ? 25.193 3.870 -6.524 1.00 98.31 380 THR A N 1
ATOM 3109 C CA . THR A 1 380 ? 26.121 4.795 -5.854 1.00 98.31 380 THR A CA 1
ATOM 3110 C C . THR A 1 380 ? 26.048 4.661 -4.332 1.00 98.31 380 THR A C 1
ATOM 3112 O O . THR A 1 380 ? 27.078 4.673 -3.650 1.00 98.31 380 THR A O 1
ATOM 3115 N N . GLY A 1 381 ? 24.837 4.502 -3.792 1.00 97.94 381 GLY A N 1
ATOM 3116 C CA . GLY A 1 381 ? 24.589 4.277 -2.371 1.00 97.94 381 GLY A CA 1
ATOM 3117 C C . GLY A 1 381 ? 25.249 2.994 -1.869 1.00 97.94 381 GLY A C 1
ATOM 3118 O O . GLY A 1 381 ? 26.002 3.048 -0.900 1.00 97.94 381 GLY A O 1
ATOM 3119 N N . ILE A 1 382 ? 25.051 1.871 -2.567 1.00 97.94 382 ILE A N 1
ATOM 3120 C CA . ILE A 1 382 ? 25.684 0.577 -2.255 1.00 97.94 382 ILE A CA 1
ATOM 3121 C C . ILE A 1 382 ? 27.209 0.727 -2.200 1.00 97.94 382 ILE A C 1
ATOM 3123 O O . ILE A 1 382 ? 27.814 0.410 -1.177 1.00 97.94 382 ILE A O 1
ATOM 3127 N N . ALA A 1 383 ? 27.823 1.284 -3.249 1.00 96.31 383 ALA A N 1
ATOM 3128 C CA . ALA A 1 383 ? 29.276 1.449 -3.312 1.00 96.31 383 ALA A CA 1
ATOM 3129 C C . ALA A 1 383 ? 29.817 2.349 -2.183 1.00 96.31 383 ALA A C 1
ATOM 3131 O O . ALA A 1 383 ? 30.869 2.071 -1.597 1.00 96.31 383 ALA A O 1
ATOM 3132 N N . SER A 1 384 ? 29.084 3.414 -1.844 1.00 94.69 384 SER A N 1
ATOM 3133 C CA . SER A 1 384 ? 29.441 4.334 -0.757 1.00 94.69 384 SER A CA 1
ATOM 3134 C C . SER A 1 384 ? 29.335 3.674 0.620 1.00 94.69 384 SER A C 1
ATOM 3136 O O . SER A 1 384 ? 30.211 3.878 1.458 1.00 94.69 384 SER A O 1
ATOM 3138 N N . ILE A 1 385 ? 28.301 2.859 0.854 1.00 94.56 385 ILE A N 1
ATOM 3139 C CA . ILE A 1 385 ? 28.124 2.105 2.105 1.00 94.56 385 ILE A CA 1
ATOM 3140 C C . ILE A 1 385 ? 29.255 1.088 2.275 1.00 94.56 385 ILE A C 1
ATOM 3142 O O . ILE A 1 385 ? 29.846 1.005 3.349 1.00 94.56 385 ILE A O 1
ATOM 3146 N N . GLU A 1 386 ? 29.586 0.347 1.218 1.00 92.25 386 GLU A N 1
ATOM 3147 C CA . GLU A 1 386 ? 30.649 -0.663 1.240 1.00 92.25 386 GLU A CA 1
ATOM 3148 C C . GLU A 1 386 ? 32.029 -0.046 1.472 1.00 92.25 386 GLU A C 1
ATOM 3150 O O . GLU A 1 386 ? 32.814 -0.569 2.259 1.00 92.25 386 GLU A O 1
ATOM 3155 N N . THR A 1 387 ? 32.310 1.093 0.834 1.00 88.06 387 THR A N 1
ATOM 3156 C CA . THR A 1 387 ? 33.581 1.815 1.004 1.00 88.06 387 THR A CA 1
ATOM 3157 C C . THR A 1 387 ? 33.669 2.494 2.374 1.00 88.06 387 THR A C 1
ATOM 3159 O O . THR A 1 387 ? 34.746 2.579 2.962 1.00 88.06 387 THR A O 1
ATOM 3162 N N . GLY A 1 388 ? 32.542 2.999 2.884 1.00 81.44 388 GLY A N 1
ATOM 3163 C CA . GLY A 1 388 ? 32.449 3.679 4.176 1.00 81.44 388 GLY A CA 1
ATOM 3164 C C . GLY A 1 388 ? 32.423 2.737 5.382 1.00 81.44 388 GLY A C 1
ATOM 3165 O O . GLY A 1 388 ? 32.668 3.186 6.505 1.00 81.44 388 GLY A O 1
ATOM 3166 N N . ALA A 1 389 ? 32.145 1.446 5.179 1.00 72.38 389 ALA A N 1
ATOM 3167 C CA . ALA A 1 389 ? 32.245 0.438 6.224 1.00 72.38 389 ALA A CA 1
ATOM 3168 C C . ALA A 1 389 ? 33.717 0.276 6.643 1.00 72.38 389 ALA A C 1
ATOM 3170 O O . ALA A 1 389 ? 34.593 -0.017 5.831 1.00 72.38 389 ALA A O 1
ATOM 3171 N N . SER A 1 390 ? 34.006 0.504 7.927 1.00 61.16 390 SER A N 1
ATOM 3172 C CA . SER A 1 390 ? 35.364 0.405 8.471 1.00 61.16 390 SER A CA 1
ATOM 3173 C C . SER A 1 390 ? 35.910 -1.030 8.399 1.00 61.16 390 SER A C 1
ATOM 3175 O O . SER A 1 390 ? 35.188 -1.984 8.110 1.00 61.16 390 SER A O 1
ATOM 3177 N N . SER A 1 391 ? 37.189 -1.212 8.743 1.00 50.81 391 SER A N 1
ATOM 3178 C CA . SER A 1 391 ? 37.874 -2.516 8.803 1.00 50.81 391 SER A CA 1
ATOM 3179 C C . SER A 1 391 ? 37.211 -3.572 9.709 1.00 50.81 391 SER A C 1
ATOM 3181 O O . SER A 1 391 ? 37.628 -4.728 9.684 1.00 50.81 391 SER A O 1
ATOM 3183 N N . LEU A 1 392 ? 36.192 -3.198 10.494 1.00 51.38 392 LEU A N 1
ATOM 3184 C CA . LEU A 1 392 ? 35.376 -4.092 11.324 1.00 51.38 392 LEU A CA 1
ATOM 3185 C C . LEU A 1 392 ? 34.204 -4.746 10.561 1.00 51.38 392 LEU A C 1
ATOM 3187 O O . LEU A 1 392 ? 33.581 -5.662 11.092 1.00 51.38 392 LEU A O 1
ATOM 3191 N N . GLY A 1 393 ? 33.933 -4.322 9.321 1.00 59.91 393 GLY A N 1
ATOM 3192 C CA . GLY A 1 393 ? 32.935 -4.919 8.433 1.00 59.91 393 GLY A CA 1
ATOM 3193 C C . GLY A 1 393 ? 31.486 -4.480 8.682 1.00 59.91 393 GLY A C 1
ATOM 3194 O O . GLY A 1 393 ? 31.139 -3.862 9.692 1.00 59.91 393 GLY A O 1
ATOM 3195 N N . LEU A 1 394 ? 30.622 -4.816 7.720 1.00 75.69 394 LEU A N 1
ATOM 3196 C CA . LEU A 1 394 ? 29.172 -4.619 7.788 1.00 75.69 394 LEU A CA 1
ATOM 3197 C C . LEU A 1 394 ? 28.555 -5.610 8.787 1.00 75.69 394 LEU A C 1
ATOM 3199 O O . LEU A 1 394 ? 28.750 -6.818 8.663 1.00 75.69 394 LEU A O 1
ATOM 3203 N N . HIS A 1 395 ? 27.804 -5.112 9.768 1.00 77.38 395 HIS A N 1
ATOM 3204 C CA . HIS A 1 395 ? 27.181 -5.926 10.816 1.00 77.38 395 HIS A CA 1
ATOM 3205 C C . HIS A 1 395 ? 25.817 -5.359 11.240 1.00 77.38 395 HIS A C 1
ATOM 3207 O O . HIS A 1 395 ? 25.456 -4.242 10.862 1.00 77.38 395 HIS A O 1
ATOM 3213 N N . GLY A 1 396 ? 25.062 -6.154 12.008 1.00 85.94 396 GLY A N 1
ATOM 3214 C CA . GLY A 1 396 ? 23.785 -5.759 12.611 1.00 85.94 396 GLY A CA 1
ATOM 3215 C C . GLY A 1 396 ? 22.758 -5.243 11.600 1.00 85.94 396 GLY A C 1
ATOM 3216 O O . GLY A 1 396 ? 22.624 -5.768 10.489 1.00 85.94 396 GLY A O 1
ATOM 3217 N N . GLU A 1 397 ? 22.053 -4.181 11.987 1.00 89.50 397 GLU A N 1
ATOM 3218 C CA . GLU A 1 397 ? 21.018 -3.558 11.160 1.00 89.50 397 GLU A CA 1
ATOM 3219 C C . GLU A 1 397 ? 21.560 -3.006 9.831 1.00 89.50 397 GLU A C 1
ATOM 3221 O O . GLU A 1 397 ? 20.893 -3.143 8.809 1.00 89.50 397 GLU A O 1
ATOM 3226 N N . LEU A 1 398 ? 22.767 -2.423 9.803 1.00 91.50 398 LEU A N 1
ATOM 3227 C CA . LEU A 1 398 ? 23.324 -1.830 8.578 1.00 91.50 398 LEU A CA 1
ATOM 3228 C C . LEU A 1 398 ? 23.503 -2.872 7.466 1.00 91.50 398 LEU A C 1
ATOM 3230 O O . LEU A 1 398 ? 23.199 -2.581 6.311 1.00 91.50 398 LEU A O 1
ATOM 3234 N N . LEU A 1 399 ? 23.958 -4.083 7.806 1.00 91.44 399 LEU A N 1
ATOM 3235 C CA . LEU A 1 399 ? 24.066 -5.167 6.828 1.00 91.44 399 LEU A CA 1
ATOM 3236 C C . LEU A 1 399 ? 22.686 -5.531 6.263 1.00 91.44 399 LEU A C 1
ATOM 3238 O O . LEU A 1 399 ? 22.534 -5.609 5.050 1.00 91.44 399 LEU A O 1
ATOM 3242 N N . CYS A 1 400 ? 21.674 -5.681 7.123 1.00 92.69 400 CYS A N 1
ATOM 3243 C CA . CYS A 1 400 ? 20.307 -5.979 6.681 1.00 92.69 400 CYS A CA 1
ATOM 3244 C C . CYS A 1 400 ? 19.757 -4.884 5.763 1.00 92.69 400 CYS A C 1
ATOM 3246 O O . CYS A 1 400 ? 19.142 -5.172 4.743 1.00 92.69 400 CYS A O 1
ATOM 3248 N N . THR A 1 401 ? 19.999 -3.622 6.115 1.00 94.94 401 THR A N 1
ATOM 3249 C CA . THR A 1 401 ? 19.564 -2.477 5.317 1.00 94.94 401 THR A CA 1
ATOM 3250 C C . THR A 1 401 ? 20.286 -2.416 3.972 1.00 94.94 401 THR A C 1
ATOM 3252 O O . THR A 1 401 ? 19.663 -2.083 2.969 1.00 94.94 401 THR A O 1
ATOM 3255 N N . LEU A 1 402 ? 21.574 -2.770 3.908 1.00 95.88 402 LEU A N 1
ATOM 3256 C CA . LEU A 1 402 ? 22.291 -2.867 2.635 1.00 95.88 402 LEU A CA 1
ATOM 3257 C C . LEU A 1 402 ? 21.706 -3.967 1.738 1.00 95.88 402 LEU A C 1
ATOM 3259 O O . LEU A 1 402 ? 21.565 -3.757 0.535 1.00 95.88 402 LEU A O 1
ATOM 3263 N N . GLU A 1 403 ? 21.342 -5.114 2.306 1.00 95.75 403 GLU A N 1
ATOM 3264 C CA . GLU A 1 403 ? 20.699 -6.201 1.560 1.00 95.75 403 GLU A CA 1
ATOM 3265 C C . GLU A 1 403 ? 19.302 -5.803 1.064 1.00 95.75 403 GLU A C 1
ATOM 3267 O O . GLU A 1 403 ? 18.963 -6.090 -0.082 1.00 95.75 403 GLU A O 1
ATOM 3272 N N . ASP A 1 404 ? 18.540 -5.028 1.842 1.00 97.50 404 ASP A N 1
ATOM 3273 C CA . ASP A 1 404 ? 17.281 -4.431 1.373 1.00 97.50 404 ASP A CA 1
ATOM 3274 C C . ASP A 1 404 ? 17.497 -3.442 0.222 1.00 97.50 404 ASP A C 1
ATOM 3276 O O . ASP A 1 404 ? 16.738 -3.432 -0.745 1.00 97.50 404 ASP A O 1
ATOM 3280 N N . ILE A 1 405 ? 18.554 -2.628 0.280 1.00 98.69 405 ILE A N 1
ATOM 3281 C CA . ILE A 1 405 ? 18.919 -1.710 -0.807 1.00 98.69 405 ILE A CA 1
ATOM 3282 C C . ILE A 1 405 ? 19.313 -2.491 -2.072 1.00 98.69 405 ILE A C 1
ATOM 3284 O O . ILE A 1 405 ? 18.921 -2.119 -3.181 1.00 98.69 405 ILE A O 1
ATOM 3288 N N . ARG A 1 406 ? 20.053 -3.597 -1.930 1.00 98.75 406 ARG A N 1
ATOM 3289 C CA . ARG A 1 406 ? 20.362 -4.500 -3.048 1.00 98.75 406 ARG A CA 1
ATOM 3290 C C . ARG A 1 406 ? 19.086 -5.127 -3.607 1.00 98.75 406 ARG A C 1
ATOM 3292 O O . ARG A 1 406 ? 18.912 -5.134 -4.820 1.00 98.75 406 ARG A O 1
ATOM 3299 N N . ALA A 1 407 ? 18.163 -5.566 -2.753 1.00 98.75 407 ALA A N 1
ATOM 3300 C CA . ALA A 1 407 ? 16.865 -6.077 -3.183 1.00 98.75 407 ALA A CA 1
ATOM 3301 C C . ALA A 1 407 ? 16.055 -5.018 -3.950 1.00 98.75 407 ALA A C 1
ATOM 3303 O O . ALA A 1 407 ? 15.499 -5.336 -4.999 1.00 98.75 407 ALA A O 1
ATOM 3304 N N . TRP A 1 408 ? 16.056 -3.752 -3.516 1.00 98.81 408 TRP A N 1
ATOM 3305 C CA . TRP A 1 408 ? 15.455 -2.652 -4.279 1.00 98.81 408 TRP A CA 1
ATOM 3306 C C . TRP A 1 408 ? 16.095 -2.463 -5.653 1.00 98.81 408 TRP A C 1
ATOM 3308 O O . TRP A 1 408 ? 15.371 -2.261 -6.628 1.00 98.81 408 TRP A O 1
ATOM 3318 N N . ARG A 1 409 ? 17.428 -2.567 -5.755 1.00 98.88 409 ARG A N 1
ATOM 3319 C CA . ARG A 1 409 ? 18.133 -2.511 -7.046 1.00 98.88 409 ARG A CA 1
ATOM 3320 C C . ARG A 1 409 ? 17.635 -3.596 -7.992 1.00 98.88 409 ARG A C 1
ATOM 3322 O O . ARG A 1 409 ? 17.337 -3.321 -9.150 1.00 98.88 409 ARG A O 1
ATOM 3329 N N . GLU A 1 410 ? 17.551 -4.826 -7.498 1.00 98.94 410 GLU A N 1
ATOM 3330 C CA . GLU A 1 410 ? 17.155 -5.970 -8.314 1.00 98.94 410 GLU A CA 1
ATOM 3331 C C . GLU A 1 410 ? 15.657 -5.934 -8.661 1.00 98.94 410 GLU A C 1
ATOM 3333 O O . GLU A 1 410 ? 15.292 -6.187 -9.807 1.00 98.94 410 GLU A O 1
ATOM 3338 N N . LEU A 1 411 ? 14.782 -5.526 -7.736 1.00 98.94 411 LEU A N 1
ATOM 3339 C CA . LEU A 1 411 ? 13.356 -5.336 -8.021 1.00 98.94 411 LEU A CA 1
ATOM 3340 C C . LEU A 1 411 ? 13.124 -4.203 -9.036 1.00 98.94 411 LEU A C 1
ATOM 3342 O O . LEU A 1 411 ? 12.338 -4.359 -9.969 1.00 98.94 411 LEU A O 1
ATOM 3346 N N . GLY A 1 412 ? 13.836 -3.082 -8.904 1.00 98.88 412 GLY A N 1
ATOM 3347 C CA . GLY A 1 412 ? 13.762 -1.973 -9.854 1.00 98.88 412 GLY A CA 1
ATOM 3348 C C . GLY A 1 412 ? 14.304 -2.320 -11.236 1.00 98.88 412 GLY A C 1
ATOM 3349 O O . GLY A 1 412 ? 13.657 -2.021 -12.241 1.00 98.88 412 GLY A O 1
ATOM 3350 N N . GLY A 1 413 ? 15.442 -3.016 -11.300 1.00 98.94 413 GLY A N 1
ATOM 3351 C CA . GLY A 1 413 ? 16.006 -3.524 -12.551 1.00 98.94 413 GLY A CA 1
ATOM 3352 C C . GLY A 1 413 ? 15.065 -4.509 -13.246 1.00 98.94 413 GLY A C 1
ATOM 3353 O O . GLY A 1 413 ? 14.858 -4.422 -14.459 1.00 98.94 413 GLY A O 1
ATOM 3354 N N . TYR A 1 414 ? 14.418 -5.385 -12.471 1.00 98.94 414 TYR A N 1
ATOM 3355 C CA . TYR A 1 414 ? 13.375 -6.279 -12.966 1.00 98.94 414 TYR A CA 1
ATOM 3356 C C . TYR A 1 414 ? 12.196 -5.506 -13.574 1.00 98.94 414 TYR A C 1
ATOM 3358 O O . TYR A 1 414 ? 11.825 -5.770 -14.720 1.00 98.94 414 TYR A O 1
ATOM 3366 N N . TYR A 1 415 ? 11.639 -4.527 -12.851 1.00 98.94 415 TYR A N 1
ATOM 3367 C CA . TYR A 1 415 ? 10.536 -3.694 -13.340 1.00 98.94 415 TYR A CA 1
ATOM 3368 C C . TYR A 1 415 ? 10.893 -2.955 -14.630 1.00 98.94 415 TYR A C 1
ATOM 3370 O O . TYR A 1 415 ? 10.134 -3.014 -15.597 1.00 98.94 415 TYR A O 1
ATOM 3378 N N . LEU A 1 416 ? 12.061 -2.312 -14.675 1.00 98.94 416 LEU A N 1
ATOM 3379 C CA . LEU A 1 416 ? 12.536 -1.587 -15.852 1.00 98.94 416 LEU A CA 1
ATOM 3380 C C . LEU A 1 416 ? 12.626 -2.499 -17.081 1.00 98.94 416 LEU A C 1
ATOM 3382 O O . LEU A 1 416 ? 12.107 -2.162 -18.146 1.00 98.94 416 LEU A O 1
ATOM 3386 N N . CYS A 1 417 ? 13.250 -3.670 -16.926 1.00 98.94 417 CYS A N 1
ATOM 3387 C CA . CYS A 1 417 ? 13.363 -4.655 -17.999 1.00 98.94 417 CYS A CA 1
ATOM 3388 C C . CYS A 1 417 ? 11.980 -5.142 -18.453 1.00 98.94 417 CYS A C 1
ATOM 3390 O O . CYS A 1 417 ? 11.703 -5.198 -19.651 1.00 98.94 417 CYS A O 1
ATOM 3392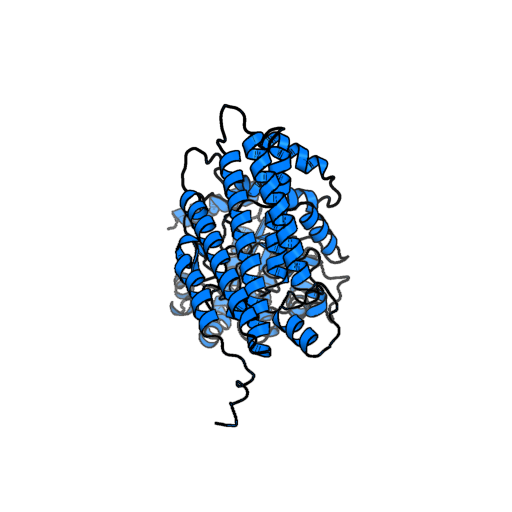 N N . LYS A 1 418 ? 11.084 -5.449 -17.508 1.00 98.88 418 LYS A N 1
ATOM 3393 C CA . LYS A 1 418 ? 9.742 -5.956 -17.811 1.00 98.88 418 LYS A CA 1
ATOM 3394 C C . LYS A 1 418 ? 8.869 -4.924 -18.521 1.00 98.88 418 LYS A C 1
ATOM 3396 O O . LYS A 1 418 ? 8.198 -5.275 -19.488 1.00 98.88 418 LYS A O 1
ATOM 3401 N N . PHE A 1 419 ? 8.900 -3.658 -18.107 1.00 98.88 419 PHE A N 1
ATOM 3402 C CA . PHE A 1 419 ? 8.150 -2.606 -18.793 1.00 98.88 419 PHE A CA 1
ATOM 3403 C C . PHE A 1 419 ? 8.697 -2.307 -20.193 1.00 98.88 419 PHE A C 1
ATOM 3405 O O . PHE A 1 419 ? 7.914 -2.139 -21.128 1.00 98.88 419 PHE A O 1
ATOM 3412 N N . ARG A 1 420 ? 10.024 -2.301 -20.370 1.00 98.88 420 ARG A N 1
ATOM 3413 C CA . ARG A 1 420 ? 10.647 -2.169 -21.698 1.00 98.88 420 ARG A CA 1
ATOM 3414 C C . ARG A 1 420 ? 10.233 -3.305 -22.621 1.00 98.88 420 ARG A C 1
ATOM 3416 O O . ARG A 1 420 ? 9.778 -3.049 -23.732 1.00 98.88 420 ARG A O 1
ATOM 3423 N N . ALA A 1 421 ? 10.304 -4.542 -22.126 1.00 98.88 421 ALA A N 1
ATOM 3424 C CA . ALA A 1 421 ? 9.830 -5.708 -22.857 1.00 98.88 421 ALA A CA 1
ATOM 3425 C C . ALA A 1 421 ? 8.348 -5.586 -23.229 1.00 98.88 421 ALA A C 1
ATOM 3427 O O . ALA A 1 421 ? 7.987 -5.866 -24.365 1.00 98.88 421 ALA A O 1
ATOM 3428 N N . ALA A 1 422 ? 7.494 -5.133 -22.308 1.00 98.88 422 ALA A N 1
ATOM 3429 C CA . ALA A 1 422 ? 6.075 -4.939 -22.583 1.00 98.88 422 ALA A CA 1
ATOM 3430 C C . ALA A 1 422 ? 5.851 -3.912 -23.703 1.00 98.88 422 ALA A C 1
ATOM 3432 O O . ALA A 1 422 ? 5.082 -4.175 -24.624 1.00 98.88 422 ALA A O 1
ATOM 3433 N N . MET A 1 423 ? 6.556 -2.775 -23.678 1.00 98.62 423 MET A N 1
ATOM 3434 C CA . MET A 1 423 ? 6.443 -1.760 -24.729 1.00 98.62 423 MET A CA 1
ATOM 3435 C C . MET A 1 423 ? 6.920 -2.273 -26.091 1.00 98.62 423 MET A C 1
ATOM 3437 O O . MET A 1 423 ? 6.249 -2.046 -27.099 1.00 98.62 423 MET A O 1
ATOM 3441 N N . ASP A 1 424 ? 8.034 -3.002 -26.123 1.00 98.69 424 ASP A N 1
ATOM 3442 C CA . ASP A 1 424 ? 8.557 -3.607 -27.348 1.00 98.69 424 ASP A CA 1
ATOM 3443 C C . ASP A 1 424 ? 7.635 -4.717 -27.888 1.00 98.69 424 ASP A C 1
ATOM 3445 O O . ASP A 1 424 ? 7.425 -4.805 -29.096 1.00 98.69 424 ASP A O 1
ATOM 3449 N N . LEU A 1 425 ? 6.998 -5.511 -27.019 1.00 98.69 425 LEU A N 1
ATOM 3450 C CA . LEU A 1 425 ? 6.016 -6.524 -27.429 1.00 98.69 425 LEU A CA 1
ATOM 3451 C C . LEU A 1 425 ? 4.717 -5.915 -27.945 1.00 98.69 425 LEU A C 1
ATOM 3453 O O . LEU A 1 425 ? 4.143 -6.445 -28.892 1.00 98.69 425 LEU A O 1
ATOM 3457 N N . VAL A 1 426 ? 4.252 -4.804 -27.370 1.00 98.31 426 VAL A N 1
ATOM 3458 C CA . VAL A 1 426 ? 3.107 -4.066 -27.923 1.00 98.31 426 VAL A CA 1
ATOM 3459 C C . VAL A 1 426 ? 3.449 -3.540 -29.316 1.00 98.31 426 VAL A C 1
ATOM 3461 O O . VAL A 1 426 ? 2.634 -3.674 -30.228 1.00 98.31 426 VAL A O 1
ATOM 3464 N N . ARG A 1 427 ? 4.651 -2.978 -29.511 1.00 97.56 427 ARG A N 1
ATOM 3465 C CA . ARG A 1 427 ? 5.116 -2.543 -30.839 1.00 97.56 427 ARG A CA 1
ATOM 3466 C C . ARG A 1 427 ? 5.127 -3.711 -31.819 1.00 97.56 427 ARG A C 1
ATOM 3468 O O . ARG A 1 427 ? 4.497 -3.602 -32.865 1.00 97.56 427 ARG A O 1
ATOM 3475 N N . TYR A 1 428 ? 5.732 -4.837 -31.444 1.00 97.88 428 TYR A N 1
ATOM 3476 C CA . TYR A 1 428 ? 5.740 -6.051 -32.259 1.00 97.88 428 TYR A CA 1
ATOM 3477 C C . TYR A 1 428 ? 4.329 -6.526 -32.625 1.00 97.88 428 TYR A C 1
ATOM 3479 O O . TYR A 1 428 ? 4.049 -6.805 -33.788 1.00 97.88 428 TYR A O 1
ATOM 3487 N N . GLU A 1 429 ? 3.422 -6.578 -31.647 1.00 96.94 429 GLU A N 1
ATOM 3488 C CA . GLU A 1 429 ? 2.031 -6.986 -31.850 1.00 96.94 429 GLU A CA 1
ATOM 3489 C C . GLU A 1 429 ? 1.322 -6.084 -32.879 1.00 96.94 429 GLU A C 1
ATOM 3491 O O . GLU A 1 429 ? 0.459 -6.552 -33.624 1.00 96.94 429 GLU A O 1
ATOM 3496 N N . ARG A 1 430 ? 1.694 -4.800 -32.957 1.00 95.50 430 ARG A N 1
ATOM 3497 C CA . ARG A 1 430 ? 1.117 -3.828 -33.895 1.00 95.50 430 ARG A CA 1
ATOM 3498 C C . ARG A 1 430 ? 1.790 -3.792 -35.260 1.00 95.50 430 ARG A C 1
ATOM 3500 O O . ARG A 1 430 ? 1.090 -3.588 -36.244 1.00 95.50 430 ARG A O 1
ATOM 3507 N N . THR A 1 431 ? 3.108 -3.947 -35.337 1.00 95.19 431 THR A N 1
ATOM 3508 C CA . THR A 1 431 ? 3.876 -3.706 -36.573 1.00 95.19 431 THR A CA 1
ATOM 3509 C C . THR A 1 431 ? 4.369 -4.985 -37.243 1.00 95.19 431 THR A C 1
ATOM 3511 O O . THR A 1 431 ? 4.644 -4.982 -38.440 1.00 95.19 431 THR A O 1
ATOM 3514 N N . GLY A 1 432 ? 4.491 -6.083 -36.494 1.00 95.25 432 GLY A N 1
ATOM 3515 C CA . GLY A 1 432 ? 5.129 -7.316 -36.953 1.00 95.25 432 GLY A CA 1
ATOM 3516 C C . GLY A 1 432 ? 6.649 -7.238 -37.093 1.00 95.25 432 GLY A C 1
ATOM 3517 O O . GLY A 1 432 ? 7.238 -8.192 -37.595 1.00 95.25 432 GLY A O 1
ATOM 3518 N N . GLU A 1 433 ? 7.293 -6.156 -36.640 1.00 94.88 433 GLU A N 1
ATOM 3519 C CA . GLU A 1 433 ? 8.745 -5.950 -36.744 1.00 94.88 433 GLU A CA 1
ATOM 3520 C C . GLU A 1 433 ? 9.534 -6.923 -35.848 1.00 94.88 433 GLU A C 1
ATOM 3522 O O . GLU A 1 433 ? 9.536 -6.754 -34.624 1.00 94.88 433 GLU A O 1
ATOM 3527 N N . PRO A 1 434 ? 10.256 -7.914 -36.407 1.00 93.62 434 PRO A N 1
ATOM 3528 C CA . PRO A 1 434 ? 10.902 -8.961 -35.611 1.00 93.62 434 PRO A CA 1
ATOM 3529 C C . PRO A 1 434 ? 11.927 -8.431 -34.598 1.00 93.62 434 PRO A C 1
ATOM 3531 O O . PRO A 1 434 ? 12.000 -8.941 -33.480 1.00 93.62 434 PRO A O 1
ATOM 3534 N N . ASP A 1 435 ? 12.650 -7.362 -34.943 1.00 96.12 435 ASP A N 1
ATOM 3535 C CA . ASP A 1 435 ? 13.679 -6.749 -34.092 1.00 96.12 435 ASP A CA 1
ATOM 3536 C C . ASP A 1 435 ? 13.121 -6.266 -32.743 1.00 96.12 435 ASP A C 1
ATOM 3538 O O . ASP A 1 435 ? 13.807 -6.345 -31.720 1.00 96.12 435 ASP A O 1
ATOM 3542 N N . THR A 1 436 ? 11.864 -5.805 -32.716 1.00 95.38 436 THR A N 1
ATOM 3543 C CA . THR A 1 436 ? 11.196 -5.372 -31.476 1.00 95.38 436 THR A CA 1
ATOM 3544 C C . THR A 1 436 ? 10.896 -6.561 -30.563 1.00 95.38 436 THR A C 1
ATOM 3546 O O . THR A 1 436 ? 11.166 -6.507 -29.364 1.00 95.38 436 THR A O 1
ATOM 3549 N N . ARG A 1 437 ? 10.462 -7.701 -31.116 1.00 96.94 437 ARG A N 1
ATOM 3550 C CA . ARG A 1 437 ? 10.310 -8.940 -30.342 1.00 96.94 437 ARG A CA 1
ATOM 3551 C C . ARG A 1 437 ? 11.651 -9.441 -29.813 1.00 96.94 437 ARG A C 1
ATOM 3553 O O . ARG A 1 437 ? 11.733 -9.845 -28.655 1.00 96.94 437 ARG A O 1
ATOM 3560 N N . GLU A 1 438 ? 12.708 -9.414 -30.619 1.00 97.94 438 GLU A N 1
ATOM 3561 C CA . GLU A 1 438 ? 14.039 -9.814 -30.152 1.00 97.94 438 GLU A CA 1
ATOM 3562 C C . GLU A 1 438 ? 14.562 -8.900 -29.037 1.00 97.94 438 GLU A C 1
ATOM 3564 O O . GLU A 1 438 ? 15.164 -9.381 -28.073 1.00 97.94 438 GLU A O 1
ATOM 3569 N N . ALA A 1 439 ? 14.313 -7.590 -29.132 1.00 98.38 439 ALA A N 1
ATOM 3570 C CA . ALA A 1 439 ? 14.623 -6.643 -28.067 1.00 98.38 439 ALA A CA 1
ATOM 3571 C C . ALA A 1 439 ? 13.874 -6.988 -26.774 1.00 98.38 439 ALA A C 1
ATOM 3573 O O . ALA A 1 439 ? 14.509 -7.087 -25.720 1.00 98.38 439 ALA A O 1
ATOM 3574 N N . ALA A 1 440 ? 12.576 -7.287 -26.861 1.00 98.75 440 ALA A N 1
ATOM 3575 C CA . ALA A 1 440 ? 11.796 -7.721 -25.710 1.00 98.75 440 ALA A CA 1
ATOM 3576 C C . ALA A 1 440 ? 12.334 -9.012 -25.076 1.00 98.75 440 ALA A C 1
ATOM 3578 O O . ALA A 1 440 ? 12.465 -9.084 -23.856 1.00 98.75 440 ALA A O 1
ATOM 3579 N N . LEU A 1 441 ? 12.708 -10.015 -25.879 1.00 98.81 441 LEU A N 1
ATOM 3580 C CA . LEU A 1 441 ? 13.284 -11.265 -25.368 1.00 98.81 441 LEU A CA 1
ATOM 3581 C C . LEU A 1 441 ? 14.614 -11.029 -24.638 1.00 98.81 441 LEU A C 1
ATOM 3583 O O . LEU A 1 441 ? 14.839 -11.611 -23.576 1.00 98.81 441 LEU A O 1
ATOM 3587 N N . ARG A 1 442 ? 15.471 -10.130 -25.146 1.00 98.81 442 ARG A N 1
ATOM 3588 C CA . ARG A 1 442 ? 16.697 -9.717 -24.436 1.00 98.81 442 ARG A CA 1
ATOM 3589 C C . ARG A 1 442 ? 16.376 -9.046 -23.100 1.00 98.81 442 ARG A C 1
ATOM 3591 O O . ARG A 1 442 ? 17.006 -9.370 -22.095 1.00 98.81 442 ARG A O 1
ATOM 3598 N N . GLN A 1 443 ? 15.386 -8.152 -23.072 1.00 98.81 443 GLN A N 1
ATOM 3599 C CA . GLN A 1 443 ? 14.953 -7.494 -21.838 1.00 98.81 443 GLN A CA 1
ATOM 3600 C C . GLN A 1 443 ? 14.399 -8.496 -20.819 1.00 98.81 443 GLN A C 1
ATOM 3602 O O . GLN A 1 443 ? 14.775 -8.442 -19.654 1.00 98.81 443 GLN A O 1
ATOM 3607 N N . LEU A 1 444 ? 13.582 -9.466 -21.234 1.00 98.94 444 LEU A N 1
ATOM 3608 C CA . LEU A 1 444 ? 13.077 -10.510 -20.333 1.00 98.94 444 LEU A CA 1
ATOM 3609 C C . LEU A 1 444 ? 14.191 -11.440 -19.828 1.00 98.94 444 LEU A C 1
ATOM 3611 O O . LEU A 1 444 ? 14.161 -11.860 -18.672 1.00 98.94 444 LEU A O 1
ATOM 3615 N N . GLY A 1 445 ? 15.215 -11.703 -20.645 1.00 98.88 445 GLY A N 1
ATOM 3616 C CA . GLY A 1 445 ? 16.434 -12.382 -20.200 1.00 98.88 445 GLY A CA 1
ATOM 3617 C C . GLY A 1 445 ? 17.162 -11.616 -19.088 1.00 98.88 445 GLY A C 1
ATOM 3618 O O . GLY A 1 445 ? 17.541 -12.208 -18.078 1.00 98.88 445 GLY A O 1
ATOM 3619 N N . ASN A 1 446 ? 17.291 -10.293 -19.222 1.00 98.88 446 ASN A N 1
ATOM 3620 C CA . ASN A 1 446 ? 17.856 -9.437 -18.172 1.00 98.88 446 ASN A CA 1
ATOM 3621 C C . ASN A 1 446 ? 16.952 -9.371 -16.931 1.00 98.88 446 ASN A C 1
ATOM 3623 O O . ASN A 1 446 ? 17.447 -9.439 -15.806 1.00 98.88 446 ASN A O 1
ATOM 3627 N N . ALA A 1 447 ? 15.629 -9.318 -17.116 1.00 98.94 447 ALA A N 1
ATOM 3628 C CA . ALA A 1 447 ? 14.666 -9.379 -16.021 1.00 98.94 447 ALA A CA 1
ATOM 3629 C C . ALA A 1 447 ? 14.851 -10.668 -15.202 1.00 98.94 447 ALA A C 1
ATOM 3631 O O . ALA A 1 447 ? 14.897 -10.620 -13.976 1.00 98.94 447 ALA A O 1
ATOM 3632 N N . LEU A 1 448 ? 15.048 -11.816 -15.855 1.00 98.88 448 LEU A N 1
ATOM 3633 C CA . LEU A 1 448 ? 15.308 -13.084 -15.169 1.00 98.88 448 LEU A CA 1
ATOM 3634 C C . LEU A 1 448 ? 16.596 -13.055 -14.328 1.00 98.88 448 LEU A C 1
ATOM 3636 O O . LEU A 1 448 ? 16.623 -13.629 -13.238 1.00 98.88 448 LEU A O 1
ATOM 3640 N N . ILE A 1 449 ? 17.652 -12.379 -14.794 1.00 98.88 449 ILE A N 1
ATOM 3641 C CA . ILE A 1 449 ? 18.893 -12.201 -14.021 1.00 98.88 449 ILE A CA 1
ATOM 3642 C C . ILE A 1 449 ? 18.602 -11.420 -12.736 1.00 98.88 449 ILE A C 1
ATOM 3644 O O . ILE A 1 449 ? 18.939 -11.893 -11.647 1.00 98.88 449 ILE A O 1
ATOM 3648 N N . HIS A 1 450 ? 17.917 -10.280 -12.856 1.00 98.88 450 HIS A N 1
ATOM 3649 C CA . HIS A 1 450 ? 17.509 -9.468 -11.711 1.00 98.88 450 HIS A CA 1
ATOM 3650 C C . HIS A 1 450 ? 16.620 -10.252 -10.737 1.00 98.88 450 HIS A C 1
ATOM 3652 O O . HIS A 1 450 ? 16.877 -10.275 -9.535 1.00 98.88 450 HIS A O 1
ATOM 3658 N N . TRP A 1 451 ? 15.621 -10.982 -11.240 1.00 98.88 451 TRP A N 1
ATOM 3659 C CA . TRP A 1 451 ? 14.727 -11.766 -10.387 1.00 98.88 451 TRP A CA 1
ATOM 3660 C C . TRP A 1 451 ? 15.452 -12.882 -9.631 1.00 98.88 451 TRP A C 1
ATOM 3662 O O . TRP A 1 451 ? 15.150 -13.145 -8.467 1.00 98.88 451 TRP A O 1
ATOM 3672 N N . ARG A 1 452 ? 16.431 -13.543 -10.260 1.00 98.88 452 ARG A N 1
ATOM 3673 C CA . ARG A 1 452 ? 17.251 -14.569 -9.596 1.00 98.88 452 ARG A CA 1
ATOM 3674 C C . ARG A 1 452 ? 18.131 -13.966 -8.502 1.00 98.88 452 ARG A C 1
ATOM 3676 O O . ARG A 1 452 ? 18.227 -14.557 -7.427 1.00 98.88 452 ARG A O 1
ATOM 3683 N N . ALA A 1 453 ? 18.721 -12.794 -8.738 1.00 98.75 453 ALA A N 1
ATOM 3684 C CA . ALA A 1 453 ? 19.483 -12.074 -7.719 1.00 98.75 453 ALA A CA 1
ATOM 3685 C C . ALA A 1 453 ? 18.586 -11.648 -6.543 1.00 98.75 453 ALA A C 1
ATOM 3687 O O . ALA A 1 453 ? 18.900 -11.951 -5.391 1.00 98.75 453 ALA A O 1
ATOM 3688 N N . LEU A 1 454 ? 17.419 -11.063 -6.833 1.00 98.62 454 LEU A N 1
ATOM 3689 C CA . LEU A 1 454 ? 16.398 -10.731 -5.836 1.00 98.62 454 LEU A CA 1
ATOM 3690 C C . LEU A 1 454 ? 15.955 -11.965 -5.041 1.00 98.62 454 LEU A C 1
ATOM 3692 O O . LEU A 1 454 ? 15.854 -11.916 -3.819 1.00 98.62 454 LEU A O 1
ATOM 3696 N N . SER A 1 455 ? 15.746 -13.094 -5.718 1.00 98.25 455 SER A N 1
ATOM 3697 C CA . SER A 1 455 ? 15.363 -14.360 -5.089 1.00 98.25 455 SER A CA 1
ATOM 3698 C C . SER A 1 455 ? 16.432 -14.885 -4.132 1.00 98.25 455 SER A C 1
ATOM 3700 O O . SER A 1 455 ? 16.088 -15.402 -3.071 1.00 98.25 455 SER A O 1
ATOM 3702 N N . ALA A 1 456 ? 17.716 -14.743 -4.472 1.00 97.94 456 ALA A N 1
ATOM 3703 C CA . ALA A 1 456 ? 18.822 -15.145 -3.605 1.00 97.94 456 ALA A CA 1
ATOM 3704 C C . ALA A 1 456 ? 18.929 -14.256 -2.353 1.00 97.94 456 ALA A C 1
ATOM 3706 O O . ALA A 1 456 ? 19.073 -14.772 -1.241 1.00 97.94 456 ALA A O 1
ATOM 3707 N N . ILE A 1 457 ? 18.796 -12.934 -2.513 1.00 96.12 457 ILE A N 1
ATOM 3708 C CA . ILE A 1 457 ? 18.761 -11.988 -1.386 1.00 96.12 457 ILE A CA 1
ATOM 3709 C C . ILE A 1 457 ? 17.552 -12.300 -0.498 1.00 96.12 457 ILE A C 1
ATOM 3711 O O . ILE A 1 457 ? 17.693 -12.522 0.704 1.00 96.12 457 ILE A O 1
ATOM 3715 N N . GLY A 1 458 ? 16.375 -12.425 -1.112 1.00 95.19 458 GLY A N 1
ATOM 3716 C CA . GLY A 1 458 ? 15.120 -12.729 -0.441 1.00 95.19 458 GLY A CA 1
ATOM 3717 C C . GLY A 1 458 ? 15.176 -14.022 0.366 1.00 95.19 458 GLY A C 1
ATOM 3718 O O . GLY A 1 458 ? 14.854 -14.014 1.546 1.00 95.19 458 GLY A O 1
ATOM 3719 N N . ALA A 1 459 ? 15.650 -15.121 -0.224 1.00 94.38 459 ALA A N 1
ATOM 3720 C CA . ALA A 1 459 ? 15.730 -16.416 0.454 1.00 94.38 459 ALA A CA 1
ATOM 3721 C C . ALA A 1 459 ? 16.748 -16.457 1.609 1.00 94.38 459 ALA A C 1
ATOM 3723 O O . ALA A 1 459 ? 16.651 -17.332 2.468 1.00 94.38 459 ALA A O 1
ATOM 3724 N N . SER A 1 460 ? 17.723 -15.542 1.637 1.00 92.25 460 SER A N 1
ATOM 3725 C CA . SER A 1 460 ? 18.694 -15.452 2.735 1.00 92.25 460 SER A CA 1
ATOM 3726 C C . SER A 1 460 ? 18.216 -14.587 3.907 1.00 92.25 460 SER A C 1
ATOM 3728 O O . SER A 1 460 ? 18.682 -14.799 5.026 1.00 92.25 460 SER A O 1
ATOM 3730 N N . HIS A 1 461 ? 17.273 -13.665 3.679 1.00 90.81 461 HIS A N 1
ATOM 3731 C CA . HIS A 1 461 ? 16.822 -12.694 4.687 1.00 90.81 461 HIS A CA 1
ATOM 3732 C C . HIS A 1 461 ? 15.351 -12.823 5.089 1.00 90.81 461 HIS A C 1
ATOM 3734 O O . HIS A 1 461 ? 15.002 -12.437 6.203 1.00 90.81 461 HIS A O 1
ATOM 3740 N N . TYR A 1 462 ? 14.495 -13.386 4.235 1.00 94.12 462 TYR A N 1
ATOM 3741 C CA . TYR A 1 462 ? 13.047 -13.385 4.417 1.00 94.12 462 TYR A CA 1
ATOM 3742 C C . TYR A 1 462 ? 12.434 -14.788 4.383 1.00 94.12 462 TYR A C 1
ATOM 3744 O O . TYR A 1 462 ? 12.715 -15.611 3.511 1.00 94.12 462 TYR A O 1
ATOM 3752 N N . LEU A 1 463 ? 11.555 -15.048 5.349 1.00 93.69 463 LEU A N 1
ATOM 3753 C CA . LEU A 1 463 ? 10.690 -16.212 5.411 1.00 93.69 463 LEU A CA 1
ATOM 3754 C C . LEU A 1 463 ? 9.509 -16.028 4.451 1.00 93.69 463 LEU A C 1
ATOM 3756 O O . LEU A 1 463 ? 8.849 -14.984 4.472 1.00 93.69 463 LEU A O 1
ATOM 3760 N N . PRO A 1 464 ? 9.174 -17.054 3.652 1.00 93.88 464 PRO A N 1
ATOM 3761 C CA . PRO A 1 464 ? 7.938 -17.044 2.894 1.00 93.88 464 PRO A CA 1
ATOM 3762 C C . PRO A 1 464 ? 6.721 -16.968 3.819 1.00 93.88 464 PRO A C 1
ATOM 3764 O O . PRO A 1 464 ? 6.663 -17.663 4.835 1.00 93.88 464 PRO A O 1
ATOM 3767 N N 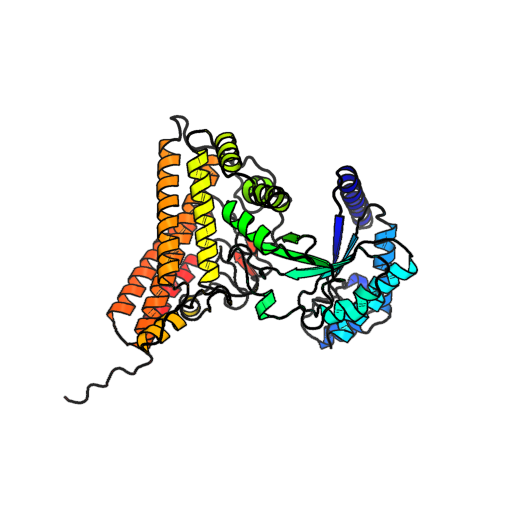. TYR A 1 465 ? 5.714 -16.179 3.449 1.00 92.25 465 TYR A N 1
ATOM 3768 C CA . TYR A 1 465 ? 4.499 -16.019 4.253 1.00 92.25 465 TYR A CA 1
ATOM 3769 C C . TYR A 1 465 ? 3.230 -16.076 3.406 1.00 92.25 465 TYR A C 1
ATOM 3771 O O . TYR A 1 465 ? 3.224 -15.773 2.213 1.00 92.25 465 TYR A O 1
ATOM 3779 N N . ARG A 1 466 ? 2.120 -16.492 4.025 1.00 91.94 466 ARG A N 1
ATOM 3780 C CA . ARG A 1 466 ? 0.815 -16.545 3.362 1.00 91.94 466 ARG A CA 1
ATOM 3781 C C . ARG A 1 466 ? 0.217 -15.142 3.291 1.00 91.94 466 ARG A C 1
ATOM 3783 O O . ARG A 1 466 ? -0.142 -14.572 4.316 1.00 91.94 466 ARG A O 1
ATOM 3790 N N . MET A 1 467 ? 0.037 -14.624 2.083 1.00 90.81 467 MET A N 1
ATOM 3791 C CA . MET A 1 467 ? -0.712 -13.395 1.846 1.00 90.81 467 MET A CA 1
ATOM 3792 C C . MET A 1 467 ? -2.209 -13.708 1.831 1.00 90.81 467 MET A C 1
ATOM 3794 O O . MET A 1 467 ? -2.719 -14.275 0.865 1.00 90.81 467 MET A O 1
ATOM 3798 N N . SER A 1 468 ? -2.931 -13.353 2.895 1.00 87.19 468 SER A N 1
ATOM 3799 C CA . SER A 1 468 ? -4.353 -13.700 3.054 1.00 87.19 468 SER A CA 1
ATOM 3800 C C . SER A 1 468 ? -5.250 -13.174 1.927 1.00 87.19 468 SER A C 1
ATOM 3802 O O . SER A 1 468 ? -6.163 -13.880 1.508 1.00 87.19 468 SER A O 1
ATOM 3804 N N . ARG A 1 469 ? -4.985 -11.965 1.413 1.00 85.88 469 ARG A N 1
ATOM 3805 C CA . ARG A 1 469 ? -5.800 -11.318 0.367 1.00 85.88 469 ARG A CA 1
ATOM 3806 C C . ARG A 1 469 ? -5.527 -11.831 -1.035 1.00 85.88 469 ARG A C 1
ATOM 3808 O O . ARG A 1 469 ? -6.459 -12.038 -1.800 1.00 85.88 469 ARG A O 1
ATOM 3815 N N . VAL A 1 470 ? -4.258 -12.078 -1.335 1.00 89.69 470 VAL A N 1
ATOM 3816 C CA . VAL A 1 470 ? -3.822 -12.696 -2.591 1.00 89.69 470 VAL A CA 1
ATOM 3817 C C . VAL A 1 470 ? -4.133 -14.199 -2.593 1.00 89.69 470 VAL A C 1
ATOM 3819 O O . VAL A 1 470 ? -4.293 -14.807 -3.639 1.00 89.69 470 VAL A O 1
ATOM 3822 N N . GLY A 1 471 ? -4.232 -14.840 -1.427 1.00 90.50 471 GLY A N 1
ATOM 3823 C CA . GLY A 1 471 ? -4.459 -16.281 -1.349 1.00 90.50 471 GLY A CA 1
ATOM 3824 C C . GLY A 1 471 ? -3.267 -17.098 -1.859 1.00 90.50 471 GLY A C 1
ATOM 3825 O O . GLY A 1 471 ? -3.445 -18.237 -2.296 1.00 90.50 471 GLY A O 1
ATOM 3826 N N . MET A 1 472 ? -2.049 -16.556 -1.770 1.00 93.50 472 MET A N 1
ATOM 3827 C CA . MET A 1 472 ? -0.806 -17.204 -2.203 1.00 93.50 472 MET A CA 1
ATOM 3828 C C . MET A 1 472 ? 0.298 -17.047 -1.156 1.00 93.50 472 MET A C 1
ATOM 3830 O O . MET A 1 472 ? 0.221 -16.189 -0.279 1.00 93.50 472 MET A O 1
ATOM 3834 N N . THR A 1 473 ? 1.309 -17.912 -1.215 1.00 94.94 473 THR A N 1
ATOM 3835 C CA . THR A 1 473 ? 2.500 -17.790 -0.364 1.00 94.94 473 THR A CA 1
ATOM 3836 C C . THR A 1 473 ? 3.535 -16.947 -1.088 1.00 94.94 473 THR A C 1
ATOM 3838 O O . THR A 1 473 ? 3.950 -17.300 -2.189 1.00 94.94 473 THR A O 1
ATOM 3841 N N . PHE A 1 474 ? 3.950 -15.839 -0.489 1.00 95.38 474 PHE A N 1
ATOM 3842 C CA . PHE A 1 474 ? 4.942 -14.954 -1.072 1.00 95.38 474 PHE A CA 1
ATOM 3843 C C . PHE A 1 474 ? 6.342 -15.269 -0.549 1.00 95.38 474 PHE A C 1
ATOM 3845 O O . PHE A 1 474 ? 6.591 -15.232 0.651 1.00 95.38 474 PHE A O 1
ATOM 3852 N N . GLY A 1 475 ? 7.239 -15.545 -1.490 1.00 96.69 475 GLY A N 1
ATOM 3853 C CA . GLY A 1 475 ? 8.688 -15.445 -1.388 1.00 96.69 475 GLY A CA 1
ATOM 3854 C C . GLY A 1 475 ? 9.229 -15.412 -2.818 1.00 96.69 475 GLY A C 1
ATOM 3855 O O . GLY A 1 475 ? 8.779 -16.206 -3.642 1.00 96.69 475 GLY A O 1
ATOM 3856 N N . TRP A 1 476 ? 10.133 -14.484 -3.150 1.00 98.06 476 TRP A N 1
ATOM 3857 C CA . TRP A 1 476 ? 10.562 -14.256 -4.544 1.00 98.06 476 TRP A CA 1
ATOM 3858 C C . TRP A 1 476 ? 11.064 -15.528 -5.249 1.00 98.06 476 TRP A C 1
ATOM 3860 O O . TRP A 1 476 ? 10.750 -15.757 -6.419 1.00 98.06 476 TRP A O 1
ATOM 3870 N N . SER A 1 477 ? 11.748 -16.408 -4.509 1.00 97.38 477 SER A N 1
ATOM 3871 C CA . SER A 1 477 ? 12.269 -17.683 -5.017 1.00 97.38 477 SER A CA 1
ATOM 3872 C C . SER A 1 477 ? 11.197 -18.661 -5.507 1.00 97.38 477 SER A C 1
ATOM 3874 O O . SER A 1 477 ? 11.514 -19.543 -6.298 1.00 97.38 477 SER A O 1
ATOM 3876 N N . TYR A 1 478 ? 9.935 -18.510 -5.091 1.00 97.75 478 TYR A N 1
ATOM 3877 C CA . TYR A 1 478 ? 8.834 -19.376 -5.530 1.00 97.75 478 TYR A CA 1
ATOM 3878 C C . TYR A 1 478 ? 8.299 -19.033 -6.923 1.00 97.75 478 TYR A C 1
ATOM 3880 O O . TYR A 1 478 ? 7.518 -19.805 -7.469 1.00 97.75 478 TYR A O 1
ATOM 3888 N N . TYR A 1 479 ? 8.715 -17.905 -7.501 1.00 98.25 479 TYR A N 1
ATOM 3889 C CA . TYR A 1 479 ? 8.151 -17.384 -8.750 1.00 98.25 479 TYR A CA 1
ATOM 3890 C C . TYR A 1 479 ? 9.184 -17.260 -9.880 1.00 98.25 479 TYR A C 1
ATOM 3892 O O . TYR A 1 479 ? 8.915 -16.615 -10.888 1.00 98.25 479 TYR A O 1
ATOM 3900 N N . ILE A 1 480 ? 10.357 -17.897 -9.754 1.00 98.50 480 ILE A N 1
ATOM 3901 C CA . ILE A 1 480 ? 11.362 -17.937 -10.835 1.00 98.50 480 ILE A CA 1
ATOM 3902 C C . ILE A 1 480 ? 10.765 -18.559 -12.108 1.00 98.50 480 ILE A C 1
ATOM 3904 O O . ILE A 1 480 ? 10.927 -17.996 -13.188 1.00 98.50 480 ILE A O 1
ATOM 3908 N N . ASP A 1 481 ? 10.015 -19.656 -11.977 1.00 98.44 481 ASP A N 1
ATOM 3909 C CA . ASP A 1 481 ? 9.398 -20.351 -13.115 1.00 98.44 481 ASP A CA 1
ATOM 3910 C C . ASP A 1 481 ? 8.364 -19.480 -13.850 1.00 98.44 481 ASP A C 1
ATOM 3912 O O . ASP A 1 481 ? 8.215 -19.607 -15.069 1.00 98.44 481 ASP A O 1
ATOM 3916 N N . GLU A 1 482 ? 7.682 -18.578 -13.131 1.00 98.50 482 GLU A N 1
ATOM 3917 C CA . GLU A 1 482 ? 6.744 -17.599 -13.702 1.00 98.50 482 GLU A CA 1
ATOM 3918 C C . GLU A 1 482 ? 7.483 -16.486 -14.454 1.00 98.50 482 GLU A C 1
ATOM 3920 O O . GLU A 1 482 ? 7.064 -16.075 -15.534 1.00 98.50 482 GLU A O 1
ATOM 3925 N N . VAL A 1 483 ? 8.644 -16.049 -13.960 1.00 98.69 483 VAL A N 1
ATOM 3926 C CA . VAL A 1 483 ? 9.498 -15.106 -14.699 1.00 98.69 483 VAL A CA 1
ATOM 3927 C C . VAL A 1 483 ? 10.080 -15.743 -15.961 1.00 98.69 483 VAL A C 1
ATOM 3929 O O . VAL A 1 483 ? 10.138 -15.107 -17.010 1.00 98.69 483 VAL A O 1
ATOM 3932 N N . GLU A 1 484 ? 10.457 -17.020 -15.917 1.00 98.69 484 GLU A N 1
ATOM 3933 C CA . GLU A 1 484 ? 10.822 -17.764 -17.129 1.00 98.69 484 GLU A CA 1
ATOM 3934 C C . GLU A 1 484 ? 9.621 -17.952 -18.068 1.00 98.69 484 GLU A C 1
ATOM 3936 O O . GLU A 1 484 ? 9.777 -18.012 -19.291 1.00 98.69 484 GLU A O 1
ATOM 3941 N N . ASN A 1 485 ? 8.410 -18.028 -17.511 1.00 98.62 485 ASN A N 1
ATOM 3942 C CA . ASN A 1 485 ? 7.182 -18.115 -18.288 1.00 98.62 485 ASN A CA 1
ATOM 3943 C C . ASN A 1 485 ? 6.921 -16.848 -19.100 1.00 98.62 485 ASN A C 1
ATOM 3945 O O . ASN A 1 485 ? 6.446 -16.965 -20.225 1.00 98.62 485 ASN A O 1
ATOM 3949 N N . ASP A 1 486 ? 7.296 -15.667 -18.604 1.00 98.75 486 ASP A N 1
ATOM 3950 C CA . ASP A 1 486 ? 7.193 -14.422 -19.372 1.00 98.75 486 ASP A CA 1
ATOM 3951 C C . ASP A 1 486 ? 7.967 -14.495 -20.699 1.00 98.75 486 ASP A C 1
ATOM 3953 O O . ASP A 1 486 ? 7.451 -14.070 -21.733 1.00 98.75 486 ASP A O 1
ATOM 3957 N N . ILE A 1 487 ? 9.157 -15.111 -20.712 1.00 98.81 487 ILE A N 1
ATOM 3958 C CA . ILE A 1 487 ? 9.938 -15.339 -21.944 1.00 98.81 487 ILE A CA 1
ATOM 3959 C C . ILE A 1 487 ? 9.156 -16.249 -22.902 1.00 98.81 487 ILE A C 1
ATOM 3961 O O . ILE A 1 487 ? 8.979 -15.918 -24.073 1.00 98.81 487 ILE A O 1
ATOM 3965 N N . ARG A 1 488 ? 8.610 -17.362 -22.394 1.00 98.50 488 ARG A N 1
ATOM 3966 C CA . ARG A 1 488 ? 7.809 -18.308 -23.195 1.00 98.50 488 ARG A CA 1
ATOM 3967 C C . ARG A 1 488 ? 6.523 -17.681 -23.734 1.00 98.50 488 ARG A C 1
ATOM 3969 O O . ARG A 1 488 ? 6.085 -18.024 -24.830 1.00 98.50 488 ARG A O 1
ATOM 3976 N N . ILE A 1 489 ? 5.894 -16.787 -22.971 1.00 98.31 489 ILE A N 1
ATOM 3977 C CA . ILE A 1 489 ? 4.723 -16.024 -23.413 1.00 98.31 489 ILE A CA 1
ATOM 3978 C C . ILE A 1 489 ? 5.131 -15.091 -24.552 1.00 98.31 489 ILE A C 1
ATOM 3980 O O . ILE A 1 489 ? 4.476 -15.103 -25.592 1.00 98.31 489 ILE A O 1
ATOM 3984 N N . ALA A 1 490 ? 6.221 -14.338 -24.389 1.00 98.19 490 ALA A N 1
ATOM 3985 C CA . ALA A 1 490 ? 6.732 -13.417 -25.400 1.00 98.19 490 ALA A CA 1
ATOM 3986 C C . ALA A 1 490 ? 7.091 -14.119 -26.721 1.00 98.19 490 ALA A C 1
ATOM 3988 O O . ALA A 1 490 ? 6.805 -13.599 -27.797 1.00 98.19 490 ALA A O 1
ATOM 3989 N N . GLU A 1 491 ? 7.643 -15.334 -26.662 1.00 97.44 491 GLU A N 1
ATOM 3990 C CA . GLU A 1 491 ? 7.930 -16.155 -27.847 1.00 97.44 491 GLU A CA 1
ATOM 3991 C C . GLU A 1 491 ? 6.679 -16.583 -28.633 1.00 97.44 491 GLU A C 1
ATOM 3993 O O . GLU A 1 491 ? 6.775 -16.907 -29.819 1.00 97.44 491 GLU A O 1
ATOM 3998 N N . ARG A 1 492 ? 5.515 -16.611 -27.980 1.00 96.75 492 ARG A N 1
ATOM 3999 C CA . ARG A 1 492 ? 4.236 -17.040 -28.566 1.00 96.75 492 ARG A CA 1
ATOM 4000 C C . ARG A 1 492 ? 3.327 -15.874 -28.940 1.00 96.75 492 ARG A C 1
ATOM 4002 O O . ARG A 1 492 ? 2.223 -16.113 -29.418 1.00 96.75 492 ARG A O 1
ATOM 4009 N N . ILE A 1 493 ? 3.736 -14.632 -28.678 1.00 95.25 493 ILE A N 1
ATOM 4010 C CA . ILE A 1 493 ? 3.000 -13.467 -29.169 1.00 95.25 493 ILE A CA 1
ATOM 4011 C C . ILE A 1 493 ? 3.125 -13.451 -30.692 1.00 95.25 493 ILE A C 1
ATOM 4013 O O . ILE A 1 493 ? 4.214 -13.632 -31.236 1.00 95.25 493 ILE A O 1
ATOM 4017 N N . GLU A 1 494 ? 1.997 -13.249 -31.362 1.00 93.12 494 GLU A N 1
ATOM 4018 C CA . GLU A 1 494 ? 1.900 -13.111 -32.811 1.00 93.12 494 GLU A CA 1
ATOM 4019 C C . GLU A 1 494 ? 1.483 -11.674 -33.153 1.00 93.12 494 GLU A C 1
ATOM 4021 O O . GLU A 1 494 ? 0.757 -11.046 -32.374 1.00 93.12 494 GLU A O 1
ATOM 4026 N N . PRO A 1 495 ? 1.927 -11.131 -34.297 1.00 92.62 495 PRO A N 1
ATOM 4027 C CA . PRO A 1 495 ? 1.464 -9.831 -34.755 1.00 92.62 495 PRO A CA 1
ATOM 4028 C C . PRO A 1 495 ? -0.017 -9.877 -35.146 1.00 92.62 495 PRO A C 1
ATOM 4030 O O . PRO A 1 495 ? -0.492 -10.852 -35.727 1.00 92.62 495 PRO A O 1
ATOM 4033 N N . LEU A 1 496 ? -0.750 -8.797 -34.866 1.00 88.25 496 LEU A N 1
ATOM 4034 C CA . LEU A 1 496 ? -2.164 -8.659 -35.239 1.00 88.25 496 LEU A CA 1
ATOM 4035 C C . LEU A 1 496 ? -2.355 -8.392 -36.732 1.00 88.25 496 LEU A C 1
ATOM 4037 O O . LEU A 1 496 ? -3.418 -8.673 -37.286 1.00 88.25 496 LEU A O 1
ATOM 4041 N N . ILE A 1 497 ? -1.337 -7.841 -37.389 1.00 73.19 497 ILE A N 1
ATOM 4042 C CA . ILE A 1 497 ? -1.310 -7.715 -38.840 1.00 73.19 497 ILE A CA 1
ATOM 4043 C C . ILE A 1 497 ? -0.790 -9.047 -39.380 1.00 73.19 497 ILE A C 1
ATOM 4045 O O . ILE A 1 497 ? 0.346 -9.429 -39.097 1.00 73.19 497 ILE A O 1
ATOM 4049 N N . ALA A 1 498 ? -1.621 -9.765 -40.144 1.00 53.25 498 ALA A N 1
ATOM 4050 C CA . ALA A 1 498 ? -1.175 -10.970 -40.835 1.00 53.25 498 ALA A CA 1
ATOM 4051 C C . ALA A 1 498 ? 0.080 -10.631 -41.659 1.00 53.25 498 ALA A C 1
ATOM 4053 O O . ALA A 1 498 ? 0.074 -9.592 -42.331 1.00 53.25 498 ALA A O 1
ATOM 4054 N N . PRO A 1 499 ? 1.141 -11.463 -41.643 1.00 50.12 499 PRO A N 1
ATOM 4055 C CA . PRO A 1 499 ? 2.277 -11.236 -42.521 1.00 50.12 499 PRO A CA 1
ATOM 4056 C C . PRO A 1 499 ? 1.724 -11.108 -43.933 1.00 50.12 499 PRO A C 1
ATOM 4058 O O . PRO A 1 499 ? 0.942 -11.964 -44.355 1.00 50.12 499 PRO A O 1
ATOM 4061 N N . ALA A 1 500 ? 2.057 -10.009 -44.619 1.00 49.25 500 ALA A N 1
ATOM 4062 C CA . ALA A 1 500 ? 1.679 -9.812 -46.007 1.00 49.25 500 ALA A CA 1
ATOM 4063 C C . ALA A 1 500 ? 2.105 -11.074 -46.758 1.00 49.25 500 ALA A C 1
ATOM 4065 O O . ALA A 1 500 ? 3.297 -11.329 -46.934 1.00 49.25 500 ALA A O 1
ATOM 4066 N N . GLY A 1 501 ? 1.121 -11.920 -47.074 1.00 43.75 501 GLY A N 1
ATOM 4067 C CA . GLY A 1 501 ? 1.362 -13.200 -47.705 1.00 43.75 501 GLY A CA 1
ATOM 4068 C C . GLY A 1 501 ? 2.179 -12.937 -48.952 1.00 43.75 501 GLY A C 1
ATOM 4069 O O . GLY A 1 501 ? 1.825 -12.062 -49.745 1.00 43.75 501 GLY A O 1
ATOM 4070 N N . GLY A 1 502 ? 3.284 -13.668 -49.091 1.00 44.09 502 GLY A N 1
ATOM 4071 C CA . GLY A 1 502 ? 4.040 -13.729 -50.326 1.00 44.09 502 GLY A CA 1
ATOM 4072 C C . GLY A 1 502 ? 3.100 -14.138 -51.451 1.00 44.09 502 GLY A C 1
ATOM 4073 O O . GLY A 1 502 ? 2.842 -15.317 -51.673 1.00 44.09 502 GLY A O 1
ATOM 4074 N N . ALA A 1 503 ? 2.554 -13.146 -52.142 1.00 43.19 503 ALA A N 1
ATOM 4075 C CA . ALA A 1 503 ? 2.005 -13.317 -53.461 1.00 43.19 503 ALA A CA 1
ATOM 4076 C C . ALA A 1 503 ? 3.200 -13.349 -54.418 1.00 43.19 503 ALA A C 1
ATOM 4078 O O . ALA A 1 503 ? 3.800 -12.313 -54.695 1.00 43.19 503 ALA A O 1
ATOM 4079 N N . GLY A 1 504 ? 3.532 -14.540 -54.913 1.00 42.44 504 GLY A N 1
ATOM 4080 C CA . GLY A 1 504 ? 4.333 -14.704 -56.125 1.00 42.44 504 GLY A CA 1
ATOM 4081 C C . GLY A 1 504 ? 5.558 -15.595 -55.963 1.00 42.44 504 GLY A C 1
ATOM 4082 O O . GLY A 1 504 ? 6.590 -15.148 -55.468 1.00 42.44 504 GLY A O 1
ATOM 4083 N N . GLY A 1 505 ? 5.437 -16.827 -56.463 1.00 34.69 505 GLY A N 1
ATOM 4084 C CA . GLY A 1 505 ? 6.515 -17.795 -56.643 1.00 34.69 505 GLY A CA 1
ATOM 4085 C C . GLY A 1 505 ? 5.974 -19.193 -56.852 1.00 34.69 505 GLY A C 1
ATOM 4086 O O . GLY A 1 505 ? 6.276 -20.033 -55.981 1.00 34.69 505 GLY A O 1
#

pLDDT: mean 94.04, std 8.28, range [34.69, 98.94]

Secondary structure (DSSP, 8-state):
-HHHHHHHHHHHHHHHHHHHHTT---EEE--BT---HHHHHHTTS-GGGGS----HHHHHHHHT-HHHHHHHHHHHHHHHHH-TT--EEEEES-BS--S-HHHHHHHHIIIIIHHHHHHT----EEEE-TTS-HHHHHHHTGGGSS-S-EEEEEETTTTBSSS-SS--HHHHH-TTTT--TTS--EEEEEEB-S-SSS----HHHHHHHHHHT--TTEEEEEEE-SS--SSS--SB---TT---SSHHHHTHHHHHHHHHHHH-TT--HHHHHHHHHHHH-TTTHHHHHHHHHHHHHHHHHHHHHS--SSTTT-BTTTTEETTTEE--HHHHHHPPPPTTTTBPPHHHHHHHHHTT----SB-HHHHHHHHHHHHHHHHHHHHHHHHHS-TT-S-HHHHHHHHHHHHHHHHHHHHHHHHHHHHHHHHHHHH--HHHHHHHHHHHHHHHHHHHHHHHHHHHHB--EEETTTTEEE-GGGGHHHHHHHHHHHHT---SSPP------

Radius of gyration: 25.69 Å; chains: 1; bounding box: 72×45×88 Å